Protein AF-A0A537Q7V1-F1 (afdb_monomer)

Nearest PDB structures (foldseek):
  5yo1-assembly1_A  TM=8.707E-01  e=2.108E-27  Escherichia coli K-12
  3puu-assembly1_A  TM=8.811E-01  e=7.873E-27  Escherichia coli K-12
  2dqm-assembly1_A  TM=8.830E-01  e=9.737E-27  Escherichia coli
  4xmz-assembly1_A  TM=8.797E-01  e=1.428E-26  Escherichia coli K-12
  6oiu-assembly4_D  TM=8.490E-01  e=8.215E-27  Toxoplasma gondii ME49

Sequence (512 aa):
AARQLYPDRQFLHADGLQQGRRTGAHDPYPRREGRVSPRHGPLYRSARQPRCDDRGFRRRDAGCQRRRSRPVPALVRAGRHPRGHDRGPLGQEVEKLRAQRCAEGAADARSGGEVADMLIPLAMGLLGRNGTELPTRLEAESESVKGTRVLALAEARETFRFVEVPEPPVPSLLRGFSAPVKLKDVPLDRLKFLAINDPEPFARWEAGQQVATRILLDGVEALRRGSIPQPLDPDLVTAMRRTLADADRDPAFAAEALTLPSETFLADQLAVVDVDAIHASRESTRAELGRALSMELAGAYVGLADSGPYQIDGTSIGRRTLRNACLAYLAAADPERGAALAKAQFDARANMTNVLAALAVLVELDRPERPAALARFFAAWSHDELVIDKWFALQARSSLPATPRRVRDLTRHPAFERKNPNRVRALVGAFTQGNQLRFHDASGAGYAFLADEVITLDPGNPTLAARLVQPLGTWRRHDPARQALMQHQLERILGIPDLSKNTYEMVAKSLA

Radius of gyration: 27.21 Å; Cα contacts (8 Å, |Δi|>4): 718; chains: 1; bounding box: 88×59×66 Å

Solvent-accessible surface area (backbone atoms only — not comparable to full-atom values): 29531 Å² total; per-residue (Å²): 101,69,66,78,77,47,65,84,77,50,86,89,78,56,96,78,74,84,85,77,82,90,83,74,80,91,81,90,83,79,94,76,90,79,84,87,80,95,78,84,88,76,91,80,74,78,87,73,81,78,52,81,69,55,64,60,51,74,54,42,84,79,49,92,66,78,87,84,73,80,92,62,49,34,32,42,33,72,56,74,76,78,93,67,99,64,99,62,74,52,59,42,40,42,38,35,47,74,66,57,78,81,86,76,90,64,101,80,72,92,66,93,67,84,84,72,80,59,75,40,47,39,22,26,36,38,19,40,96,81,30,46,72,36,57,44,21,46,73,94,47,95,63,70,46,72,55,78,45,74,43,77,43,52,61,61,65,51,74,55,43,38,38,89,62,93,61,86,59,50,77,45,63,47,33,76,56,50,46,84,53,47,80,45,88,74,52,66,71,56,28,46,49,30,25,61,33,43,80,51,66,55,39,14,39,52,23,40,51,53,48,51,46,50,56,38,51,53,24,23,56,24,44,75,70,75,38,82,53,78,78,83,58,67,59,58,54,50,22,50,49,51,37,59,73,48,19,90,81,40,26,46,59,31,30,59,60,67,54,72,81,50,66,69,61,54,38,74,75,38,81,63,38,55,49,65,34,45,50,52,28,48,53,51,51,41,17,50,50,17,54,77,38,41,67,63,36,50,51,46,34,60,72,39,53,84,89,68,82,94,65,96,44,74,65,53,48,11,31,51,48,27,24,48,50,28,49,50,27,43,25,53,45,35,57,68,64,21,42,53,53,25,49,52,46,33,71,63,57,83,43,71,69,54,28,50,50,18,46,48,53,30,56,58,43,99,50,85,62,27,66,57,50,54,52,54,50,45,72,74,35,71,87,38,69,72,61,44,29,50,58,38,25,48,54,26,36,25,82,48,89,62,29,64,61,51,46,59,53,47,66,70,33,91,90,45,46,84,88,40,66,65,47,38,40,19,34,58,43,23,20,56,73,58,14,58,54,57,28,65,33,92,86,35,60,35,41,52,52,50,41,54,51,32,65,68,33,27,89,83,37,31,72,61,21,26,61,66,48,53,70,50,45,53,28,88,36,39,51,74,70,58,26,52,48,27,49,52,35,44,53,56,56,68,68,41,84,88,58,39,70,55,32,46,54,46,42,53,62,43,76,105

Foldseek 3Di:
DLCVVAVVPPPQPPPPPDPPDPPDDDDDDDDDDDDDDDDDDDDPDDPDPDDPVNVVVVVCVVDPDDDDDDDFAWEWEWDDFDDDPDPDWGKTKIATAARDPPPDDDPPPPDPDDDAFDWAWKKKFWADPQLDTWWWDFPPGPDTDTDIDIDTDRDRIDMTITPPGPDDTQMQICQPVSDNYHYPDQDLVSLLCLLQRHPRLVSVLVSLQVNLLVLLLQQLVCVVVVHHRDAADVSNLNSLLVLLVCCLVPLQSNLSSLDHRDLVRSLVVAQARDSVSSVVSVLVNLLNSCQSCVPSLVVLLVVLDDPDADDDDNRNVSSLSNNLSSLLSPCSNPVVVSLVVLLVQLVVPRDPSSVLSSLLSLLQGPDPSNVVSLVVQCVVCVVPLVSVLSSQLSLLLHQDQCSLVVLVVVCVPPSQDLLDLSSCCSRLVSNLVRHSPRLLPLVLSNLLVLLVSLLVNQVPPVQSSLVSLVSLLCLSNHDPSSNVSSLVSLVVSCPDPPGDPSNNVSSVVSND

Mean predicted aligned error: 11.26 Å

pLDDT: mean 80.9, std 25.12, range [24.84, 98.69]

Structure (mmCIF, N/CA/C/O backbone):
data_AF-A0A537Q7V1-F1
#
_entry.id   AF-A0A537Q7V1-F1
#
loop_
_atom_site.group_PDB
_atom_site.id
_atom_site.type_symbol
_atom_site.label_atom_id
_atom_site.label_alt_id
_atom_site.label_comp_id
_atom_site.label_asym_id
_atom_site.label_entity_id
_atom_site.label_seq_id
_atom_site.pdbx_PDB_ins_code
_atom_site.Cartn_x
_atom_site.Cartn_y
_atom_site.Cartn_z
_atom_site.occupancy
_atom_site.B_iso_or_equiv
_atom_site.auth_seq_id
_atom_site.auth_comp_id
_atom_site.auth_asym_id
_atom_site.auth_atom_id
_atom_site.pdbx_PDB_model_num
ATOM 1 N N . ALA A 1 1 ? 2.825 -2.533 16.635 1.00 37.47 1 ALA A N 1
ATOM 2 C CA . ALA A 1 1 ? 1.567 -3.223 16.308 1.00 37.47 1 ALA A CA 1
ATOM 3 C C . ALA A 1 1 ? 1.221 -3.110 14.820 1.00 37.47 1 ALA A C 1
ATOM 5 O O . ALA A 1 1 ? 1.268 -4.131 14.154 1.00 37.47 1 ALA A O 1
ATOM 6 N N . ALA A 1 2 ? 1.015 -1.907 14.260 1.00 44.72 2 ALA A N 1
ATOM 7 C CA . ALA A 1 2 ? 0.664 -1.721 12.839 1.00 44.72 2 ALA A CA 1
ATOM 8 C C . ALA A 1 2 ? 1.555 -2.490 11.837 1.00 44.72 2 ALA A C 1
ATOM 10 O O . ALA A 1 2 ? 1.060 -3.233 10.995 1.00 44.72 2 ALA A O 1
ATOM 11 N N . ARG A 1 3 ? 2.883 -2.433 12.024 1.00 50.16 3 ARG A N 1
ATOM 12 C CA . ARG A 1 3 ? 3.867 -3.180 11.211 1.00 50.16 3 ARG A CA 1
ATOM 13 C C . ARG A 1 3 ? 3.722 -4.709 11.243 1.00 50.16 3 ARG A C 1
ATOM 15 O O . ARG A 1 3 ? 4.220 -5.364 10.340 1.00 50.16 3 ARG A O 1
ATOM 22 N N . GLN A 1 4 ? 3.128 -5.279 12.295 1.00 47.53 4 GLN A N 1
ATOM 23 C CA . GLN A 1 4 ? 2.897 -6.728 12.397 1.00 47.53 4 GLN A CA 1
ATOM 24 C C . GLN A 1 4 ? 1.621 -7.157 11.670 1.00 47.53 4 GLN A C 1
ATOM 26 O O . GLN A 1 4 ? 1.553 -8.290 11.210 1.00 47.53 4 GLN A O 1
ATOM 31 N N . LEU A 1 5 ? 0.629 -6.267 11.579 1.00 43.88 5 LEU A N 1
ATOM 32 C CA . LEU A 1 5 ? -0.641 -6.539 10.910 1.00 43.88 5 LEU A CA 1
ATOM 33 C C . LEU A 1 5 ? -0.573 -6.301 9.397 1.00 43.88 5 LEU A C 1
ATOM 35 O O . LEU A 1 5 ? -1.210 -7.031 8.647 1.00 43.88 5 LEU A O 1
ATOM 39 N N . TYR A 1 6 ? 0.232 -5.329 8.954 1.00 50.84 6 TYR A N 1
ATOM 40 C CA . TYR A 1 6 ? 0.352 -4.939 7.544 1.00 50.84 6 TYR A CA 1
ATOM 41 C C . TYR A 1 6 ? 1.839 -4.842 7.146 1.00 50.84 6 TYR A C 1
ATOM 43 O O . TYR A 1 6 ? 2.407 -3.744 7.116 1.00 50.84 6 TYR A O 1
ATOM 51 N N . PRO A 1 7 ? 2.511 -5.981 6.888 1.00 36.69 7 PRO A N 1
ATOM 52 C CA . PRO A 1 7 ? 3.957 -6.032 6.651 1.00 36.69 7 PRO A CA 1
ATOM 53 C C . PRO A 1 7 ? 4.396 -5.322 5.358 1.00 36.69 7 PRO A C 1
ATOM 55 O O . PRO A 1 7 ? 5.509 -4.798 5.305 1.00 36.69 7 PRO A O 1
ATOM 58 N N . ASP A 1 8 ? 3.513 -5.208 4.363 1.00 43.91 8 ASP A N 1
ATOM 59 C CA . ASP A 1 8 ? 3.817 -4.604 3.054 1.00 43.91 8 ASP A CA 1
ATOM 60 C C . ASP A 1 8 ? 3.978 -3.077 3.091 1.00 43.91 8 ASP A C 1
ATOM 62 O O . ASP A 1 8 ? 4.408 -2.460 2.116 1.00 43.91 8 ASP A O 1
ATOM 66 N N . ARG A 1 9 ? 3.681 -2.434 4.228 1.00 48.50 9 ARG A N 1
ATOM 67 C CA . ARG A 1 9 ? 3.790 -0.973 4.401 1.00 48.50 9 ARG A CA 1
ATOM 68 C C . ARG A 1 9 ? 5.236 -0.457 4.499 1.00 48.50 9 ARG A C 1
ATOM 70 O O . ARG A 1 9 ? 5.456 0.725 4.745 1.00 48.50 9 ARG A O 1
ATOM 77 N N . GLN A 1 10 ? 6.247 -1.313 4.328 1.00 38.28 10 GLN A N 1
ATOM 78 C CA . GLN A 1 10 ? 7.639 -1.003 4.690 1.00 38.28 10 GLN A CA 1
ATOM 79 C C . GLN A 1 10 ? 8.479 -0.240 3.653 1.00 38.28 10 GLN A C 1
ATOM 81 O O . GLN A 1 10 ? 9.596 0.173 3.968 1.00 38.28 10 GLN A O 1
ATOM 86 N N . PHE A 1 11 ? 7.997 0.016 2.440 1.00 32.66 11 PHE A N 1
ATOM 87 C CA . PHE A 1 11 ? 8.945 0.274 1.350 1.00 32.66 11 PHE A CA 1
ATOM 88 C C . PHE A 1 11 ? 9.459 1.709 1.152 1.00 32.66 11 PHE A C 1
ATOM 90 O O . PHE A 1 11 ? 10.313 1.903 0.290 1.00 32.66 11 PHE A O 1
ATOM 97 N N . LEU A 1 12 ? 9.034 2.704 1.940 1.00 31.58 12 LEU A N 1
ATOM 98 C CA . LEU A 1 12 ? 9.615 4.059 1.852 1.00 31.58 12 LEU A CA 1
ATOM 99 C C . LEU A 1 12 ? 10.509 4.460 3.035 1.00 31.58 12 LEU A C 1
ATOM 101 O O . LEU A 1 12 ? 11.261 5.425 2.912 1.00 31.58 12 LEU A O 1
ATOM 105 N N . HIS A 1 13 ? 10.502 3.716 4.148 1.00 37.19 13 HIS A N 1
ATOM 106 C CA . HIS A 1 13 ? 11.116 4.194 5.397 1.00 37.19 13 HIS A CA 1
ATOM 107 C C . HIS A 1 13 ? 12.173 3.279 6.038 1.00 37.19 13 HIS A C 1
ATOM 109 O O . HIS A 1 13 ? 12.851 3.735 6.957 1.00 37.19 13 HIS A O 1
ATOM 115 N N . ALA A 1 14 ? 12.360 2.030 5.591 1.00 29.92 14 ALA A N 1
ATOM 116 C CA . ALA A 1 14 ? 13.173 1.065 6.347 1.00 29.92 14 ALA A CA 1
ATOM 117 C C . ALA A 1 14 ? 14.608 0.816 5.829 1.00 29.92 14 ALA A C 1
ATOM 119 O O . ALA A 1 14 ? 15.504 0.624 6.649 1.00 29.92 14 ALA A O 1
ATOM 120 N N . ASP A 1 15 ? 14.888 0.901 4.524 1.00 28.72 15 ASP A N 1
ATOM 121 C CA . ASP A 1 15 ? 16.186 0.424 3.992 1.00 28.72 15 ASP A CA 1
ATOM 122 C C . ASP A 1 15 ? 17.362 1.417 4.110 1.00 28.72 15 ASP A C 1
ATOM 124 O O . ASP A 1 15 ? 18.445 1.183 3.583 1.00 28.72 15 ASP A O 1
ATOM 128 N N . GLY A 1 16 ? 17.194 2.525 4.838 1.00 29.39 16 GLY A N 1
ATOM 129 C CA . GLY A 1 16 ? 18.251 3.526 5.042 1.00 29.39 16 GLY A CA 1
ATOM 130 C C . GLY A 1 16 ? 18.954 3.508 6.403 1.00 29.39 16 GLY A C 1
ATOM 131 O O . GLY A 1 16 ? 19.892 4.276 6.587 1.00 29.39 16 GLY A O 1
ATOM 132 N N . LEU A 1 17 ? 18.507 2.706 7.379 1.00 31.95 17 LEU A N 1
ATOM 133 C CA . LEU A 1 17 ? 18.875 2.937 8.790 1.00 31.95 17 LEU A CA 1
ATOM 134 C C . LEU A 1 17 ? 19.633 1.804 9.497 1.00 31.95 17 LEU A C 1
ATOM 136 O O . LEU A 1 17 ? 20.022 1.998 10.645 1.00 31.95 17 LEU A O 1
ATOM 140 N N . GLN A 1 18 ? 19.909 0.662 8.856 1.00 27.14 18 GLN A N 1
ATOM 141 C CA . GLN A 1 18 ? 20.655 -0.428 9.517 1.00 27.14 18 GLN A CA 1
ATOM 142 C C . GLN A 1 18 ? 22.025 -0.799 8.933 1.00 27.14 18 GLN A C 1
ATOM 144 O O . GLN A 1 18 ? 22.686 -1.664 9.502 1.00 27.14 18 GLN A O 1
ATOM 149 N N . GLN A 1 19 ? 22.527 -0.130 7.888 1.00 32.19 19 GLN A N 1
ATOM 150 C CA . GLN A 1 19 ? 23.885 -0.402 7.373 1.00 32.19 19 GLN A CA 1
ATOM 151 C C . GLN A 1 19 ? 24.728 0.850 7.080 1.00 32.19 19 GLN A C 1
ATOM 153 O O . GLN A 1 19 ? 25.623 0.829 6.244 1.00 32.19 19 GLN A O 1
ATOM 158 N N . GLY A 1 20 ? 24.499 1.939 7.815 1.00 29.17 20 GLY A N 1
ATOM 159 C CA . GLY A 1 20 ? 25.388 3.101 7.816 1.00 29.17 20 GLY A CA 1
ATOM 160 C C . GLY A 1 20 ? 26.182 3.186 9.118 1.00 29.17 20 GLY A C 1
ATOM 161 O O . GLY A 1 20 ? 25.594 3.477 10.152 1.00 29.17 20 GLY A O 1
ATOM 162 N N . ARG A 1 21 ? 27.512 3.018 9.033 1.00 28.41 21 ARG A N 1
ATOM 163 C CA . ARG A 1 21 ? 28.553 3.180 10.081 1.00 28.41 21 ARG A CA 1
ATOM 164 C C . ARG A 1 21 ? 28.975 1.916 10.847 1.00 28.41 21 ARG A C 1
ATOM 166 O O . ARG A 1 21 ? 28.691 1.738 12.026 1.00 28.41 21 ARG A O 1
ATOM 173 N N . ARG A 1 22 ? 29.856 1.135 10.218 1.00 26.75 22 ARG A N 1
ATOM 174 C CA . ARG A 1 22 ? 31.093 0.688 10.884 1.00 26.75 22 ARG A CA 1
ATOM 175 C C . ARG A 1 22 ? 32.283 1.371 10.211 1.00 26.75 22 ARG A C 1
ATOM 177 O O . ARG A 1 22 ? 33.009 0.763 9.441 1.00 26.75 22 ARG A O 1
ATOM 184 N N . THR A 1 23 ? 32.447 2.660 10.481 1.00 31.06 23 THR A N 1
ATOM 185 C CA . THR A 1 23 ? 33.729 3.350 10.313 1.00 31.06 23 THR A CA 1
ATOM 186 C C . THR A 1 23 ? 34.379 3.390 11.689 1.00 31.06 23 THR A C 1
ATOM 188 O O . THR A 1 23 ? 33.997 4.195 12.535 1.00 31.06 23 THR A O 1
ATOM 191 N N . GLY A 1 24 ? 35.297 2.464 11.933 1.00 27.53 24 GLY A N 1
ATOM 192 C CA . GLY A 1 24 ? 36.147 2.424 13.116 1.00 27.53 24 GLY A CA 1
ATOM 193 C C . GLY A 1 24 ? 37.500 1.896 12.673 1.00 27.53 24 GLY A C 1
ATOM 194 O O . GLY A 1 24 ? 37.580 0.775 12.180 1.00 27.53 24 GLY A O 1
ATOM 195 N N . ALA A 1 25 ? 38.498 2.768 12.743 1.00 26.30 25 ALA A N 1
ATOM 196 C CA . ALA A 1 25 ? 39.841 2.597 12.224 1.00 26.30 25 ALA A CA 1
ATOM 197 C C . ALA A 1 25 ? 40.529 1.313 12.715 1.00 26.30 25 ALA A C 1
ATOM 199 O O . ALA A 1 25 ? 40.355 0.882 13.854 1.00 26.30 25 ALA A O 1
ATOM 200 N N . HIS A 1 26 ? 41.342 0.744 11.826 1.00 28.77 26 HIS A N 1
ATOM 201 C CA . HIS A 1 26 ? 42.425 -0.163 12.172 1.00 28.77 26 HIS A CA 1
ATOM 202 C C . HIS A 1 26 ? 43.378 0.517 13.164 1.00 28.77 26 HIS A C 1
ATOM 204 O O . HIS A 1 26 ? 43.891 1.590 12.859 1.00 28.77 26 HIS A O 1
ATOM 210 N N . ASP A 1 27 ? 43.674 -0.146 14.280 1.00 25.72 27 ASP A N 1
ATOM 211 C CA . ASP A 1 27 ? 44.943 0.030 14.990 1.00 25.72 27 ASP A CA 1
ATOM 212 C C . ASP A 1 27 ? 45.418 -1.344 15.521 1.00 25.72 27 ASP A C 1
ATOM 214 O O . ASP A 1 27 ? 44.620 -2.047 16.157 1.00 25.72 27 ASP A O 1
ATOM 218 N N . PRO A 1 28 ? 46.648 -1.803 15.204 1.00 34.91 28 PRO A N 1
ATOM 219 C CA . PRO A 1 28 ? 47.131 -3.142 15.519 1.00 34.91 28 PRO A CA 1
ATOM 220 C C . PRO A 1 28 ? 48.129 -3.119 16.685 1.00 34.91 28 PRO A C 1
ATOM 222 O O . PRO A 1 28 ? 49.169 -2.488 16.580 1.00 34.91 28 PRO A O 1
ATOM 225 N N . TYR A 1 29 ? 47.900 -3.872 17.764 1.00 28.00 29 TYR A N 1
ATOM 226 C CA . TYR A 1 29 ? 48.939 -4.111 18.784 1.00 28.00 29 TYR A CA 1
ATOM 227 C C . TYR A 1 29 ? 48.700 -5.429 19.553 1.00 28.00 29 TYR A C 1
ATOM 229 O O . TYR A 1 29 ? 47.629 -6.024 19.434 1.00 28.00 29 TYR A O 1
ATOM 237 N N . PRO A 1 30 ? 49.722 -6.003 20.219 1.00 31.44 30 PRO A N 1
ATOM 238 C CA . PRO A 1 30 ? 50.359 -7.231 19.767 1.00 31.44 30 PRO A CA 1
ATOM 239 C C . PRO A 1 30 ? 50.144 -8.397 20.744 1.00 31.44 30 PRO A C 1
ATOM 241 O O . PRO A 1 30 ? 49.663 -8.241 21.866 1.00 31.44 30 PRO A O 1
ATOM 244 N N . ARG A 1 31 ? 50.581 -9.590 20.328 1.00 35.22 31 ARG A N 1
ATOM 245 C CA . ARG A 1 31 ? 50.718 -10.762 21.200 1.00 35.22 31 ARG A CA 1
ATOM 246 C C . ARG A 1 31 ? 51.547 -10.418 22.446 1.00 35.22 31 ARG A C 1
ATOM 248 O O . ARG A 1 31 ? 52.698 -10.006 22.326 1.00 35.22 31 ARG A O 1
ATOM 255 N N . ARG A 1 32 ? 50.999 -10.696 23.631 1.00 27.70 32 ARG A N 1
ATOM 256 C CA . ARG A 1 32 ? 51.781 -10.979 24.839 1.00 27.70 32 ARG A CA 1
ATOM 257 C C . ARG A 1 32 ? 51.240 -12.226 25.524 1.00 27.70 32 ARG A C 1
ATOM 259 O O . ARG A 1 32 ? 50.110 -12.264 25.998 1.00 27.70 32 ARG A O 1
ATOM 266 N N . GLU A 1 33 ? 52.093 -13.240 25.528 1.00 33.06 33 GLU A N 1
ATOM 267 C CA . GLU A 1 33 ? 52.011 -14.437 26.351 1.00 33.06 33 GLU A CA 1
ATOM 268 C C . GLU A 1 33 ? 52.104 -14.053 27.835 1.00 33.06 33 GLU A C 1
ATOM 270 O O . GLU A 1 33 ? 52.918 -13.215 28.223 1.00 33.06 33 GLU A O 1
ATOM 275 N N . GLY A 1 34 ? 51.268 -14.670 28.673 1.00 29.02 34 GLY A N 1
ATOM 276 C CA . GLY A 1 34 ? 51.199 -14.372 30.102 1.00 29.02 34 GLY A CA 1
ATOM 277 C C . GLY A 1 34 ? 50.540 -15.493 30.903 1.00 29.02 34 GLY A C 1
ATOM 278 O O . GLY A 1 34 ? 49.345 -15.456 31.155 1.00 29.02 34 GLY A O 1
ATOM 279 N N . ARG A 1 35 ? 51.359 -16.495 31.245 1.00 27.72 35 ARG A N 1
ATOM 280 C CA . ARG A 1 35 ? 51.298 -17.468 32.360 1.00 27.72 35 ARG A CA 1
ATOM 281 C C . ARG A 1 35 ? 49.948 -17.698 33.072 1.00 27.72 35 ARG A C 1
ATOM 283 O O . ARG A 1 35 ? 49.485 -16.878 33.857 1.00 27.72 35 ARG A O 1
ATOM 290 N N . VAL A 1 36 ? 49.436 -18.922 32.928 1.00 29.52 36 VAL A N 1
ATOM 291 C CA . VAL A 1 36 ? 48.405 -19.527 33.789 1.00 29.52 36 VAL A CA 1
ATOM 292 C C . VAL A 1 36 ? 49.052 -20.032 35.088 1.00 29.52 36 VAL A C 1
ATOM 294 O O . VAL A 1 36 ? 50.032 -20.773 35.041 1.00 29.52 36 VAL A O 1
ATOM 297 N N . SER A 1 37 ? 48.498 -19.653 36.243 1.00 27.23 37 SER A N 1
ATOM 298 C CA . SER A 1 37 ? 48.826 -20.243 37.552 1.00 27.23 37 SER A CA 1
ATOM 299 C C . SER A 1 37 ? 47.941 -21.478 37.812 1.00 27.23 37 SER A C 1
ATOM 301 O O . SER A 1 37 ? 46.727 -21.379 37.619 1.00 27.23 37 SER A O 1
ATOM 303 N N . PRO A 1 38 ? 48.481 -22.639 38.240 1.00 35.06 38 PRO A N 1
ATOM 304 C CA . PRO A 1 38 ? 47.730 -23.888 38.301 1.00 35.06 38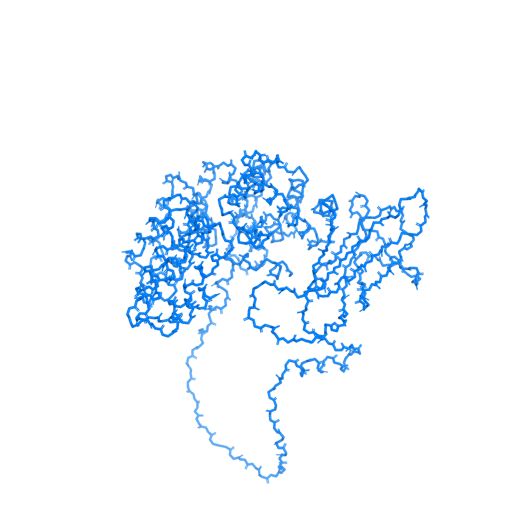 PRO A CA 1
ATOM 305 C C . PRO A 1 38 ? 47.269 -24.204 39.725 1.00 35.06 38 PRO A C 1
ATOM 307 O O . PRO A 1 38 ? 47.867 -25.046 40.389 1.00 35.06 38 PRO A O 1
ATOM 310 N N . ARG A 1 39 ? 46.195 -23.579 40.216 1.00 32.81 39 ARG A N 1
ATOM 311 C CA . ARG A 1 39 ? 45.450 -24.109 41.372 1.00 32.81 39 ARG A CA 1
ATOM 312 C C . ARG A 1 39 ? 43.965 -23.793 41.215 1.00 32.81 39 ARG A C 1
ATOM 314 O O . ARG A 1 39 ? 43.598 -22.631 41.149 1.00 32.81 39 ARG A O 1
ATOM 321 N N . HIS A 1 40 ? 43.163 -24.860 41.274 1.00 30.17 40 HIS A N 1
ATOM 322 C CA . HIS A 1 40 ? 41.691 -24.932 41.230 1.00 30.17 40 HIS A CA 1
ATOM 323 C C . HIS A 1 40 ? 41.132 -25.115 39.809 1.00 30.17 40 HIS A C 1
ATOM 325 O O . HIS A 1 40 ? 40.882 -24.171 39.067 1.00 30.17 40 HIS A O 1
ATOM 331 N N . GLY A 1 41 ? 40.971 -26.387 39.427 1.00 37.62 41 GLY A N 1
ATOM 332 C CA . GLY A 1 41 ? 40.344 -26.791 38.171 1.00 37.62 41 GLY A CA 1
ATOM 333 C C . GLY A 1 41 ? 38.847 -26.455 38.137 1.00 37.62 41 GLY A C 1
ATOM 334 O O . GLY A 1 41 ? 38.192 -26.527 39.178 1.00 37.62 41 GLY A O 1
ATOM 335 N N . PRO A 1 42 ? 38.274 -26.141 36.962 1.00 29.42 42 PRO A N 1
ATOM 336 C CA . PRO A 1 42 ? 36.836 -26.022 36.817 1.00 29.42 42 PRO A CA 1
ATOM 337 C C . PRO A 1 42 ? 36.250 -27.131 35.937 1.00 29.42 42 PRO A C 1
ATOM 339 O O . PRO A 1 42 ? 36.632 -27.337 34.786 1.00 29.42 42 PRO A O 1
ATOM 342 N N . LEU A 1 43 ? 35.238 -27.786 36.503 1.00 33.22 43 LEU A N 1
ATOM 343 C CA . LEU A 1 43 ? 34.130 -28.439 35.815 1.00 33.22 43 LEU A CA 1
ATOM 344 C C . LEU A 1 43 ? 33.634 -27.585 34.631 1.00 33.22 43 LEU A C 1
ATOM 346 O O . LEU A 1 43 ? 32.815 -26.686 34.815 1.00 33.22 43 LEU A O 1
ATOM 350 N N . TYR A 1 44 ? 34.064 -27.889 33.407 1.00 29.61 44 TYR A N 1
ATOM 351 C CA . TYR A 1 44 ? 33.407 -27.375 32.204 1.00 29.61 44 TYR A CA 1
ATOM 352 C C . TYR A 1 44 ? 32.301 -28.346 31.782 1.00 29.61 44 TYR A C 1
ATOM 354 O O . TYR A 1 44 ? 32.485 -29.246 30.965 1.00 29.61 44 TYR A O 1
ATOM 362 N N . ARG A 1 45 ? 31.115 -28.157 32.375 1.00 33.38 45 ARG A N 1
ATOM 363 C CA . ARG A 1 45 ? 29.857 -28.649 31.800 1.00 33.38 45 ARG A CA 1
ATOM 364 C C . ARG A 1 45 ? 29.610 -27.920 30.477 1.00 33.38 45 ARG A C 1
ATOM 366 O O . ARG A 1 45 ? 29.716 -26.701 30.402 1.00 33.38 45 ARG A O 1
ATOM 373 N N . SER A 1 46 ? 29.246 -28.704 29.467 1.00 32.31 46 SER A N 1
ATOM 374 C CA . SER A 1 46 ? 28.775 -28.327 28.132 1.00 32.31 46 SER A CA 1
ATOM 375 C C . SER A 1 46 ? 28.172 -26.918 28.020 1.00 32.31 46 SER A C 1
ATOM 377 O O . SER A 1 46 ? 27.146 -26.625 28.644 1.00 32.31 46 SER A O 1
ATOM 379 N N . ALA A 1 47 ? 28.722 -26.093 27.131 1.00 35.16 47 ALA A N 1
ATOM 380 C CA . ALA A 1 47 ? 28.038 -24.913 26.621 1.00 35.16 47 ALA A CA 1
ATOM 381 C C . ALA A 1 47 ? 26.795 -25.359 25.826 1.00 35.16 47 ALA A C 1
ATOM 383 O O . ALA A 1 47 ? 26.878 -25.712 24.651 1.00 35.16 47 ALA A O 1
ATOM 384 N N . ARG A 1 48 ? 25.624 -25.389 26.472 1.00 42.41 48 ARG A N 1
ATOM 385 C CA . ARG A 1 48 ? 24.345 -25.512 25.764 1.00 42.41 48 ARG A CA 1
ATOM 386 C C . ARG A 1 48 ? 24.082 -24.197 25.035 1.00 42.41 48 ARG A C 1
ATOM 388 O O . ARG A 1 48 ? 23.952 -23.158 25.678 1.00 42.41 48 ARG A O 1
ATOM 395 N N . GLN A 1 49 ? 23.975 -24.243 23.707 1.00 40.12 49 GLN A N 1
ATOM 396 C CA . GLN A 1 49 ? 23.345 -23.165 22.946 1.00 40.12 49 GLN A CA 1
ATOM 397 C C . GLN A 1 49 ? 21.890 -23.039 23.421 1.00 40.12 49 GLN A C 1
ATOM 399 O O . GLN A 1 49 ? 21.142 -24.015 23.301 1.00 40.12 49 GLN A O 1
ATOM 404 N N . PRO A 1 50 ? 21.477 -21.891 23.981 1.00 42.84 50 PRO A N 1
ATOM 405 C CA . PRO A 1 50 ? 20.139 -21.763 24.527 1.00 42.84 50 PRO A CA 1
ATOM 406 C C . PRO A 1 50 ? 19.101 -21.834 23.406 1.00 42.84 50 PRO A C 1
ATOM 408 O O . PRO A 1 50 ? 19.133 -21.042 22.458 1.00 42.84 50 PRO A O 1
ATOM 411 N N . ARG A 1 51 ? 18.158 -22.771 23.527 1.00 41.62 51 ARG A N 1
ATOM 412 C CA . ARG A 1 51 ? 16.988 -22.857 22.641 1.00 41.62 51 ARG A CA 1
ATOM 413 C C . ARG A 1 51 ? 15.939 -21.836 23.093 1.00 41.62 51 ARG A C 1
ATOM 415 O O . ARG A 1 51 ? 16.028 -21.276 24.185 1.00 41.62 51 ARG A O 1
ATOM 422 N N . CYS A 1 52 ? 14.927 -21.566 22.266 1.00 45.34 52 CYS A N 1
ATOM 423 C CA . CYS A 1 52 ? 13.825 -20.661 22.634 1.00 45.34 52 CYS A CA 1
ATOM 424 C C . CYS A 1 52 ? 13.184 -21.014 23.993 1.00 45.34 52 CYS A C 1
ATOM 426 O O . CYS A 1 52 ? 12.769 -20.110 24.719 1.00 45.34 52 CYS A O 1
ATOM 428 N N . ASP A 1 53 ? 13.191 -22.294 24.368 1.00 47.47 53 ASP A N 1
ATOM 429 C CA . ASP A 1 53 ? 12.667 -22.791 25.642 1.00 47.47 53 ASP A CA 1
ATOM 430 C C . ASP A 1 53 ? 13.464 -22.294 26.864 1.00 47.47 53 ASP A C 1
ATOM 432 O O . ASP A 1 53 ? 12.879 -22.007 27.910 1.00 47.47 53 ASP A O 1
ATOM 436 N N . ASP A 1 54 ? 14.776 -22.077 26.718 1.00 42.12 54 ASP A N 1
ATOM 437 C CA . ASP A 1 54 ? 15.660 -21.655 27.814 1.00 42.12 54 ASP A CA 1
ATOM 438 C C . ASP A 1 54 ? 15.452 -20.177 28.193 1.00 42.12 54 ASP A C 1
ATOM 440 O O . ASP A 1 54 ? 15.599 -19.790 29.355 1.00 42.12 54 ASP A O 1
ATOM 444 N N . ARG A 1 55 ? 15.029 -19.329 27.241 1.00 46.41 55 ARG A N 1
ATOM 445 C CA . ARG A 1 55 ? 14.660 -17.925 27.529 1.00 46.41 55 ARG A CA 1
ATOM 446 C C . ARG A 1 55 ? 13.330 -17.817 28.272 1.00 46.41 55 ARG A C 1
ATOM 448 O O . ARG A 1 55 ? 13.142 -16.882 29.047 1.00 46.41 55 ARG A O 1
ATOM 455 N N . GLY A 1 56 ? 12.426 -18.774 28.060 1.00 41.91 56 GLY A N 1
ATOM 456 C CA . GLY A 1 56 ? 11.183 -18.886 28.819 1.00 41.91 56 GLY A CA 1
ATOM 457 C C . GLY A 1 56 ? 11.412 -19.265 30.284 1.00 41.91 56 GLY A C 1
ATOM 458 O O . GLY A 1 56 ? 10.564 -18.954 31.112 1.00 41.91 56 GLY A O 1
ATOM 459 N N . PHE A 1 57 ? 12.546 -19.896 30.611 1.00 33.16 57 PHE A N 1
ATOM 460 C CA . PHE A 1 57 ? 12.888 -20.326 31.969 1.00 33.16 57 PHE A CA 1
ATOM 461 C C . PHE A 1 57 ? 13.324 -19.153 32.862 1.00 33.16 57 PHE A C 1
ATOM 463 O O . PHE A 1 57 ? 12.815 -19.018 33.966 1.00 33.16 57 PHE A O 1
ATOM 470 N N . ARG A 1 58 ? 14.151 -18.218 32.361 1.00 36.44 58 ARG A N 1
ATOM 471 C CA . ARG A 1 58 ? 14.624 -17.061 33.160 1.00 36.44 58 ARG A CA 1
ATOM 472 C C . ARG A 1 58 ? 13.530 -16.072 33.581 1.00 36.44 58 ARG A C 1
ATOM 474 O O . ARG A 1 58 ? 13.747 -15.295 34.499 1.00 36.44 58 ARG A O 1
ATOM 481 N N . ARG A 1 59 ? 12.367 -16.072 32.918 1.00 40.66 59 ARG A N 1
ATOM 482 C CA . ARG A 1 59 ? 11.207 -15.263 33.342 1.00 40.66 59 ARG A CA 1
ATOM 483 C C . ARG A 1 59 ? 10.318 -15.962 34.379 1.00 40.66 59 ARG A C 1
ATOM 485 O O . ARG A 1 59 ? 9.463 -15.292 34.940 1.00 40.66 59 ARG A O 1
ATOM 492 N N . ARG A 1 60 ? 10.496 -17.267 34.636 1.00 40.78 60 ARG A N 1
ATOM 493 C CA . ARG A 1 60 ? 9.677 -18.021 35.607 1.00 40.78 60 ARG A CA 1
ATOM 494 C C . ARG A 1 60 ? 10.022 -17.688 37.055 1.00 40.78 60 ARG A C 1
ATOM 496 O O . ARG A 1 60 ? 9.121 -17.693 37.885 1.00 40.78 60 ARG A O 1
ATOM 503 N N . ASP A 1 61 ? 11.272 -17.319 37.324 1.00 35.94 61 ASP A N 1
ATOM 504 C CA . ASP A 1 61 ? 11.744 -17.018 38.683 1.00 35.94 61 ASP A CA 1
ATOM 505 C C . ASP A 1 61 ? 11.320 -15.623 39.186 1.00 35.94 61 ASP A C 1
ATOM 507 O O . ASP A 1 61 ? 11.478 -15.322 40.362 1.00 35.94 61 ASP A O 1
ATOM 511 N N . ALA A 1 62 ? 10.735 -14.779 38.325 1.00 38.59 62 ALA A N 1
ATOM 512 C CA . ALA A 1 62 ? 10.277 -13.429 38.679 1.00 38.59 62 ALA A CA 1
ATOM 513 C C . ALA A 1 62 ? 8.742 -13.268 38.698 1.00 38.59 62 ALA A C 1
ATOM 515 O O . ALA A 1 62 ? 8.239 -12.161 38.867 1.00 38.59 62 ALA A O 1
ATOM 516 N N . GLY A 1 63 ? 7.978 -14.347 38.510 1.00 33.38 63 GLY A N 1
ATOM 517 C CA . GLY A 1 63 ? 6.517 -14.290 38.516 1.00 33.38 63 GLY A CA 1
ATOM 518 C C . GLY A 1 63 ? 5.908 -15.507 37.837 1.00 33.38 63 GLY A C 1
ATOM 519 O O . GLY A 1 63 ? 6.138 -15.763 36.655 1.00 33.38 63 GLY A O 1
ATOM 520 N N . CYS A 1 64 ? 5.133 -16.274 38.596 1.00 28.98 64 CYS A N 1
ATOM 521 C CA . CYS A 1 64 ? 4.537 -17.534 38.173 1.00 28.98 64 CYS A CA 1
ATOM 522 C C . CYS A 1 64 ? 3.602 -17.331 36.957 1.00 28.98 64 CYS A C 1
ATOM 524 O O . CYS A 1 64 ? 2.478 -16.863 37.099 1.00 28.98 64 CYS A O 1
ATOM 526 N N . GLN A 1 65 ? 4.054 -17.682 35.746 1.00 34.03 65 GLN A N 1
ATOM 527 C CA . GLN A 1 65 ? 3.212 -17.786 34.545 1.00 34.03 65 GLN A CA 1
ATOM 528 C C . GLN A 1 65 ? 3.494 -19.110 33.820 1.00 34.03 65 GLN A C 1
ATOM 530 O O . GLN A 1 65 ? 4.645 -19.453 33.529 1.00 34.03 65 GLN A O 1
ATOM 535 N N . ARG A 1 66 ? 2.426 -19.874 33.537 1.00 39.38 66 ARG A N 1
ATOM 536 C CA . ARG A 1 66 ? 2.477 -21.153 32.806 1.00 39.38 66 ARG A CA 1
ATOM 537 C C . ARG A 1 66 ? 2.908 -20.963 31.341 1.00 39.38 66 ARG A C 1
ATOM 539 O O . ARG A 1 66 ? 2.906 -19.859 30.804 1.00 39.38 66 ARG A O 1
ATOM 546 N N . ARG A 1 67 ? 3.344 -22.079 30.734 1.00 32.47 67 ARG A N 1
ATOM 547 C CA . ARG A 1 67 ? 4.005 -22.214 29.417 1.00 32.47 67 ARG A CA 1
ATOM 548 C C . ARG A 1 67 ? 3.458 -21.246 28.353 1.00 32.47 67 ARG A C 1
ATOM 550 O O . ARG A 1 67 ? 2.284 -21.301 28.015 1.00 32.47 67 ARG A O 1
ATOM 557 N N . ARG A 1 68 ? 4.341 -20.438 27.755 1.00 35.34 68 ARG A N 1
ATOM 558 C CA . ARG A 1 68 ? 4.044 -19.692 26.522 1.00 35.34 68 ARG A CA 1
ATOM 559 C C . ARG A 1 68 ? 4.158 -20.633 25.323 1.00 35.34 68 ARG A C 1
ATOM 561 O O . ARG A 1 68 ? 5.260 -21.067 24.993 1.00 35.34 68 ARG A O 1
ATOM 568 N N . SER A 1 69 ? 3.032 -20.955 24.699 1.00 38.44 69 SER A N 1
ATOM 569 C CA . SER A 1 69 ? 2.970 -21.657 23.412 1.00 38.44 69 SER A CA 1
ATOM 570 C C . SER A 1 69 ? 3.330 -20.709 22.261 1.00 38.44 69 SER A C 1
ATOM 572 O O . SER A 1 69 ? 3.253 -19.486 22.397 1.00 38.44 69 SER A O 1
ATOM 574 N N . ARG A 1 70 ? 3.743 -21.274 21.120 1.00 32.44 70 ARG A N 1
ATOM 575 C CA . ARG A 1 70 ? 3.989 -20.524 19.876 1.00 32.44 70 ARG A CA 1
ATOM 576 C C . ARG A 1 70 ? 2.712 -19.793 19.424 1.00 32.44 70 ARG A C 1
ATOM 578 O O . ARG A 1 70 ? 1.632 -20.340 19.623 1.00 32.44 70 ARG A O 1
ATOM 585 N N . PRO A 1 71 ? 2.822 -18.605 18.800 1.00 32.81 71 PRO A N 1
ATOM 586 C CA . PRO A 1 71 ? 1.664 -17.857 18.328 1.00 32.81 71 PRO A CA 1
ATOM 587 C C . PRO A 1 71 ? 0.908 -18.668 17.271 1.00 32.81 71 PRO A C 1
ATOM 589 O O . PRO A 1 71 ? 1.458 -19.019 16.230 1.00 32.81 71 PRO A O 1
ATOM 592 N N . VAL A 1 72 ? -0.355 -18.960 17.562 1.00 35.47 72 VAL A N 1
ATOM 593 C CA . VAL A 1 72 ? -1.338 -19.480 16.609 1.00 35.47 72 VAL A CA 1
ATOM 594 C C . VAL A 1 72 ? -2.500 -18.484 16.614 1.00 35.47 72 VAL A C 1
ATOM 596 O O . VAL A 1 72 ? -2.891 -18.045 17.698 1.00 35.47 72 VAL A O 1
ATOM 599 N N . PRO A 1 73 ? -3.041 -18.079 15.455 1.00 37.53 73 PRO A N 1
ATOM 600 C CA . PRO A 1 73 ? -4.160 -17.149 15.415 1.00 37.53 73 PRO A CA 1
ATOM 601 C C . PRO A 1 73 ? -5.368 -17.756 16.136 1.00 37.53 73 PRO A C 1
ATOM 603 O O . PRO A 1 73 ? -5.959 -18.736 15.686 1.00 37.53 73 PRO A O 1
ATOM 606 N N . ALA A 1 74 ? -5.721 -17.174 17.279 1.00 41.44 74 ALA A N 1
ATOM 607 C CA . ALA A 1 74 ? -7.013 -17.386 17.909 1.00 41.44 74 ALA A CA 1
ATOM 608 C C . ALA A 1 74 ? -7.998 -16.330 17.402 1.00 41.44 74 ALA A C 1
ATOM 610 O O . ALA A 1 74 ? -7.611 -15.300 16.839 1.00 41.44 74 ALA A O 1
ATOM 611 N N . LEU A 1 75 ? -9.278 -16.616 17.561 1.00 42.81 75 LEU A N 1
ATOM 612 C CA . LEU A 1 75 ? -10.364 -15.806 17.041 1.00 42.81 75 LEU A CA 1
ATOM 613 C C . LEU A 1 75 ? -11.207 -15.336 18.208 1.00 42.81 75 LEU A C 1
ATOM 615 O O . LEU A 1 75 ? -11.578 -16.158 19.034 1.00 42.81 75 LEU A O 1
ATOM 619 N N . VAL A 1 76 ? -11.506 -14.045 18.276 1.00 44.41 76 VAL A N 1
ATOM 620 C CA . VAL A 1 76 ? -12.307 -13.483 19.367 1.00 44.41 76 VAL A CA 1
ATOM 621 C C . VAL A 1 76 ? -13.575 -12.862 18.789 1.00 44.41 76 VAL A C 1
ATOM 623 O O . VAL A 1 76 ? -13.497 -12.031 17.881 1.00 44.41 76 VAL A O 1
ATOM 626 N N . ARG A 1 77 ? -14.738 -13.270 19.299 1.00 45.31 77 ARG A N 1
ATOM 627 C CA . ARG A 1 77 ? -16.056 -12.739 18.923 1.00 45.31 77 ARG A CA 1
ATOM 628 C C . ARG A 1 77 ? -16.665 -12.002 20.104 1.00 45.31 77 ARG A C 1
ATOM 630 O O . ARG A 1 77 ? -16.656 -12.534 21.202 1.00 45.31 77 ARG A O 1
ATOM 637 N N . ALA A 1 78 ? -17.234 -10.823 19.870 1.00 48.00 78 ALA A N 1
ATOM 638 C CA . ALA A 1 78 ? -17.996 -10.090 20.879 1.00 48.00 78 ALA A CA 1
ATOM 639 C C . ALA A 1 78 ? -19.500 -10.215 20.601 1.00 48.00 78 ALA A C 1
ATOM 641 O O . ALA A 1 78 ? -19.965 -9.797 19.537 1.00 48.00 78 ALA A O 1
ATOM 642 N N . GLY A 1 79 ? -20.252 -10.780 21.545 1.00 36.12 79 GLY A N 1
ATOM 643 C CA . GLY A 1 79 ? -21.704 -10.948 21.465 1.00 36.12 79 GLY A CA 1
ATOM 644 C C . GLY A 1 79 ? -22.484 -9.626 21.400 1.00 36.12 79 GLY A C 1
ATOM 645 O O . GLY A 1 79 ? -21.964 -8.542 21.688 1.00 36.12 79 GLY A O 1
ATOM 646 N N . ARG A 1 80 ? -23.757 -9.711 20.985 1.00 37.59 80 ARG A N 1
ATOM 647 C CA . ARG A 1 80 ? -24.718 -8.592 21.010 1.00 37.59 80 ARG A CA 1
ATOM 648 C C . ARG A 1 80 ? -25.477 -8.559 22.338 1.00 37.59 80 ARG A C 1
ATOM 650 O O . ARG A 1 80 ? -25.719 -9.592 22.947 1.00 37.59 80 ARG A O 1
ATOM 657 N N . HIS A 1 81 ? -25.927 -7.361 22.708 1.00 36.72 81 HIS A N 1
ATOM 658 C CA . HIS A 1 81 ? -26.914 -7.133 23.762 1.00 36.72 81 HIS A CA 1
ATOM 659 C C . HIS A 1 81 ? -28.192 -7.958 23.480 1.00 36.72 81 HIS A C 1
ATOM 661 O O . HIS A 1 81 ? -28.727 -7.853 22.368 1.00 36.72 81 HIS A O 1
ATOM 667 N N . PRO A 1 82 ? -28.721 -8.746 24.436 1.00 28.94 82 PRO A N 1
ATOM 668 C CA . PRO A 1 82 ? -30.051 -9.330 24.297 1.00 28.94 82 PRO A CA 1
ATOM 669 C C . PRO A 1 82 ? -31.078 -8.194 24.292 1.00 28.94 82 PRO A C 1
ATOM 671 O O . PRO A 1 82 ? -31.084 -7.373 25.203 1.00 28.94 82 PRO A O 1
ATOM 674 N N . ARG A 1 83 ? -31.893 -8.075 23.237 1.00 28.75 83 ARG A N 1
ATOM 675 C CA . ARG A 1 83 ? -32.904 -7.010 23.118 1.00 28.75 83 ARG A CA 1
ATOM 676 C C . ARG A 1 83 ? -33.817 -7.023 24.352 1.00 28.75 83 ARG A C 1
ATOM 678 O O . ARG A 1 83 ? -34.533 -7.992 24.564 1.00 28.75 83 ARG A O 1
ATOM 685 N N . GLY A 1 84 ? -33.802 -5.942 25.123 1.00 30.09 84 GLY A N 1
ATOM 686 C CA . GLY A 1 84 ? -34.682 -5.730 26.268 1.00 30.09 84 GLY A CA 1
ATOM 687 C C . GLY A 1 84 ? -34.457 -4.334 26.836 1.00 30.09 84 GLY A C 1
ATOM 688 O O . GLY A 1 84 ? -33.316 -3.910 26.984 1.00 30.09 84 GLY A O 1
ATOM 689 N N . HIS A 1 85 ? -35.541 -3.609 27.104 1.00 29.36 85 HIS A N 1
ATOM 690 C CA . HIS A 1 85 ? -35.555 -2.217 27.566 1.00 29.36 85 HIS A CA 1
ATOM 691 C C . HIS A 1 85 ? -35.120 -2.024 29.034 1.00 29.36 85 HIS A C 1
ATOM 693 O O . HIS A 1 85 ? -35.377 -0.968 29.608 1.00 29.36 85 HIS A O 1
ATOM 699 N N . ASP A 1 86 ? -34.451 -3.003 29.643 1.00 29.34 86 ASP A N 1
ATOM 700 C CA . ASP A 1 86 ? -34.168 -2.992 31.075 1.00 29.34 86 ASP A CA 1
ATOM 701 C C . ASP A 1 86 ? -32.756 -2.525 31.421 1.00 29.34 86 ASP A C 1
ATOM 703 O O . ASP A 1 86 ? -31.768 -2.889 30.783 1.00 29.34 86 ASP A O 1
ATOM 707 N N . ARG A 1 87 ? -32.676 -1.767 32.521 1.00 32.94 87 ARG A N 1
ATOM 708 C CA . ARG A 1 87 ? -31.460 -1.333 33.230 1.00 32.94 87 ARG A CA 1
ATOM 709 C C . ARG A 1 87 ? -30.743 -2.511 33.926 1.00 32.94 87 ARG A C 1
ATOM 711 O O . ARG A 1 87 ? -30.335 -2.399 35.079 1.00 32.94 87 ARG A O 1
ATOM 718 N N . GLY A 1 88 ? -30.652 -3.661 33.260 1.00 32.66 88 GLY A N 1
ATOM 719 C CA . GLY A 1 88 ? -29.981 -4.865 33.749 1.00 32.66 88 GLY A CA 1
ATOM 720 C C . GLY A 1 88 ? -28.476 -4.874 33.443 1.00 32.66 88 GLY A C 1
ATOM 721 O O . GLY A 1 88 ? -28.008 -4.106 32.600 1.00 32.66 88 GLY A O 1
ATOM 722 N N . PRO A 1 89 ? -27.693 -5.743 34.109 1.00 33.78 89 PRO A N 1
ATOM 723 C CA . PRO A 1 89 ? -26.252 -5.824 33.903 1.00 33.78 89 PRO A CA 1
ATOM 724 C C . PRO A 1 89 ? -25.910 -6.254 32.470 1.00 33.78 89 PRO A C 1
ATOM 726 O O . PRO A 1 89 ? -26.395 -7.273 31.969 1.00 33.78 89 PRO A O 1
ATOM 729 N N . LEU A 1 90 ? -25.029 -5.486 31.830 1.00 40.38 90 LEU A N 1
ATOM 730 C CA . LEU A 1 90 ? -24.591 -5.693 30.454 1.00 40.38 90 LEU A CA 1
ATOM 731 C C . LEU A 1 90 ? -23.596 -6.861 30.391 1.00 40.38 90 LEU A C 1
ATOM 733 O O . LEU A 1 90 ? -22.448 -6.766 30.827 1.00 40.38 90 LEU A O 1
ATOM 737 N N . GLY A 1 91 ? -24.044 -7.990 29.841 1.00 36.66 91 GLY A N 1
ATOM 738 C CA . GLY A 1 91 ? -23.168 -9.110 29.505 1.00 36.66 91 GLY A CA 1
ATOM 739 C C . GLY A 1 91 ? -22.472 -8.866 28.168 1.00 36.66 91 GLY A C 1
ATOM 740 O O . GLY A 1 91 ? -23.143 -8.626 27.164 1.00 36.66 91 GLY A O 1
ATOM 741 N N . GLN A 1 92 ? -21.140 -8.950 28.138 1.00 43.19 92 GLN A N 1
ATOM 742 C CA . GLN A 1 92 ? -20.415 -9.182 26.891 1.00 43.19 92 GLN A CA 1
ATOM 743 C C . GLN A 1 92 ? -19.913 -10.621 26.872 1.00 43.19 92 GLN A C 1
ATOM 745 O O . GLN A 1 92 ? -19.034 -11.009 27.641 1.00 43.19 92 GLN A O 1
ATOM 750 N N . GLU A 1 93 ? -20.480 -11.420 25.973 1.00 36.38 93 GLU A N 1
ATOM 751 C CA . GLU A 1 93 ? -19.914 -12.723 25.639 1.00 36.38 93 GLU A CA 1
ATOM 752 C C . GLU A 1 93 ? -18.697 -12.510 24.749 1.00 36.38 93 GLU A C 1
ATOM 754 O O . GLU A 1 93 ? -18.786 -11.834 23.718 1.00 36.38 93 GLU A O 1
ATOM 759 N N . VAL A 1 94 ? -17.563 -13.075 25.157 1.00 42.53 94 VAL A N 1
ATOM 760 C CA . VAL A 1 94 ? -16.333 -13.048 24.377 1.00 42.53 94 VAL A CA 1
ATOM 761 C C . VAL A 1 94 ? -15.960 -14.487 24.040 1.00 42.53 94 VAL A C 1
ATOM 763 O O . VAL A 1 94 ? -15.420 -15.227 24.857 1.00 42.53 94 VAL A O 1
ATOM 766 N N . GLU A 1 95 ? -16.279 -14.913 22.822 1.00 38.19 95 GLU A N 1
ATOM 767 C CA . GLU A 1 95 ? -16.028 -16.286 22.385 1.00 38.19 95 GLU A CA 1
ATOM 768 C C . GLU A 1 95 ? -14.624 -16.399 21.781 1.00 38.19 95 GLU A C 1
ATOM 770 O O . GLU A 1 95 ? -14.320 -15.708 20.804 1.00 38.19 95 GLU A O 1
ATOM 775 N N . LYS A 1 96 ? -13.778 -17.287 22.318 1.00 42.41 96 LYS A N 1
ATOM 776 C CA . LYS A 1 96 ? -12.499 -17.664 21.707 1.00 42.41 96 LYS A CA 1
ATOM 777 C C . LYS A 1 96 ? -12.752 -18.818 20.735 1.00 42.41 96 LYS A C 1
ATOM 779 O O . LYS A 1 96 ? -12.729 -19.989 21.108 1.00 42.41 96 LYS A O 1
ATOM 784 N N . LEU A 1 97 ? -12.987 -18.527 19.456 1.00 38.09 97 LEU A N 1
ATOM 785 C CA . LEU A 1 97 ? -13.108 -19.608 18.478 1.00 38.09 97 LEU A CA 1
ATOM 786 C C . LEU A 1 97 ? -11.743 -20.304 18.361 1.00 38.09 97 LEU A C 1
ATOM 788 O O . LEU A 1 97 ? -10.700 -19.659 18.187 1.00 38.09 97 LEU A O 1
ATOM 792 N N . ARG A 1 98 ? -11.779 -21.633 18.521 1.00 34.88 98 ARG A N 1
ATOM 793 C CA . ARG A 1 98 ? -10.639 -22.558 18.466 1.00 34.88 98 ARG A CA 1
ATOM 794 C C . ARG A 1 98 ? -9.687 -22.143 17.344 1.00 34.88 98 ARG A C 1
ATOM 796 O O . ARG A 1 98 ? -10.136 -21.831 16.242 1.00 34.88 98 ARG A O 1
ATOM 803 N N . ALA A 1 99 ? -8.388 -22.138 17.633 1.00 32.94 99 ALA A N 1
ATOM 804 C CA . ALA A 1 99 ? -7.350 -21.779 16.678 1.00 32.94 99 ALA A CA 1
ATOM 805 C C . ALA A 1 99 ? -7.562 -22.506 15.340 1.00 32.94 99 ALA A C 1
ATOM 807 O O . ALA A 1 99 ? -7.401 -23.724 15.242 1.00 32.94 99 ALA A O 1
ATOM 808 N N . GLN A 1 100 ? -7.944 -21.756 14.311 1.00 30.52 100 GLN A N 1
ATOM 809 C CA . GLN A 1 100 ? -7.984 -22.279 12.956 1.00 30.52 100 GLN A CA 1
ATOM 810 C C . GLN A 1 100 ? -6.548 -22.278 12.439 1.00 30.52 100 GLN A C 1
ATOM 812 O O . GLN A 1 100 ? -5.862 -21.255 12.488 1.00 30.52 100 GLN A O 1
ATOM 817 N N . ARG A 1 101 ? -6.079 -23.428 11.938 1.00 28.62 101 ARG A N 1
ATOM 818 C CA . ARG A 1 101 ? -4.900 -23.442 11.068 1.00 28.62 101 ARG A CA 1
ATOM 819 C C . ARG A 1 101 ? -5.211 -22.471 9.929 1.00 28.62 101 ARG A C 1
ATOM 821 O O . ARG A 1 101 ? -6.202 -22.671 9.232 1.00 28.62 101 ARG A O 1
ATOM 828 N N . CYS A 1 102 ? -4.384 -21.447 9.735 1.00 24.84 102 CYS A N 1
ATOM 829 C CA . CYS A 1 102 ? -4.295 -20.809 8.428 1.00 24.84 102 CYS A CA 1
ATOM 830 C C . CYS A 1 102 ? -3.748 -21.876 7.475 1.00 24.84 102 CYS A C 1
ATOM 832 O O . CYS A 1 102 ? -2.539 -22.054 7.356 1.00 24.84 102 CYS A O 1
ATOM 834 N N . ALA A 1 103 ? -4.637 -22.666 6.884 1.00 28.88 103 ALA A N 1
ATOM 835 C CA . ALA A 1 103 ? -4.314 -23.474 5.729 1.00 28.88 103 ALA A CA 1
ATOM 836 C C . ALA A 1 103 ? -4.502 -22.573 4.515 1.00 28.88 103 ALA A C 1
ATOM 838 O O . ALA A 1 103 ? -5.561 -22.586 3.918 1.00 28.88 103 ALA A O 1
ATOM 839 N N . GLU A 1 104 ? -3.501 -21.742 4.239 1.00 33.78 104 GLU A N 1
ATOM 840 C CA . GLU A 1 104 ? -3.232 -21.148 2.928 1.00 33.78 104 GLU A CA 1
ATOM 841 C C . GLU A 1 104 ? -1.884 -20.424 3.044 1.00 33.78 104 GLU A C 1
ATOM 843 O O . GLU A 1 104 ? -1.747 -19.448 3.778 1.00 33.78 104 GLU A O 1
ATOM 848 N N . GLY A 1 105 ? -0.846 -20.986 2.411 1.00 29.19 105 GLY A N 1
ATOM 849 C CA . GLY A 1 105 ? 0.467 -20.340 2.275 1.00 29.19 105 GLY A CA 1
ATOM 850 C C . GLY A 1 105 ? 1.692 -21.052 2.866 1.00 29.19 105 GLY A C 1
ATOM 851 O O . GLY A 1 105 ? 2.790 -20.516 2.765 1.00 29.19 105 GLY A O 1
ATOM 852 N N . ALA A 1 106 ? 1.573 -22.252 3.443 1.00 26.27 106 ALA A N 1
ATOM 853 C CA . ALA A 1 106 ? 2.745 -23.056 3.807 1.00 26.27 106 ALA A CA 1
ATOM 854 C C . ALA A 1 106 ? 2.467 -24.550 3.614 1.00 26.27 106 ALA A C 1
ATOM 856 O O . ALA A 1 106 ? 1.991 -25.245 4.515 1.00 26.27 106 ALA A O 1
ATOM 857 N N . ALA A 1 107 ? 2.789 -25.051 2.424 1.00 27.14 107 ALA A N 1
ATOM 858 C CA . ALA A 1 107 ? 2.964 -26.474 2.184 1.00 27.14 107 ALA A CA 1
ATOM 859 C C . ALA A 1 107 ? 4.209 -26.966 2.952 1.00 27.14 107 ALA A C 1
ATOM 861 O O . ALA A 1 107 ? 5.272 -27.061 2.356 1.00 27.14 107 ALA A O 1
ATOM 862 N N . ASP A 1 108 ? 4.097 -27.131 4.282 1.00 30.36 108 ASP A N 1
ATOM 863 C CA . ASP A 1 108 ? 4.832 -28.126 5.097 1.00 30.36 108 ASP A CA 1
ATOM 864 C C . ASP A 1 108 ? 4.534 -28.064 6.615 1.00 30.36 108 ASP A C 1
ATOM 866 O O . ASP A 1 108 ? 5.418 -28.105 7.469 1.00 30.36 108 ASP A O 1
ATOM 870 N N . ALA A 1 109 ? 3.258 -28.011 7.010 1.00 31.61 109 ALA A N 1
ATOM 871 C CA . ALA A 1 109 ? 2.868 -28.170 8.420 1.00 31.61 109 ALA A CA 1
ATOM 872 C C . ALA A 1 109 ? 1.968 -29.398 8.643 1.00 31.61 109 ALA A C 1
ATOM 874 O O . ALA A 1 109 ? 0.899 -29.315 9.256 1.00 31.61 109 ALA A O 1
ATOM 875 N N . ARG A 1 110 ? 2.410 -30.570 8.164 1.00 33.44 110 ARG A N 1
ATOM 876 C CA . ARG A 1 110 ? 1.856 -31.875 8.566 1.00 33.44 110 ARG A CA 1
ATOM 877 C C . ARG A 1 110 ? 2.425 -32.292 9.927 1.00 33.44 110 ARG A C 1
ATOM 879 O O . ARG A 1 110 ? 3.231 -33.206 10.030 1.00 33.44 110 ARG A O 1
ATOM 886 N N . SER A 1 111 ? 1.990 -31.627 10.994 1.00 35.47 111 SER A N 1
ATOM 887 C CA . SER A 1 111 ? 2.033 -32.202 12.343 1.00 35.47 111 SER A CA 1
ATOM 888 C C . SER A 1 111 ? 0.639 -32.112 12.973 1.00 35.47 111 SER A C 1
ATOM 890 O O . SER A 1 111 ? 0.054 -31.041 13.168 1.00 35.47 111 SER A O 1
ATOM 892 N N . GLY A 1 112 ? 0.038 -33.280 13.188 1.00 31.41 112 GLY A N 1
ATOM 893 C CA . GLY A 1 112 ? -1.309 -33.474 13.726 1.00 31.41 112 GLY A CA 1
ATOM 894 C C . GLY A 1 112 ? -1.376 -33.350 15.249 1.00 31.41 112 GLY A C 1
ATOM 895 O O . GLY A 1 112 ? -1.916 -34.233 15.896 1.00 31.41 112 GLY A O 1
ATOM 896 N N . GLY A 1 113 ? -0.802 -32.294 15.832 1.00 34.53 113 GLY A N 1
ATOM 897 C CA . GLY A 1 113 ? -0.950 -32.018 17.266 1.00 34.53 113 GLY A CA 1
ATOM 898 C C . GLY A 1 113 ? -2.243 -31.258 17.578 1.00 34.53 113 GLY A C 1
ATOM 899 O O . GLY A 1 113 ? -2.604 -30.337 16.837 1.00 34.53 113 GLY A O 1
ATOM 900 N N . GLU A 1 114 ? -2.920 -31.622 18.671 1.00 38.44 114 GLU A N 1
ATOM 901 C CA . GLU A 1 114 ? -3.987 -30.816 19.279 1.00 38.44 114 GLU A CA 1
ATOM 902 C C . GLU A 1 114 ? -3.474 -29.407 19.605 1.00 38.44 114 GLU A C 1
ATOM 904 O O . GLU A 1 114 ? -2.387 -29.233 20.165 1.00 38.44 114 GLU A O 1
ATOM 909 N N . VAL A 1 115 ? -4.251 -28.378 19.251 1.00 47.72 115 VAL A N 1
ATOM 910 C CA . VAL A 1 115 ? -3.922 -27.000 19.626 1.00 47.72 115 VAL A CA 1
ATOM 911 C C . VAL A 1 115 ? -4.321 -26.802 21.083 1.00 47.72 115 VAL A C 1
ATOM 913 O O . VAL A 1 115 ? -5.505 -26.682 21.384 1.00 47.72 115 VAL A O 1
ATOM 916 N N . ALA A 1 116 ? -3.333 -26.798 21.977 1.00 54.53 116 ALA A N 1
ATOM 917 C CA . ALA A 1 116 ? -3.542 -26.521 23.394 1.00 54.53 116 ALA A CA 1
ATOM 918 C C . ALA A 1 116 ? -4.124 -25.114 23.609 1.00 54.53 116 ALA A C 1
ATOM 920 O O . ALA A 1 116 ? -3.719 -24.159 22.934 1.00 54.53 116 ALA A O 1
ATOM 921 N N . ASP A 1 117 ? -5.028 -24.982 24.580 1.00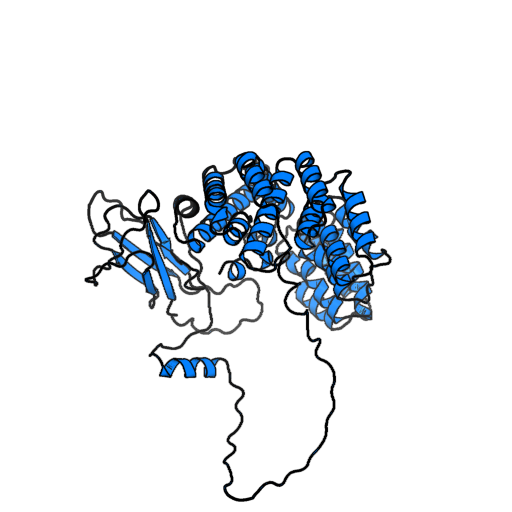 63.84 117 ASP A N 1
ATOM 922 C CA . ASP A 1 117 ? -5.621 -23.702 24.948 1.00 63.84 117 ASP A CA 1
ATOM 923 C C . ASP A 1 117 ? -4.550 -22.706 25.403 1.00 63.84 117 ASP A C 1
ATOM 925 O O . ASP A 1 117 ? -3.799 -22.927 26.354 1.00 63.84 117 ASP A O 1
ATOM 929 N N . MET A 1 118 ? -4.444 -21.600 24.666 1.00 75.00 118 MET A N 1
ATOM 930 C CA . MET A 1 118 ? -3.526 -20.509 24.981 1.00 75.00 118 MET A CA 1
ATOM 931 C C . MET A 1 118 ? -4.233 -19.432 25.794 1.00 75.00 118 MET A C 1
ATOM 933 O O . MET A 1 118 ? -5.343 -19.034 25.442 1.00 75.00 118 MET A O 1
ATOM 937 N N . LEU A 1 119 ? -3.555 -18.914 26.817 1.00 86.75 119 LEU A N 1
ATOM 938 C CA . LEU A 1 119 ? -3.982 -17.712 27.525 1.00 86.75 119 LEU A CA 1
ATOM 939 C C . LEU A 1 119 ? -3.852 -16.494 26.598 1.00 86.75 119 LEU A C 1
ATOM 941 O O . LEU A 1 119 ? -2.751 -16.193 26.129 1.00 86.75 119 LEU A O 1
ATOM 945 N N . ILE A 1 120 ? -4.958 -15.793 26.351 1.00 89.69 120 ILE A N 1
ATOM 946 C CA . ILE A 1 120 ? -5.005 -14.594 25.507 1.00 89.69 120 ILE A CA 1
ATOM 947 C C . ILE A 1 120 ? -5.270 -13.377 26.403 1.00 89.69 120 ILE A C 1
ATOM 949 O O . ILE A 1 120 ? -6.379 -13.239 26.920 1.00 89.69 120 ILE A O 1
ATOM 953 N N . PRO A 1 121 ? -4.291 -12.473 26.588 1.00 93.44 121 PRO A N 1
ATOM 954 C CA . PRO A 1 121 ? -4.551 -11.182 27.211 1.00 93.44 121 PRO A CA 1
ATOM 955 C C . PRO A 1 121 ? -5.300 -10.285 26.217 1.00 93.44 121 PRO A C 1
ATOM 957 O O . PRO A 1 121 ? -4.752 -9.898 25.187 1.00 93.44 121 PRO A O 1
ATOM 960 N N . LEU A 1 122 ? -6.551 -9.953 26.521 1.00 93.38 122 LEU A N 1
ATOM 961 C CA . LEU A 1 122 ? -7.399 -9.082 25.716 1.00 93.38 122 LEU A CA 1
ATOM 962 C C . LEU A 1 122 ? -7.555 -7.729 26.413 1.00 93.38 122 LEU A C 1
ATOM 964 O O . LEU A 1 122 ? -8.388 -7.564 27.302 1.00 93.38 122 LEU A O 1
ATOM 968 N N . ALA A 1 123 ? -6.753 -6.751 26.002 1.00 95.44 123 ALA A N 1
ATOM 969 C CA . ALA A 1 123 ? -6.937 -5.364 26.415 1.00 95.44 123 ALA A CA 1
ATOM 970 C C . ALA A 1 123 ? -8.178 -4.762 25.741 1.00 95.44 123 ALA A C 1
ATOM 972 O O . ALA A 1 123 ? -8.369 -4.913 24.531 1.00 95.44 123 ALA A O 1
ATOM 973 N N . MET A 1 124 ? -9.007 -4.068 26.514 1.00 95.06 124 MET A N 1
ATOM 974 C CA . MET A 1 124 ? -10.270 -3.500 26.069 1.00 95.06 124 MET A CA 1
ATOM 975 C C . MET A 1 124 ? -10.665 -2.231 26.833 1.00 95.06 124 MET A C 1
ATOM 977 O O . MET A 1 124 ? -10.146 -1.953 27.911 1.00 95.06 124 MET A O 1
ATOM 981 N N . GLY A 1 125 ? -11.625 -1.495 26.282 1.00 94.81 125 GLY A N 1
ATOM 982 C CA . GLY A 1 125 ? -12.357 -0.424 26.953 1.00 94.81 125 GLY A CA 1
ATOM 983 C C . GLY A 1 125 ? -13.832 -0.434 26.549 1.00 94.81 125 GLY A C 1
ATOM 984 O O . GLY A 1 125 ? -14.199 -0.999 25.515 1.00 94.81 125 GLY A O 1
ATOM 985 N N . LEU A 1 126 ? -14.684 0.177 27.370 1.00 94.62 126 LEU A N 1
ATOM 986 C CA . LEU A 1 126 ? -16.084 0.438 27.036 1.00 94.62 126 LEU A CA 1
ATOM 987 C C . LEU A 1 126 ? -16.240 1.921 26.726 1.00 94.62 126 LEU A C 1
ATOM 989 O O . LEU A 1 126 ? -15.816 2.761 27.514 1.00 94.62 126 LEU A O 1
ATOM 993 N N . LEU A 1 127 ? -16.832 2.239 25.579 1.00 95.31 127 LEU A N 1
ATOM 994 C CA . LEU A 1 127 ? -17.032 3.613 25.138 1.00 95.31 127 LEU A CA 1
ATOM 995 C C . LEU A 1 127 ? -18.505 3.983 25.197 1.00 95.31 127 LEU A C 1
ATOM 997 O O . LEU A 1 127 ? -19.364 3.209 24.779 1.00 95.31 127 LEU A O 1
ATOM 1001 N N . GLY A 1 128 ? -18.782 5.180 25.691 1.00 92.94 128 GLY A N 1
ATOM 1002 C CA . GLY A 1 128 ? -20.093 5.800 25.617 1.00 92.94 128 GLY A CA 1
ATOM 1003 C C . GLY A 1 128 ? -20.440 6.258 24.204 1.00 92.94 128 GLY A C 1
ATOM 1004 O O . GLY A 1 128 ? -19.618 6.172 23.289 1.00 92.94 128 GLY A O 1
ATOM 1005 N N . ARG A 1 129 ? -21.640 6.815 24.016 1.00 90.81 129 ARG A N 1
ATOM 1006 C CA . ARG A 1 129 ? -22.151 7.230 22.688 1.00 90.81 129 ARG A CA 1
ATOM 1007 C C . ARG A 1 129 ? -21.298 8.284 21.981 1.00 90.81 129 ARG A C 1
ATOM 1009 O O . ARG A 1 129 ? -21.385 8.410 20.766 1.00 90.81 129 ARG A O 1
ATOM 1016 N N . ASN A 1 130 ? -20.470 9.013 22.726 1.00 88.62 130 ASN A N 1
ATOM 1017 C CA . ASN A 1 130 ? -19.606 10.073 22.203 1.00 88.62 130 ASN A CA 1
ATOM 1018 C C . ASN A 1 130 ? -18.114 9.689 22.211 1.00 88.62 130 ASN A C 1
ATOM 1020 O O . ASN A 1 130 ? -17.263 10.553 22.022 1.00 88.62 130 ASN A O 1
ATOM 1024 N N . GLY A 1 131 ? -17.779 8.419 22.471 1.00 92.19 131 GLY A N 1
ATOM 1025 C CA . GLY A 1 131 ? -16.388 7.959 22.600 1.00 92.19 131 GLY A CA 1
ATOM 1026 C C . GLY A 1 131 ? -15.770 8.182 23.980 1.00 92.19 131 GLY A C 1
ATOM 1027 O O . GLY A 1 131 ? -14.599 7.880 24.185 1.00 92.19 131 GLY A O 1
ATOM 1028 N N . THR A 1 132 ? -16.539 8.691 24.945 1.00 94.19 132 THR A N 1
ATOM 1029 C CA . THR A 1 132 ? -16.094 8.843 26.334 1.00 94.19 132 THR A CA 1
ATOM 1030 C C . THR A 1 132 ? -15.826 7.481 26.958 1.00 94.19 132 THR A C 1
ATOM 1032 O O . THR A 1 132 ? -16.685 6.602 26.904 1.00 94.19 132 THR A O 1
ATOM 1035 N N . GLU A 1 133 ? -14.658 7.299 27.572 1.00 94.62 133 GLU A N 1
ATOM 1036 C CA . GLU A 1 133 ? -14.345 6.046 28.259 1.00 94.62 133 GLU A CA 1
ATOM 1037 C C . GLU A 1 133 ? -15.243 5.865 29.483 1.00 94.62 133 GLU A C 1
ATOM 1039 O O . GLU A 1 133 ? -15.294 6.713 30.376 1.00 94.62 133 GLU A O 1
ATOM 1044 N N . LEU A 1 134 ? -15.947 4.738 29.521 1.00 92.56 134 LEU A N 1
ATOM 1045 C CA . LEU A 1 134 ? -16.773 4.336 30.646 1.00 92.56 134 LEU A CA 1
ATOM 1046 C C . LEU A 1 134 ? -15.934 3.487 31.612 1.00 92.56 134 LEU A C 1
ATOM 1048 O O . LEU A 1 134 ? -15.163 2.632 31.160 1.00 92.56 134 LEU A O 1
ATOM 1052 N N . PRO A 1 135 ? -16.078 3.679 32.936 1.00 93.50 135 PRO A N 1
ATOM 1053 C CA . PRO A 1 135 ? -15.472 2.790 33.915 1.00 93.50 135 PRO A CA 1
ATOM 1054 C C . PRO A 1 135 ? -15.920 1.346 33.687 1.00 93.50 135 PRO A C 1
ATOM 1056 O O . PRO A 1 135 ? -17.074 1.073 33.357 1.00 93.50 135 PRO A O 1
ATOM 1059 N N . THR A 1 136 ? -15.000 0.411 33.881 1.00 90.94 136 THR A N 1
ATOM 1060 C CA . THR A 1 136 ? -15.273 -1.021 33.768 1.00 90.94 136 THR A CA 1
ATOM 1061 C C . THR A 1 136 ? -15.216 -1.650 35.152 1.00 90.94 136 THR A C 1
ATOM 1063 O O . THR A 1 136 ? -14.225 -1.481 35.852 1.00 90.94 136 THR A O 1
ATOM 1066 N N . ARG A 1 137 ? -16.260 -2.371 35.569 1.00 91.81 137 ARG A N 1
ATOM 1067 C CA . ARG A 1 137 ? -16.275 -3.172 36.805 1.00 91.81 137 ARG A CA 1
ATOM 1068 C C . ARG A 1 137 ? -16.858 -4.542 36.488 1.00 91.81 137 ARG A C 1
ATOM 1070 O O . ARG A 1 137 ? -17.955 -4.601 35.934 1.00 91.81 137 ARG A O 1
ATOM 1077 N N . LEU A 1 138 ? -16.119 -5.627 36.751 1.00 89.00 138 LEU A N 1
ATOM 1078 C CA . LEU A 1 138 ? -16.700 -6.967 36.625 1.00 89.00 138 LEU A CA 1
ATOM 1079 C C . LEU A 1 138 ? -17.597 -7.223 37.833 1.00 89.00 138 LEU A C 1
ATOM 1081 O O . LEU A 1 138 ? -17.350 -6.704 38.916 1.00 89.00 138 LEU A O 1
ATOM 1085 N N . GLU A 1 139 ? -18.617 -8.056 37.660 1.00 84.94 139 GLU A N 1
ATOM 1086 C CA . GLU A 1 139 ? -19.524 -8.445 38.748 1.00 84.94 139 GLU A CA 1
ATOM 1087 C C . GLU A 1 139 ? -18.786 -9.015 39.976 1.00 84.94 139 GLU A C 1
ATOM 1089 O O . GLU A 1 139 ? -19.169 -8.737 41.108 1.00 84.94 139 GLU A O 1
ATOM 1094 N N . ALA A 1 140 ? -17.689 -9.748 39.756 1.00 87.19 140 ALA A N 1
ATOM 1095 C CA . ALA A 1 140 ? -16.861 -10.335 40.811 1.00 87.19 140 ALA A CA 1
ATOM 1096 C C . ALA A 1 140 ? -15.862 -9.352 41.464 1.00 87.19 140 ALA A C 1
ATOM 1098 O O . ALA A 1 140 ? -15.094 -9.756 42.335 1.00 87.19 140 ALA A O 1
ATOM 1099 N N . GLU A 1 141 ? -15.830 -8.084 41.042 1.00 89.06 141 GLU A N 1
ATOM 1100 C CA . GLU A 1 141 ? -14.867 -7.078 41.500 1.00 89.06 141 GLU A CA 1
ATOM 1101 C C . GLU A 1 141 ? -15.548 -5.957 42.298 1.00 89.06 141 GLU A C 1
ATOM 1103 O O . GLU A 1 141 ? -16.626 -5.463 41.946 1.00 89.06 141 GLU A O 1
ATOM 1108 N N . SER A 1 142 ? -14.877 -5.498 43.356 1.00 85.38 142 SER A N 1
ATOM 1109 C CA . SER A 1 142 ? -15.320 -4.363 44.173 1.00 85.38 142 SER A CA 1
ATOM 1110 C C . SER A 1 142 ? -14.962 -3.005 43.567 1.00 85.38 142 SER A C 1
ATOM 1112 O O . SER A 1 142 ? -15.668 -2.029 43.801 1.00 85.38 142 SER A O 1
ATOM 1114 N N . GLU A 1 143 ? -13.885 -2.925 42.784 1.00 89.69 143 GLU A N 1
ATOM 1115 C CA . GLU A 1 143 ? -13.367 -1.667 42.241 1.00 89.69 143 GLU A CA 1
ATOM 1116 C C . GLU A 1 143 ? -13.598 -1.541 40.734 1.00 89.69 143 GLU A C 1
ATOM 1118 O O . GLU A 1 143 ? -13.548 -2.515 39.981 1.00 89.69 143 GLU A O 1
ATOM 1123 N N . SER A 1 144 ? -13.826 -0.304 40.289 1.00 90.44 144 SER A N 1
ATOM 1124 C CA . SER A 1 144 ? -13.894 0.022 38.866 1.00 90.44 144 SER A CA 1
ATOM 1125 C C . SER A 1 144 ? -12.517 0.404 38.323 1.00 90.44 144 SER A C 1
ATOM 1127 O O . SER A 1 144 ? -11.735 1.103 38.965 1.00 90.44 144 SER A O 1
ATOM 1129 N N . VAL A 1 145 ? -12.230 -0.027 37.098 1.00 91.88 145 VAL A N 1
ATOM 1130 C CA . VAL A 1 145 ? -11.033 0.332 36.339 1.00 91.88 145 VAL A CA 1
ATOM 1131 C C . VAL A 1 145 ? -11.405 1.398 35.314 1.00 91.88 145 VAL A C 1
ATOM 1133 O O . VAL A 1 145 ? -12.315 1.205 34.503 1.00 91.88 145 VAL A O 1
ATOM 1136 N N . LYS A 1 146 ? -10.685 2.523 35.337 1.00 91.44 146 LYS A N 1
ATOM 1137 C CA . LYS A 1 146 ? -10.802 3.589 34.333 1.00 91.44 146 LYS A CA 1
ATOM 1138 C C . LYS A 1 146 ? -9.877 3.304 33.146 1.00 91.44 146 LYS A C 1
ATOM 1140 O O . LYS A 1 146 ? -8.740 2.880 33.338 1.00 91.44 146 LYS A O 1
ATOM 1145 N N . GLY A 1 147 ? -10.355 3.575 31.934 1.00 90.88 147 GLY A N 1
ATOM 1146 C CA . GLY A 1 147 ? -9.588 3.400 30.702 1.00 90.88 147 GLY A CA 1
ATOM 1147 C C . GLY A 1 147 ? -9.443 1.938 30.279 1.00 90.88 147 GLY A C 1
ATOM 1148 O O . GLY A 1 147 ? -10.424 1.199 30.201 1.00 90.88 147 GLY A O 1
ATOM 1149 N N . THR A 1 148 ? -8.217 1.519 29.958 1.00 94.94 148 THR A N 1
ATOM 1150 C CA . THR A 1 148 ? -7.956 0.185 29.398 1.00 94.94 148 THR A CA 1
ATOM 1151 C C . THR A 1 148 ? -7.869 -0.892 30.483 1.00 94.94 148 THR A C 1
ATOM 1153 O O . THR A 1 148 ? -7.037 -0.816 31.384 1.00 94.94 148 THR A O 1
ATOM 1156 N N . ARG A 1 149 ? -8.672 -1.949 30.335 1.00 93.62 149 ARG A N 1
ATOM 1157 C CA . ARG A 1 149 ? -8.678 -3.170 31.156 1.00 93.62 149 ARG A CA 1
ATOM 1158 C C . ARG A 1 149 ? -8.165 -4.361 30.353 1.00 93.62 149 ARG A C 1
ATOM 1160 O O . ARG A 1 149 ? -8.514 -4.497 29.188 1.00 93.62 149 ARG A O 1
ATOM 1167 N N . VAL A 1 150 ? -7.399 -5.260 30.971 1.00 94.88 150 VAL A N 1
ATOM 1168 C CA . VAL A 1 150 ? -6.956 -6.517 30.340 1.00 94.88 150 VAL A CA 1
ATOM 1169 C C . VAL A 1 150 ? -7.760 -7.692 30.887 1.00 94.88 150 VAL A C 1
ATOM 1171 O O . VAL A 1 150 ? -7.697 -7.977 32.078 1.00 94.88 150 VAL A O 1
ATOM 1174 N N . LEU A 1 151 ? -8.489 -8.383 30.012 1.00 91.75 151 LEU A N 1
ATOM 1175 C CA . LEU A 1 151 ? -9.163 -9.645 30.310 1.00 91.75 151 LEU A CA 1
ATOM 1176 C C . LEU A 1 151 ? -8.233 -10.818 29.990 1.00 91.75 151 LEU A C 1
ATOM 1178 O O . LEU A 1 151 ? -7.505 -10.788 28.998 1.00 91.75 151 LEU A O 1
ATOM 1182 N N . ALA A 1 152 ? -8.248 -11.855 30.818 1.00 92.00 152 ALA A N 1
ATOM 1183 C CA . ALA A 1 152 ? -7.395 -13.027 30.665 1.00 92.00 152 ALA A CA 1
ATOM 1184 C C . ALA A 1 152 ? -8.226 -14.211 30.156 1.00 92.00 152 ALA A C 1
ATOM 1186 O O . ALA A 1 152 ? -8.777 -14.948 30.960 1.00 92.00 152 ALA A O 1
ATOM 1187 N N . LEU A 1 153 ? -8.309 -14.387 28.834 1.00 88.12 153 LEU A N 1
ATOM 1188 C CA . LEU A 1 153 ? -9.093 -15.469 28.232 1.00 88.12 153 LEU A CA 1
ATOM 1189 C C . LEU A 1 153 ? -8.280 -16.765 28.287 1.00 88.12 153 LEU A C 1
ATOM 1191 O O . LEU A 1 153 ? -7.322 -16.931 27.520 1.00 88.12 153 LEU A O 1
ATOM 1195 N N . ALA A 1 154 ? -8.636 -17.667 29.193 1.00 86.19 154 ALA A N 1
ATOM 1196 C CA . ALA A 1 154 ? -7.987 -18.961 29.367 1.00 86.19 154 ALA A CA 1
ATOM 1197 C C . ALA A 1 154 ? -8.724 -20.063 28.589 1.00 86.19 154 ALA A C 1
ATOM 1199 O O . ALA A 1 154 ? -8.098 -20.812 27.832 1.00 86.19 154 ALA A O 1
ATOM 1200 N N . GLU A 1 155 ? -10.046 -20.097 28.706 1.00 81.56 155 GLU A N 1
ATOM 1201 C CA . GLU A 1 155 ? -10.932 -21.116 28.153 1.00 81.56 155 GLU A CA 1
ATOM 1202 C C . GLU A 1 155 ? -11.327 -20.827 26.697 1.00 81.56 155 GLU A C 1
ATOM 1204 O O . GLU A 1 155 ? -11.128 -19.733 26.163 1.00 81.56 155 GLU A O 1
ATOM 1209 N N . ALA A 1 156 ? -11.909 -21.827 26.028 1.00 79.00 156 ALA A N 1
ATOM 1210 C CA . ALA A 1 156 ? -12.449 -21.682 24.673 1.00 79.00 156 ALA A CA 1
ATOM 1211 C C . ALA A 1 156 ? -13.670 -20.742 24.611 1.00 79.00 156 ALA A C 1
ATOM 1213 O O . ALA A 1 156 ? -13.924 -20.097 23.596 1.00 79.00 156 ALA A O 1
ATOM 1214 N N . ARG A 1 157 ? -14.452 -20.641 25.686 1.00 79.50 157 ARG A N 1
ATOM 1215 C CA . ARG A 1 157 ? -15.581 -19.711 25.777 1.00 79.50 157 ARG A CA 1
ATOM 1216 C C . ARG A 1 157 ? -15.625 -19.130 27.174 1.00 79.50 157 ARG A C 1
ATOM 1218 O O . ARG A 1 157 ? -15.691 -19.884 28.137 1.00 79.50 157 ARG A O 1
ATOM 1225 N N . GLU A 1 158 ? -15.628 -17.808 27.267 1.00 82.25 158 GLU A N 1
ATOM 1226 C CA . GLU A 1 158 ? -15.746 -17.100 28.537 1.00 82.25 158 GLU A CA 1
ATOM 1227 C C . GLU A 1 158 ? -16.752 -15.958 28.411 1.00 82.25 158 GLU A C 1
ATOM 1229 O O . GLU A 1 158 ? -16.961 -15.382 27.342 1.00 82.25 158 GLU A O 1
ATOM 1234 N N . THR A 1 159 ? -17.407 -15.636 29.521 1.00 84.06 159 THR A N 1
ATOM 1235 C CA . THR A 1 159 ? -18.354 -14.523 29.591 1.00 84.06 159 THR A CA 1
ATOM 1236 C C . THR A 1 159 ? -17.922 -13.578 30.691 1.00 84.06 159 THR A C 1
ATOM 1238 O O . THR A 1 159 ? -17.748 -13.989 31.836 1.00 84.06 159 THR A O 1
ATOM 1241 N N . PHE A 1 160 ? -17.789 -12.302 30.341 1.00 86.06 160 PHE A N 1
ATOM 1242 C CA . PHE A 1 160 ? -17.446 -11.243 31.277 1.00 86.06 160 PHE A CA 1
ATOM 1243 C C . PHE A 1 160 ? -18.661 -10.328 31.437 1.00 86.06 160 PHE A C 1
ATOM 1245 O O . PHE A 1 160 ? -19.129 -9.709 30.476 1.00 86.06 160 PHE A O 1
ATOM 1252 N N . ARG A 1 161 ? -19.204 -10.256 32.656 1.00 87.00 161 ARG A N 1
ATOM 1253 C CA . ARG A 1 161 ? -20.341 -9.386 32.975 1.00 87.00 161 ARG A CA 1
ATOM 1254 C C . ARG A 1 161 ? -19.841 -8.097 33.604 1.00 87.00 161 ARG A C 1
ATOM 1256 O O . ARG A 1 161 ? -19.199 -8.132 34.654 1.00 87.00 161 ARG A O 1
ATOM 1263 N N . PHE A 1 162 ? -20.162 -6.976 32.964 1.00 87.81 162 PHE A N 1
ATOM 1264 C CA . PHE A 1 162 ? -19.850 -5.650 33.477 1.00 87.81 162 PHE A CA 1
ATOM 1265 C C . PHE A 1 162 ? -21.071 -5.064 34.183 1.00 87.81 162 PHE A C 1
ATOM 1267 O O . PHE A 1 162 ? -22.194 -5.124 33.674 1.00 87.81 162 PHE A O 1
ATOM 1274 N N . VAL A 1 163 ? -20.842 -4.500 35.363 1.00 87.69 163 VAL A N 1
ATOM 1275 C CA . VAL A 1 163 ? -21.865 -3.866 36.202 1.00 87.69 163 VAL A CA 1
ATOM 1276 C C . VAL A 1 163 ? -21.618 -2.360 36.284 1.00 87.69 163 VAL A C 1
ATOM 1278 O O . VAL A 1 163 ? -20.525 -1.896 35.966 1.00 87.69 163 VAL A O 1
ATOM 1281 N N . GLU A 1 164 ? -22.644 -1.597 36.675 1.00 88.69 164 GLU A N 1
ATOM 1282 C CA . GLU A 1 164 ? -22.580 -0.126 36.811 1.00 88.69 164 GLU A CA 1
ATOM 1283 C C . GLU A 1 164 ? -22.173 0.619 35.530 1.00 88.69 164 GLU A C 1
ATOM 1285 O 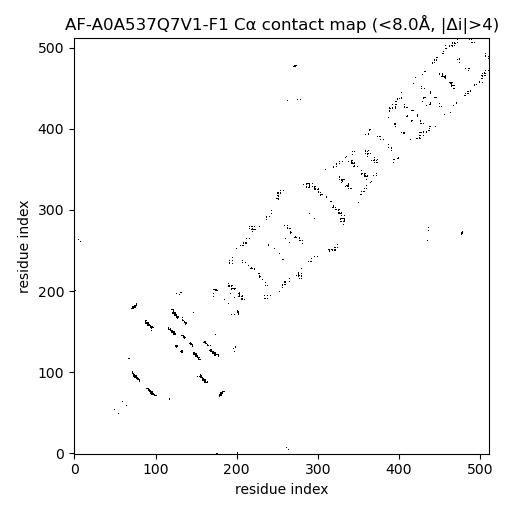O . GLU A 1 164 ? -21.569 1.689 35.568 1.00 88.69 164 GLU A O 1
ATOM 1290 N N . VAL A 1 165 ? -22.532 0.069 34.372 1.00 87.75 165 VAL A N 1
ATOM 1291 C CA . VAL A 1 165 ? -22.307 0.725 33.085 1.00 87.75 165 VAL A CA 1
ATOM 1292 C C . VAL A 1 165 ? -23.485 1.679 32.817 1.00 87.75 165 VAL A C 1
ATOM 1294 O O . VAL A 1 165 ? -24.613 1.210 32.656 1.00 87.75 165 VAL A O 1
ATOM 1297 N N . PRO A 1 166 ? -23.265 3.008 32.790 1.00 84.75 166 PRO A N 1
ATOM 1298 C CA . PRO A 1 166 ? -24.343 4.001 32.864 1.00 84.75 166 PRO A CA 1
ATOM 1299 C C . PRO A 1 166 ? -25.187 4.112 31.585 1.00 84.75 166 PRO A C 1
ATOM 1301 O O . PRO A 1 166 ? -26.308 4.615 31.626 1.00 84.75 166 PRO A O 1
ATOM 1304 N N . GLU A 1 167 ? -24.667 3.649 30.448 1.00 85.25 167 GLU A N 1
ATOM 1305 C CA . GLU A 1 167 ? -25.355 3.643 29.157 1.00 85.25 167 GLU A CA 1
ATOM 1306 C C . GLU A 1 167 ? -24.889 2.466 28.283 1.00 85.25 167 GLU A C 1
ATOM 1308 O O . GLU A 1 167 ? -23.817 1.920 28.543 1.00 85.25 167 GLU A O 1
ATOM 1313 N N . PRO A 1 168 ? -25.638 2.062 27.235 1.00 87.25 168 PRO A N 1
ATOM 1314 C CA . PRO A 1 168 ? -25.209 0.995 26.331 1.00 87.25 168 PRO A CA 1
ATOM 1315 C C . PRO A 1 168 ? -23.839 1.295 25.687 1.00 87.25 168 PRO A C 1
ATOM 1317 O O . PRO A 1 168 ? -23.742 2.250 24.911 1.00 87.25 168 PRO A O 1
ATOM 1320 N N . PRO A 1 169 ? -22.790 0.496 25.967 1.00 92.56 169 PRO A N 1
ATOM 1321 C CA . PRO A 1 169 ? -21.434 0.815 25.550 1.00 92.56 169 PRO A CA 1
ATOM 1322 C C . PRO A 1 169 ? -21.097 0.243 24.171 1.00 92.56 169 PRO A C 1
ATOM 1324 O O . PRO A 1 169 ? -21.585 -0.819 23.768 1.00 92.56 169 PRO A O 1
ATOM 1327 N N . VAL A 1 170 ? -20.146 0.877 23.492 1.00 93.62 170 VAL A N 1
ATOM 1328 C CA . VAL A 1 170 ? -19.434 0.307 22.350 1.00 93.62 170 VAL A CA 1
ATOM 1329 C C . VAL A 1 170 ? -18.101 -0.277 22.836 1.00 93.62 170 VAL A C 1
ATOM 1331 O O . VAL A 1 170 ? -17.267 0.468 23.349 1.00 93.62 170 VAL A O 1
ATOM 1334 N N . PRO A 1 171 ? -17.859 -1.594 22.706 1.00 93.50 171 PRO A N 1
ATOM 1335 C CA . PRO A 1 171 ? -16.580 -2.170 23.103 1.00 93.50 171 PRO A CA 1
ATOM 1336 C C . PRO A 1 171 ? -15.467 -1.832 22.113 1.00 93.50 171 PRO A C 1
ATOM 1338 O O . PRO A 1 171 ? -15.586 -2.104 20.916 1.00 93.50 171 PRO A O 1
ATOM 1341 N N . SER A 1 172 ? -14.360 -1.333 22.653 1.00 95.06 172 SER A N 1
ATOM 1342 C CA . SER A 1 172 ? -13.061 -1.238 21.992 1.00 95.06 172 SER A CA 1
ATOM 1343 C C . SER A 1 172 ? -12.224 -2.429 22.441 1.00 95.06 172 SER A C 1
ATOM 1345 O O . SER A 1 172 ? -11.873 -2.531 23.615 1.00 95.06 172 SER A O 1
ATOM 1347 N N . LEU A 1 173 ? -11.975 -3.378 21.541 1.00 93.88 173 LEU A N 1
ATOM 1348 C CA . LEU A 1 173 ? -11.296 -4.636 21.853 1.00 93.88 173 LEU A CA 1
ATOM 1349 C C . LEU A 1 173 ? -9.916 -4.698 21.212 1.00 93.88 173 LEU A C 1
ATOM 1351 O O . LEU A 1 173 ? -9.660 -4.066 20.193 1.00 93.88 173 LEU A O 1
ATOM 1355 N N . LEU A 1 174 ? -9.056 -5.538 21.790 1.00 92.81 174 LEU A N 1
ATOM 1356 C CA . LEU A 1 174 ? -7.691 -5.781 21.327 1.00 92.81 174 LEU A CA 1
ATOM 1357 C C . LEU A 1 174 ? -6.836 -4.502 21.281 1.00 92.81 174 LEU A C 1
ATOM 1359 O O . LEU A 1 174 ? -5.941 -4.360 20.444 1.00 92.81 174 LEU A O 1
ATOM 1363 N N . ARG A 1 175 ? -7.084 -3.589 22.229 1.00 94.44 175 ARG A N 1
ATOM 1364 C CA . ARG A 1 175 ? -6.335 -2.336 22.389 1.00 94.44 175 ARG A CA 1
ATOM 1365 C C . ARG A 1 175 ? -4.837 -2.599 22.466 1.00 94.44 175 ARG A C 1
ATOM 1367 O O . ARG A 1 175 ? -4.400 -3.614 23.023 1.00 94.44 175 ARG A O 1
ATOM 1374 N N . GLY A 1 176 ? -4.057 -1.710 21.854 1.00 90.00 176 GLY A N 1
ATOM 1375 C CA . GLY A 1 176 ? -2.599 -1.835 21.770 1.00 90.00 176 GLY A CA 1
ATOM 1376 C C . GLY A 1 176 ? -2.086 -3.146 21.150 1.00 90.00 176 GLY A C 1
ATOM 1377 O O . GLY A 1 176 ? -0.927 -3.495 21.372 1.00 90.00 176 GLY A O 1
ATOM 1378 N N . PHE A 1 177 ? -2.922 -3.888 20.409 1.00 89.44 177 PHE A N 1
ATOM 1379 C CA . PHE A 1 177 ? -2.610 -5.225 19.889 1.00 89.44 177 PHE A CA 1
ATOM 1380 C C . PHE A 1 177 ? -2.152 -6.196 20.984 1.00 89.44 177 PHE A C 1
ATOM 1382 O O . PHE A 1 177 ? -1.134 -6.880 20.868 1.00 89.44 177 PHE A O 1
ATOM 1389 N N . SER A 1 178 ? -2.904 -6.219 22.083 1.00 90.75 178 SER A N 1
ATOM 1390 C CA . SER A 1 178 ? -2.602 -7.005 23.289 1.00 90.75 178 SER A CA 1
ATOM 1391 C C . SER A 1 178 ? -2.342 -8.496 23.040 1.00 90.75 178 SER A C 1
ATOM 1393 O O . SER A 1 178 ? -1.573 -9.105 23.786 1.00 90.75 178 SER A O 1
ATOM 1395 N N . ALA A 1 179 ? -2.891 -9.068 21.965 1.00 88.19 179 ALA A N 1
ATOM 1396 C CA . ALA A 1 179 ? -2.575 -10.416 21.513 1.00 88.19 179 ALA A CA 1
ATOM 1397 C C . ALA A 1 179 ? -2.570 -10.535 19.973 1.00 88.19 179 ALA A C 1
ATOM 1399 O O . ALA A 1 179 ? -3.317 -9.827 19.297 1.00 88.19 179 ALA A O 1
ATOM 1400 N N . PRO A 1 180 ? -1.782 -11.463 19.392 1.00 84.88 180 PRO A N 1
ATOM 1401 C CA . PRO A 1 180 ? -1.737 -11.703 17.949 1.00 84.88 180 PRO A CA 1
ATOM 1402 C C . PRO A 1 180 ? -2.917 -12.575 17.485 1.00 84.88 180 PRO A C 1
ATOM 1404 O O . PRO A 1 180 ? -2.745 -13.718 17.058 1.00 84.88 180 PRO A O 1
ATOM 1407 N N . VAL A 1 181 ? -4.130 -12.045 17.619 1.00 84.00 181 VAL A N 1
ATOM 1408 C CA . VAL A 1 181 ? -5.401 -12.729 17.329 1.00 84.00 181 VAL A CA 1
ATOM 1409 C C . VAL A 1 181 ? -6.226 -11.917 16.333 1.00 84.00 181 VAL A C 1
ATOM 1411 O O . VAL A 1 181 ? -6.029 -10.711 16.205 1.00 84.00 181 VAL A O 1
ATOM 1414 N N . LYS A 1 182 ? -7.155 -12.565 15.620 1.00 81.94 182 LYS A N 1
ATOM 1415 C CA . LYS A 1 182 ? -8.086 -11.867 14.719 1.00 81.94 182 LYS A CA 1
ATOM 1416 C C . LYS A 1 182 ? -9.437 -11.695 15.410 1.00 81.94 182 LYS A C 1
ATOM 1418 O O . LYS A 1 182 ? -10.009 -12.666 15.908 1.00 81.94 182 LYS A O 1
ATOM 1423 N N . LEU A 1 183 ? -9.966 -10.475 15.415 1.00 85.31 183 LEU A N 1
ATOM 1424 C CA . LEU A 1 183 ? -11.358 -10.239 15.798 1.00 85.31 183 LEU A CA 1
ATOM 1425 C C . LEU A 1 183 ? -12.272 -10.692 14.652 1.00 85.31 183 LEU A C 1
ATOM 1427 O O . LEU A 1 183 ? -12.001 -10.387 13.490 1.00 85.31 183 LEU A O 1
ATOM 1431 N N . LYS A 1 184 ? -13.344 -11.422 14.967 1.00 83.00 184 LYS A N 1
ATOM 1432 C CA . LYS A 1 184 ? -14.360 -11.850 13.991 1.00 83.00 184 LYS A CA 1
ATOM 1433 C C . LYS A 1 184 ? -15.695 -11.161 14.242 1.00 83.00 184 LYS A C 1
ATOM 1435 O O . LYS A 1 184 ? -15.993 -10.740 15.358 1.00 83.00 184 LYS A O 1
ATOM 1440 N N . ASP A 1 185 ? -16.486 -11.059 13.176 1.00 82.88 185 ASP A N 1
ATOM 1441 C CA . ASP A 1 185 ? -17.880 -10.600 13.190 1.00 82.88 185 ASP A CA 1
ATOM 1442 C C . ASP A 1 185 ? -18.098 -9.202 13.789 1.00 82.88 185 ASP A C 1
ATOM 1444 O O . ASP A 1 185 ? -19.162 -8.905 14.334 1.00 82.88 185 ASP A O 1
ATOM 1448 N N . VAL A 1 186 ? -17.100 -8.317 13.685 1.00 88.38 186 VAL A N 1
ATOM 1449 C CA . VAL A 1 186 ? -17.236 -6.932 14.149 1.00 88.38 186 VAL A CA 1
ATOM 1450 C C . VAL A 1 186 ? -18.170 -6.171 13.194 1.00 88.38 186 VAL A C 1
ATOM 1452 O O . VAL A 1 186 ? -17.841 -6.045 12.005 1.00 88.38 186 VAL A O 1
ATOM 1455 N N . PRO A 1 187 ? -19.326 -5.658 13.662 1.00 90.94 187 PRO A N 1
ATOM 1456 C CA . PRO A 1 187 ? -20.266 -4.939 12.803 1.00 90.94 187 PRO A CA 1
ATOM 1457 C C . PRO A 1 187 ? -19.632 -3.687 12.192 1.00 90.94 187 PRO A C 1
ATOM 1459 O O . PRO A 1 187 ? -18.844 -3.014 12.856 1.00 90.94 187 PRO A O 1
ATOM 1462 N N . LEU A 1 188 ? -19.993 -3.356 10.947 1.00 91.19 188 LEU A N 1
ATOM 1463 C CA . LEU A 1 188 ? -19.433 -2.194 10.247 1.00 91.19 188 LEU A CA 1
ATOM 1464 C C . LEU A 1 188 ? -19.688 -0.887 11.012 1.00 91.19 188 LEU A C 1
ATOM 1466 O O . LEU A 1 188 ? -18.746 -0.135 11.233 1.00 91.19 188 LEU A O 1
ATOM 1470 N N . ASP A 1 189 ? -20.904 -0.676 11.518 1.00 92.81 189 ASP A N 1
ATOM 1471 C CA . ASP A 1 189 ? -21.250 0.521 12.303 1.00 92.81 189 ASP A CA 1
ATOM 1472 C C . ASP A 1 189 ? -20.395 0.664 13.568 1.00 92.81 189 ASP A C 1
ATOM 1474 O O . ASP A 1 189 ? -20.018 1.769 13.953 1.00 92.81 189 ASP A O 1
ATOM 1478 N N . ARG A 1 190 ? -20.018 -0.462 14.197 1.00 93.56 190 ARG A N 1
ATOM 1479 C CA . ARG A 1 190 ? -19.092 -0.449 15.336 1.00 93.56 190 ARG A CA 1
ATOM 1480 C C . ARG A 1 190 ? -17.702 -0.001 14.894 1.00 93.56 190 ARG A C 1
ATOM 1482 O O . ARG A 1 190 ? -17.099 0.820 15.571 1.00 93.56 190 ARG A O 1
ATOM 1489 N N . LEU A 1 191 ? -17.188 -0.529 13.785 1.00 95.44 191 LEU A N 1
ATOM 1490 C CA . LEU A 1 191 ? -15.869 -0.137 13.282 1.00 95.44 191 LEU A CA 1
ATOM 1491 C C . LEU A 1 191 ? -15.830 1.342 12.896 1.00 95.44 191 LEU A C 1
ATOM 1493 O O . LEU A 1 191 ? -14.897 2.039 13.275 1.00 95.44 191 LEU A O 1
ATOM 1497 N N . LYS A 1 192 ? -16.864 1.840 12.216 1.00 95.69 192 LYS A N 1
ATOM 1498 C CA . LYS A 1 192 ? -17.009 3.262 11.881 1.00 95.69 192 LYS A CA 1
ATOM 1499 C C . LYS A 1 192 ? -17.012 4.134 13.129 1.00 95.69 192 LYS A C 1
ATOM 1501 O O . LYS A 1 192 ? -16.249 5.093 13.220 1.00 95.69 192 LYS A O 1
ATOM 1506 N N . PHE A 1 193 ? -17.804 3.748 14.130 1.00 96.12 193 PHE A N 1
ATOM 1507 C CA . PHE A 1 193 ? -17.829 4.434 15.414 1.00 96.12 193 PHE A CA 1
ATOM 1508 C C . PHE A 1 193 ? -16.438 4.497 16.059 1.00 96.12 193 PHE A C 1
ATOM 1510 O O . PHE A 1 193 ? -16.015 5.575 16.476 1.00 96.12 193 PHE A O 1
ATOM 1517 N N . LEU A 1 194 ? -15.722 3.369 16.124 1.00 95.94 194 LEU A N 1
ATOM 1518 C CA . LEU A 1 194 ? -14.388 3.287 16.725 1.00 95.94 194 LEU A CA 1
ATOM 1519 C C . LEU A 1 194 ? -13.351 4.098 15.932 1.00 95.94 194 LEU A C 1
ATOM 1521 O O . LEU A 1 194 ? -12.564 4.826 16.529 1.00 95.94 194 LEU A O 1
ATOM 1525 N N . ALA A 1 195 ? -13.393 4.052 14.599 1.00 95.06 195 ALA A N 1
ATOM 1526 C CA . ALA A 1 195 ? -12.503 4.826 13.732 1.00 95.06 195 ALA A CA 1
ATOM 1527 C C . ALA A 1 195 ? -12.633 6.345 13.950 1.00 95.06 195 ALA A C 1
ATOM 1529 O O . ALA A 1 195 ? -11.665 7.087 13.790 1.00 95.06 195 ALA A O 1
ATOM 1530 N N . ILE A 1 196 ? -13.823 6.811 14.338 1.00 95.25 196 ILE A N 1
ATOM 1531 C CA . ILE A 1 196 ? -14.115 8.227 14.585 1.00 95.25 196 ILE A CA 1
ATOM 1532 C C . ILE A 1 196 ? -13.859 8.618 16.049 1.00 95.25 196 ILE A C 1
ATOM 1534 O O . ILE A 1 196 ? -13.374 9.723 16.313 1.00 95.25 196 ILE A O 1
ATOM 1538 N N . ASN A 1 197 ? -14.227 7.757 17.002 1.00 95.38 197 ASN A N 1
ATOM 1539 C CA . ASN A 1 197 ? -14.417 8.144 18.404 1.00 95.38 197 ASN A CA 1
ATOM 1540 C C . ASN A 1 197 ? -13.523 7.413 19.411 1.00 95.38 197 ASN A C 1
ATOM 1542 O O . ASN A 1 197 ? -13.519 7.821 20.569 1.00 95.38 197 ASN A O 1
ATOM 1546 N N . ASP A 1 198 ? -12.801 6.351 19.039 1.00 94.81 198 ASP A N 1
ATOM 1547 C CA . ASP A 1 198 ? -11.991 5.620 20.018 1.00 94.81 198 ASP A CA 1
ATOM 1548 C C . ASP A 1 198 ? -10.798 6.474 20.485 1.00 94.81 198 ASP A C 1
ATOM 1550 O O . ASP A 1 198 ? -10.006 6.926 19.652 1.00 94.81 198 ASP A O 1
ATOM 1554 N N . PRO A 1 199 ? -10.650 6.722 21.798 1.00 91.81 199 PRO A N 1
ATOM 1555 C CA . PRO A 1 199 ? -9.516 7.472 22.322 1.00 91.81 199 PRO A CA 1
ATOM 1556 C C . PRO A 1 199 ? -8.208 6.673 22.288 1.00 91.81 199 PRO A C 1
ATOM 1558 O O . PRO A 1 199 ? -7.140 7.276 22.385 1.00 91.81 199 PRO A O 1
ATOM 1561 N N . GLU A 1 200 ? -8.253 5.340 22.158 1.00 92.31 200 GLU A N 1
ATOM 1562 C CA . GLU A 1 200 ? -7.042 4.525 22.046 1.00 92.31 200 GLU A CA 1
ATOM 1563 C C . GLU A 1 200 ? -6.518 4.557 20.597 1.00 92.31 200 GLU A C 1
ATOM 1565 O O . GLU A 1 200 ? -7.208 4.073 19.692 1.00 92.31 200 GLU A O 1
ATOM 1570 N N . PRO A 1 201 ? -5.310 5.101 20.338 1.00 88.25 201 PRO A N 1
ATOM 1571 C CA . PRO A 1 201 ? -4.834 5.332 18.977 1.00 88.25 201 PRO A CA 1
ATOM 1572 C C . PRO A 1 201 ? -4.788 4.066 18.123 1.00 88.25 201 PRO A C 1
ATOM 1574 O O . PRO A 1 201 ? -5.215 4.096 16.969 1.00 88.25 201 PRO A O 1
ATOM 1577 N N . PHE A 1 202 ? -4.302 2.946 18.668 1.00 89.19 202 PHE A N 1
ATOM 1578 C CA . PHE A 1 202 ? -4.185 1.716 17.895 1.00 89.19 202 PHE A CA 1
ATOM 1579 C C . PHE A 1 202 ? -5.557 1.148 17.515 1.00 89.19 202 PHE A C 1
ATOM 1581 O O . PHE A 1 202 ? -5.754 0.799 16.353 1.00 89.19 202 PHE A O 1
ATOM 1588 N N . ALA A 1 203 ? -6.511 1.089 18.446 1.00 92.31 203 ALA A N 1
ATOM 1589 C CA . ALA A 1 203 ? -7.869 0.635 18.161 1.00 92.31 203 ALA A CA 1
ATOM 1590 C C . ALA A 1 203 ? -8.591 1.550 17.158 1.00 92.31 203 ALA A C 1
ATOM 1592 O O . ALA A 1 203 ? -9.223 1.046 16.227 1.00 92.31 203 ALA A O 1
ATOM 1593 N N . ARG A 1 204 ? -8.427 2.878 17.278 1.00 92.62 204 ARG A N 1
ATOM 1594 C CA . ARG A 1 204 ? -8.945 3.856 16.306 1.00 92.62 204 ARG A CA 1
ATOM 1595 C C . ARG A 1 204 ? -8.390 3.599 14.905 1.00 92.62 204 ARG A C 1
ATOM 1597 O O . ARG A 1 204 ? -9.145 3.516 13.937 1.00 92.62 204 ARG A O 1
ATOM 1604 N N . TRP A 1 205 ? -7.073 3.435 14.808 1.00 92.19 205 TRP A N 1
ATOM 1605 C CA . TRP A 1 205 ? -6.384 3.134 13.555 1.00 92.19 205 TRP A CA 1
ATOM 1606 C C . TRP A 1 205 ? -6.832 1.799 12.951 1.00 92.19 205 TRP A C 1
ATOM 1608 O O . TRP A 1 205 ? -7.211 1.759 11.786 1.00 92.19 205 TRP A O 1
ATOM 1618 N N . GLU A 1 206 ? -6.853 0.721 13.734 1.00 92.56 206 GLU A N 1
ATOM 1619 C CA . GLU A 1 206 ? -7.220 -0.617 13.257 1.00 92.56 206 GLU A CA 1
ATOM 1620 C C . GLU A 1 206 ? -8.679 -0.659 12.784 1.00 92.56 206 GLU A C 1
ATOM 1622 O O . GLU A 1 206 ? -8.980 -1.228 11.735 1.00 92.56 206 GLU A O 1
ATOM 1627 N N . ALA A 1 207 ? -9.586 0.007 13.503 1.00 94.00 207 ALA A N 1
ATOM 1628 C CA . ALA A 1 207 ? -10.967 0.152 13.067 1.00 94.00 207 ALA A CA 1
ATOM 1629 C C . ALA A 1 207 ? -11.061 0.905 11.730 1.00 94.00 207 ALA A C 1
ATOM 1631 O O . ALA A 1 207 ? -11.754 0.446 10.821 1.00 94.00 207 ALA A O 1
ATOM 1632 N N . GLY A 1 208 ? -10.309 2.002 11.573 1.00 94.44 208 GLY A N 1
ATOM 1633 C CA . GLY A 1 208 ? -10.197 2.732 10.307 1.00 94.44 208 GLY A CA 1
ATOM 1634 C C . GLY A 1 208 ? -9.665 1.858 9.168 1.00 94.44 208 GLY A C 1
ATOM 1635 O O . GLY A 1 208 ? -10.227 1.864 8.072 1.00 94.44 208 GLY A O 1
ATOM 1636 N N . GLN A 1 209 ? -8.650 1.029 9.434 1.00 92.94 209 GLN A N 1
ATOM 1637 C CA . GLN A 1 209 ? -8.120 0.090 8.448 1.00 92.94 209 GLN A CA 1
ATOM 1638 C C . GLN A 1 209 ? -9.141 -0.963 8.022 1.00 92.94 209 GLN A C 1
ATOM 1640 O O . GLN A 1 209 ? -9.235 -1.269 6.830 1.00 92.94 209 GLN A O 1
ATOM 1645 N N . GLN A 1 210 ? -9.926 -1.499 8.956 1.00 93.88 210 GLN A N 1
ATOM 1646 C CA . GLN A 1 210 ? -10.976 -2.465 8.636 1.00 93.88 210 GLN A CA 1
ATOM 1647 C C . GLN A 1 210 ? -12.130 -1.826 7.854 1.00 93.88 210 GLN A C 1
ATOM 1649 O O . GLN A 1 210 ? -12.632 -2.450 6.919 1.00 93.88 210 GLN A O 1
ATOM 1654 N N . VAL A 1 211 ? -12.525 -0.589 8.183 1.00 95.50 211 VAL A N 1
ATOM 1655 C CA . VAL A 1 211 ? -13.520 0.173 7.404 1.00 95.50 211 VAL A CA 1
ATOM 1656 C C . VAL A 1 211 ? -13.022 0.392 5.977 1.00 95.50 211 VAL A C 1
ATOM 1658 O O . VAL A 1 211 ? -13.706 0.002 5.033 1.00 95.50 211 VAL A O 1
ATOM 1661 N N . ALA A 1 212 ? -11.808 0.929 5.812 1.00 96.19 212 ALA A N 1
ATOM 1662 C CA . ALA A 1 212 ? -11.214 1.162 4.498 1.00 96.19 212 ALA A CA 1
ATOM 1663 C C . ALA A 1 212 ? -11.090 -0.137 3.686 1.00 96.19 212 ALA A C 1
ATOM 1665 O O . ALA A 1 212 ? -11.421 -0.157 2.507 1.00 96.19 212 ALA A O 1
ATOM 1666 N N . THR A 1 213 ? -10.673 -1.240 4.318 1.00 96.12 213 THR A N 1
ATOM 1667 C CA . THR A 1 213 ? -10.574 -2.553 3.659 1.00 96.12 213 THR A CA 1
ATOM 1668 C C . THR A 1 213 ? -11.927 -3.015 3.124 1.00 96.12 213 THR A C 1
ATOM 1670 O O . THR A 1 213 ? -12.005 -3.431 1.974 1.00 96.12 213 THR A O 1
ATOM 1673 N N . ARG A 1 214 ? -12.997 -2.925 3.925 1.00 94.88 214 ARG A N 1
ATOM 1674 C CA . ARG A 1 214 ? -14.343 -3.341 3.496 1.00 94.88 214 ARG A CA 1
ATOM 1675 C C . ARG A 1 214 ? -14.846 -2.502 2.326 1.00 94.88 214 ARG A C 1
ATOM 1677 O O . ARG A 1 214 ? -15.240 -3.075 1.322 1.00 94.88 214 ARG A O 1
ATOM 1684 N N . ILE A 1 215 ? -14.728 -1.177 2.416 1.00 94.50 215 ILE A N 1
ATOM 1685 C CA . ILE A 1 215 ? -15.133 -0.256 1.340 1.00 94.50 215 ILE A CA 1
ATOM 1686 C C . ILE A 1 215 ? -14.386 -0.568 0.038 1.00 94.50 215 ILE A C 1
ATOM 1688 O O . ILE A 1 215 ? -14.996 -0.660 -1.024 1.00 94.50 215 ILE A O 1
ATOM 1692 N N . LEU A 1 216 ? -13.069 -0.777 0.116 1.00 97.19 216 LEU A N 1
ATOM 1693 C CA . LEU A 1 216 ? -12.249 -1.081 -1.055 1.00 97.19 216 LEU A CA 1
ATOM 1694 C C . LEU A 1 216 ? -12.639 -2.419 -1.694 1.00 97.19 216 LEU A C 1
ATOM 1696 O O . LEU A 1 216 ? -12.735 -2.496 -2.919 1.00 97.19 216 LEU A O 1
ATOM 1700 N N . LEU A 1 217 ? -12.892 -3.455 -0.888 1.00 96.94 217 LEU A N 1
ATOM 1701 C CA . LEU A 1 217 ? -13.332 -4.765 -1.379 1.00 96.94 217 LEU A CA 1
ATOM 1702 C C . LEU A 1 217 ? -14.755 -4.726 -1.954 1.00 96.94 217 LEU A C 1
ATOM 1704 O O . LEU A 1 217 ? -14.998 -5.342 -2.989 1.00 96.94 217 LEU A O 1
ATOM 1708 N N . ASP A 1 218 ? -15.666 -3.959 -1.355 1.00 95.75 218 ASP A N 1
ATOM 1709 C CA . ASP A 1 218 ? -17.006 -3.731 -1.908 1.00 95.75 218 ASP A CA 1
ATOM 1710 C C . ASP A 1 218 ? -16.922 -3.019 -3.270 1.00 95.75 218 ASP A C 1
ATOM 1712 O O . ASP A 1 218 ? -17.641 -3.374 -4.207 1.00 95.75 218 ASP A O 1
ATOM 1716 N N . GLY A 1 219 ? -15.995 -2.063 -3.416 1.00 97.06 219 GLY A N 1
ATOM 1717 C CA . GLY A 1 219 ? -15.689 -1.406 -4.688 1.00 97.06 219 GLY A CA 1
ATOM 1718 C C . GLY A 1 219 ? -15.124 -2.365 -5.741 1.00 97.06 219 GLY A C 1
ATOM 1719 O O . GLY A 1 219 ? -15.577 -2.347 -6.884 1.00 97.06 219 GLY A O 1
ATOM 1720 N N . VAL A 1 220 ? -14.198 -3.254 -5.357 1.00 97.94 220 VAL A N 1
ATOM 1721 C CA . VAL A 1 220 ? -13.678 -4.322 -6.237 1.00 97.94 220 VAL A CA 1
ATOM 1722 C C . VAL A 1 220 ? -14.819 -5.196 -6.751 1.00 97.94 220 VAL A C 1
ATOM 1724 O O . VAL A 1 220 ? -14.915 -5.482 -7.942 1.00 97.94 220 VAL A O 1
ATOM 1727 N N . GLU A 1 221 ? -15.706 -5.602 -5.853 1.00 96.94 221 GLU A N 1
ATOM 1728 C CA . GLU A 1 221 ? -16.808 -6.507 -6.151 1.00 96.94 221 GLU A CA 1
ATOM 1729 C C . GLU A 1 221 ? -17.903 -5.824 -6.996 1.00 96.94 221 GLU A C 1
ATOM 1731 O O . GLU A 1 221 ? -18.500 -6.448 -7.873 1.00 96.94 221 GLU A O 1
ATOM 1736 N N . ALA A 1 222 ? -18.118 -4.514 -6.831 1.00 96.44 222 ALA A N 1
ATOM 1737 C CA . ALA A 1 222 ? -18.952 -3.726 -7.740 1.00 96.44 222 ALA A CA 1
ATOM 1738 C C . ALA A 1 222 ? -18.362 -3.658 -9.160 1.00 96.44 222 ALA A C 1
ATOM 1740 O O . ALA A 1 222 ? -19.078 -3.934 -10.126 1.00 96.44 222 ALA A O 1
ATOM 1741 N N . LEU A 1 223 ? -17.063 -3.362 -9.285 1.00 96.56 223 LEU A N 1
ATOM 1742 C CA . LEU A 1 223 ? -16.367 -3.271 -10.574 1.00 96.56 223 LEU A CA 1
ATOM 1743 C C . LEU A 1 223 ? -16.380 -4.604 -11.331 1.00 96.56 223 LEU A C 1
ATOM 1745 O O . LEU A 1 223 ? -16.654 -4.623 -12.529 1.00 96.56 223 LEU A O 1
ATOM 1749 N N . ARG A 1 224 ? -16.180 -5.726 -10.630 1.00 94.88 224 ARG A N 1
ATOM 1750 C CA . ARG A 1 224 ? -16.274 -7.081 -11.205 1.00 94.88 224 ARG A CA 1
ATOM 1751 C C . ARG A 1 224 ? -17.626 -7.380 -11.834 1.00 94.88 224 ARG A C 1
ATOM 1753 O O . ARG A 1 224 ? -17.699 -8.057 -12.855 1.00 94.88 224 ARG A O 1
ATOM 1760 N N . ARG A 1 225 ? -18.703 -6.865 -11.239 1.00 95.31 225 ARG A N 1
ATOM 1761 C CA . ARG A 1 225 ? -20.066 -6.992 -11.773 1.00 95.31 225 ARG A CA 1
ATOM 1762 C C . ARG A 1 225 ? -20.394 -5.954 -12.849 1.00 95.31 225 ARG A C 1
ATOM 1764 O O . ARG A 1 225 ? -21.553 -5.853 -13.243 1.00 95.31 225 ARG A O 1
ATOM 1771 N N . GLY A 1 226 ? -19.429 -5.136 -13.277 1.00 94.31 226 GLY A N 1
ATOM 1772 C CA . GLY A 1 226 ? -19.665 -4.021 -14.199 1.00 94.31 226 GLY A CA 1
ATOM 1773 C C . GLY A 1 226 ? -20.586 -2.941 -13.622 1.00 94.31 226 GLY A C 1
ATOM 1774 O O . GLY A 1 226 ? -21.223 -2.207 -14.371 1.00 94.31 226 GLY A O 1
ATOM 1775 N N . SER A 1 227 ? -20.706 -2.871 -12.294 1.00 93.94 227 SER A N 1
ATOM 1776 C CA . SER A 1 227 ? -21.530 -1.890 -11.588 1.00 93.94 227 SER A CA 1
ATOM 1777 C C . SER A 1 227 ? -20.688 -0.701 -11.130 1.00 93.94 227 SER A C 1
ATOM 1779 O O . SER A 1 227 ? -19.488 -0.823 -10.888 1.00 93.94 227 SER A O 1
ATOM 1781 N N . ILE A 1 228 ? -21.329 0.453 -10.961 1.00 89.81 228 ILE A N 1
ATOM 1782 C CA . ILE A 1 228 ? -20.680 1.639 -10.396 1.00 89.81 228 ILE A CA 1
ATOM 1783 C C . ILE A 1 228 ? -20.467 1.399 -8.887 1.00 89.81 228 ILE A C 1
ATOM 1785 O O . ILE A 1 228 ? -21.432 1.032 -8.204 1.00 89.81 228 ILE A O 1
ATOM 1789 N N . PRO A 1 229 ? -19.242 1.575 -8.352 1.00 90.56 229 PRO A N 1
ATOM 1790 C CA . PRO A 1 229 ? -18.997 1.527 -6.913 1.00 90.56 229 PRO A CA 1
ATOM 1791 C C . PRO A 1 229 ? -19.892 2.496 -6.136 1.00 90.56 229 PRO A C 1
ATOM 1793 O O . PRO A 1 229 ? -20.294 3.541 -6.647 1.00 90.56 229 PRO A O 1
ATOM 1796 N N . GLN A 1 230 ? -20.203 2.154 -4.886 1.00 88.94 230 GLN A N 1
ATOM 1797 C CA . GLN A 1 230 ? -20.939 3.064 -4.010 1.00 88.94 230 GLN A CA 1
ATOM 1798 C C . GLN A 1 230 ? -20.125 4.344 -3.757 1.00 88.94 230 GLN A C 1
ATOM 1800 O O . GLN A 1 230 ? -18.893 4.276 -3.738 1.00 88.94 230 GLN A O 1
ATOM 1805 N N . PRO A 1 231 ? -20.787 5.494 -3.527 1.00 89.44 231 PRO A N 1
ATOM 1806 C CA . PRO A 1 231 ? -20.098 6.715 -3.126 1.00 89.44 231 PRO A CA 1
ATOM 1807 C C . PRO A 1 231 ? -19.246 6.504 -1.871 1.00 89.44 231 PRO A C 1
ATOM 1809 O O . PRO A 1 231 ? -19.612 5.708 -1.000 1.00 89.44 231 PRO A O 1
ATOM 1812 N N . LEU A 1 232 ? -18.150 7.260 -1.755 1.00 91.75 232 LEU A N 1
ATOM 1813 C CA . LEU A 1 232 ? -17.298 7.242 -0.571 1.00 91.75 232 LEU A CA 1
ATOM 1814 C C . LEU A 1 232 ? -18.097 7.402 0.726 1.00 91.75 232 LEU A C 1
ATOM 1816 O O . LEU A 1 232 ? -18.899 8.324 0.892 1.00 91.75 232 LEU A O 1
ATOM 1820 N N . ASP A 1 233 ? -17.803 6.523 1.677 1.00 92.06 233 ASP A N 1
ATOM 1821 C CA . ASP A 1 233 ? -18.452 6.511 2.977 1.00 92.06 233 ASP A CA 1
ATOM 1822 C C . ASP A 1 233 ? -18.140 7.794 3.782 1.00 92.06 233 ASP A C 1
ATOM 1824 O O . ASP A 1 233 ? -16.965 8.080 4.060 1.00 92.06 233 ASP A O 1
ATOM 1828 N N . PRO A 1 234 ? -19.156 8.573 4.203 1.00 95.19 234 PRO A N 1
ATOM 1829 C CA . PRO A 1 234 ? -18.942 9.823 4.931 1.00 95.19 234 PRO A CA 1
ATOM 1830 C C . PRO A 1 234 ? -18.293 9.614 6.308 1.00 95.19 234 PRO A C 1
ATOM 1832 O O . PRO A 1 234 ? -17.621 10.522 6.815 1.00 95.19 234 PRO A O 1
ATOM 1835 N N . ASP A 1 235 ? -18.434 8.430 6.910 1.00 94.44 235 ASP A N 1
ATOM 1836 C CA . ASP A 1 235 ? -17.805 8.111 8.192 1.00 94.44 235 ASP A CA 1
ATOM 1837 C C . ASP A 1 235 ? -16.291 7.941 8.037 1.00 94.44 235 ASP A C 1
ATOM 1839 O O . ASP A 1 235 ? -15.528 8.375 8.902 1.00 94.44 235 ASP A O 1
ATOM 1843 N N . LEU A 1 236 ? -15.832 7.388 6.907 1.00 94.31 236 LEU A N 1
ATOM 1844 C CA . LEU A 1 236 ? -14.403 7.288 6.605 1.00 94.31 236 LEU A CA 1
ATOM 1845 C C . LEU A 1 236 ? -13.784 8.680 6.414 1.00 94.31 236 LEU A C 1
ATOM 1847 O O . LEU A 1 236 ? -12.727 8.971 6.978 1.00 94.31 236 LEU A O 1
ATOM 1851 N N . VAL A 1 237 ? -14.475 9.569 5.690 1.00 97.19 237 VAL A N 1
ATOM 1852 C CA . VAL A 1 237 ? -14.067 10.979 5.547 1.00 97.19 237 VAL A CA 1
ATOM 1853 C C . VAL A 1 237 ? -13.985 11.649 6.920 1.00 97.19 237 VAL A C 1
ATOM 1855 O O . VAL A 1 237 ? -13.011 12.336 7.224 1.00 97.19 237 VAL A O 1
ATOM 1858 N N . THR A 1 238 ? -14.983 11.427 7.776 1.00 96.56 238 THR A N 1
ATOM 1859 C CA . THR A 1 238 ? -15.025 11.989 9.133 1.00 96.56 238 THR A CA 1
ATOM 1860 C C . THR A 1 238 ? -13.881 11.471 10.007 1.00 96.56 238 THR A C 1
ATOM 1862 O O . THR A 1 238 ? -13.242 12.264 10.702 1.00 96.56 238 THR A O 1
ATOM 1865 N N . ALA A 1 239 ? -13.565 10.175 9.940 1.00 95.25 239 ALA A N 1
ATOM 1866 C CA . ALA A 1 239 ? -12.447 9.572 10.665 1.00 95.25 239 ALA A CA 1
ATOM 1867 C C . ALA A 1 239 ? -11.092 10.167 10.235 1.00 95.25 239 ALA A C 1
ATOM 1869 O O . ALA A 1 239 ? -10.279 10.565 11.077 1.00 95.25 239 ALA A O 1
ATOM 1870 N N . MET A 1 240 ? -10.860 10.296 8.925 1.00 96.25 240 MET A N 1
ATOM 1871 C CA . MET A 1 240 ? -9.628 10.889 8.391 1.00 96.25 240 MET A CA 1
ATOM 1872 C C . MET A 1 240 ? -9.533 12.391 8.688 1.00 96.25 240 MET A C 1
ATOM 1874 O O . MET A 1 240 ? -8.459 12.865 9.056 1.00 96.25 240 MET A O 1
ATOM 1878 N N . ARG A 1 241 ? -10.650 13.132 8.644 1.00 97.19 241 ARG A N 1
ATOM 1879 C CA . ARG A 1 241 ? -10.699 14.543 9.065 1.00 97.19 241 ARG A CA 1
ATOM 1880 C C . ARG A 1 241 ? -10.301 14.716 10.527 1.00 97.19 241 ARG A C 1
ATOM 1882 O O . ARG A 1 241 ? -9.497 15.588 10.837 1.00 97.19 241 ARG A O 1
ATOM 1889 N N . ARG A 1 242 ? -10.826 13.878 11.428 1.00 93.81 242 ARG A N 1
ATOM 1890 C CA . ARG A 1 242 ? -10.438 13.908 12.849 1.00 93.81 242 ARG A CA 1
ATOM 1891 C C . ARG A 1 242 ? -8.963 13.583 13.046 1.00 93.81 242 ARG A C 1
ATOM 1893 O O . ARG A 1 242 ? -8.295 14.244 13.830 1.00 93.81 242 ARG A O 1
ATOM 1900 N N . THR A 1 243 ? -8.445 12.618 12.293 1.00 94.06 243 THR A N 1
ATOM 1901 C CA . THR A 1 243 ? -7.020 12.266 12.318 1.00 94.06 243 THR A CA 1
ATOM 1902 C C . THR A 1 243 ? -6.142 13.436 11.864 1.00 94.06 243 THR A C 1
ATOM 1904 O O . THR A 1 243 ? -5.123 13.704 12.492 1.00 94.06 243 THR A O 1
ATOM 1907 N N . LEU A 1 244 ? -6.548 14.169 10.820 1.00 95.50 244 LEU A N 1
ATOM 1908 C CA . LEU A 1 244 ? -5.865 15.391 10.379 1.00 95.50 244 LEU A CA 1
ATOM 1909 C C . LEU A 1 244 ? -5.949 16.513 11.421 1.00 95.50 244 LEU A C 1
ATOM 1911 O O . LEU A 1 244 ? -4.957 17.197 11.648 1.00 95.50 244 LEU A O 1
ATOM 1915 N N . ALA A 1 245 ? -7.094 16.683 12.085 1.00 94.31 245 ALA A N 1
ATOM 1916 C CA . ALA A 1 245 ? -7.254 17.678 13.146 1.00 94.31 245 ALA A CA 1
ATOM 1917 C C . ALA A 1 245 ? -6.379 17.379 14.382 1.00 94.31 245 ALA A C 1
ATOM 1919 O O . ALA A 1 245 ? -5.905 18.301 15.039 1.00 94.31 245 ALA A O 1
ATOM 1920 N N . ASP A 1 246 ? -6.132 16.100 14.677 1.00 91.75 246 ASP A N 1
ATOM 1921 C CA . ASP A 1 246 ? -5.255 15.646 15.765 1.00 91.75 246 ASP A CA 1
ATOM 1922 C C . ASP A 1 246 ? -3.769 15.552 15.355 1.00 91.75 246 ASP A C 1
ATOM 1924 O O . ASP A 1 246 ? -2.924 15.198 16.184 1.00 91.75 246 ASP A O 1
ATOM 1928 N N . ALA A 1 247 ? -3.426 15.846 14.095 1.00 91.81 247 ALA A N 1
ATOM 1929 C CA . ALA A 1 247 ? -2.117 15.541 13.519 1.00 91.81 247 ALA A CA 1
ATOM 1930 C C . ALA A 1 247 ? -0.933 16.186 14.249 1.00 91.81 247 ALA A C 1
ATOM 1932 O O . ALA A 1 247 ? 0.136 15.585 14.301 1.00 91.81 247 ALA A O 1
ATOM 1933 N N . ASP A 1 248 ? -1.106 17.371 14.837 1.00 89.75 248 ASP A N 1
ATOM 1934 C CA . ASP A 1 248 ? -0.033 18.051 15.572 1.00 89.75 248 ASP A CA 1
ATOM 1935 C C . ASP A 1 248 ? 0.400 17.292 16.835 1.00 89.75 248 ASP A C 1
ATOM 1937 O O . ASP A 1 248 ? 1.539 17.435 17.281 1.00 89.75 248 ASP A O 1
ATOM 1941 N N . ARG A 1 249 ? -0.483 16.457 17.404 1.00 89.94 249 ARG A N 1
ATOM 1942 C CA . ARG A 1 249 ? -0.180 15.644 18.592 1.00 89.94 249 ARG A CA 1
ATOM 1943 C C . ARG A 1 249 ? 0.711 14.456 18.254 1.00 89.94 249 ARG A C 1
ATOM 1945 O O . ARG A 1 249 ? 1.627 14.146 19.010 1.00 89.94 249 ARG A O 1
ATOM 1952 N N . ASP A 1 250 ? 0.426 13.790 17.138 1.00 90.50 250 ASP A N 1
ATOM 1953 C CA . ASP A 1 250 ? 1.204 12.653 16.649 1.00 90.50 250 ASP A CA 1
ATOM 1954 C C . ASP A 1 250 ? 1.153 12.578 15.109 1.00 90.50 250 ASP A C 1
ATOM 1956 O O . ASP A 1 250 ? 0.316 11.877 14.525 1.00 90.50 250 ASP A O 1
ATOM 1960 N N . PRO A 1 251 ? 2.069 13.287 14.421 1.00 92.06 251 PRO A N 1
ATOM 1961 C CA . PRO A 1 251 ? 2.116 13.292 12.962 1.00 92.06 251 PRO A CA 1
ATOM 1962 C C . PRO A 1 251 ? 2.427 11.913 12.369 1.00 92.06 251 PRO A C 1
ATOM 1964 O O . PRO A 1 251 ? 1.999 11.603 11.257 1.00 92.06 251 PRO A O 1
ATOM 1967 N N . ALA A 1 252 ? 3.181 11.078 13.092 1.00 90.56 252 ALA A N 1
ATOM 1968 C CA . ALA A 1 252 ? 3.540 9.742 12.628 1.00 90.56 252 ALA A CA 1
ATOM 1969 C C . ALA A 1 252 ? 2.316 8.819 12.635 1.00 90.56 252 ALA A C 1
ATOM 1971 O O . ALA A 1 252 ? 2.072 8.119 11.650 1.00 90.56 252 ALA A O 1
ATOM 1972 N N . PHE A 1 253 ? 1.521 8.865 13.707 1.00 90.19 253 PHE A N 1
ATOM 1973 C CA . PHE A 1 253 ? 0.232 8.185 13.771 1.00 90.19 253 PHE A CA 1
ATOM 1974 C C . PHE A 1 253 ? -0.706 8.662 12.664 1.00 90.19 253 PHE A C 1
ATOM 1976 O O . PHE A 1 253 ? -1.274 7.838 11.949 1.00 90.19 253 PHE A O 1
ATOM 1983 N N . ALA A 1 254 ? -0.840 9.980 12.488 1.00 93.56 254 ALA A N 1
ATOM 1984 C CA . ALA A 1 254 ? -1.719 10.535 11.468 1.00 93.56 254 ALA A CA 1
ATOM 1985 C C . ALA A 1 254 ? -1.326 10.066 10.059 1.00 93.56 254 ALA A C 1
ATOM 1987 O O . ALA A 1 254 ? -2.189 9.654 9.289 1.00 93.56 254 ALA A O 1
ATOM 1988 N N . ALA A 1 255 ? -0.032 10.036 9.729 1.00 93.06 255 ALA A N 1
ATOM 1989 C CA . ALA A 1 255 ? 0.425 9.539 8.433 1.00 93.06 255 ALA A CA 1
ATOM 1990 C C . ALA A 1 255 ? 0.069 8.057 8.202 1.00 93.06 255 ALA A C 1
ATOM 1992 O O . ALA A 1 255 ? -0.378 7.674 7.118 1.00 93.06 255 ALA A O 1
ATOM 1993 N N . GLU A 1 256 ? 0.234 7.224 9.231 1.00 90.62 256 GLU A N 1
ATOM 1994 C CA . GLU A 1 256 ? -0.089 5.797 9.174 1.00 90.62 256 GLU A CA 1
ATOM 1995 C C . GLU A 1 256 ? -1.607 5.554 9.074 1.00 90.62 256 GLU A C 1
ATOM 1997 O O . GLU A 1 256 ? -2.043 4.678 8.326 1.00 90.62 256 GLU A O 1
ATOM 2002 N N . ALA A 1 257 ? -2.415 6.349 9.781 1.00 91.50 257 ALA A N 1
ATOM 2003 C CA . ALA A 1 257 ? -3.878 6.285 9.759 1.00 91.50 257 ALA A CA 1
ATOM 2004 C C . ALA A 1 257 ? -4.501 6.818 8.468 1.00 91.50 257 ALA A C 1
ATOM 2006 O O . ALA A 1 257 ? -5.568 6.360 8.067 1.00 91.50 257 ALA A O 1
ATOM 2007 N N . LEU A 1 258 ? -3.823 7.732 7.775 1.00 94.00 258 LEU A N 1
ATOM 2008 C CA . LEU A 1 258 ? -4.233 8.164 6.442 1.00 94.00 258 LEU A CA 1
ATOM 2009 C C . LEU A 1 258 ? -3.843 7.164 5.346 1.00 94.00 258 LEU A C 1
ATOM 2011 O O . LEU A 1 258 ? -4.246 7.342 4.202 1.00 94.00 258 LEU A O 1
ATOM 2015 N N . THR A 1 259 ? -3.052 6.130 5.633 1.00 92.62 259 THR A N 1
ATOM 2016 C CA . THR A 1 259 ? -2.586 5.196 4.602 1.00 92.62 259 THR A CA 1
ATOM 2017 C C . THR A 1 259 ? -3.635 4.116 4.326 1.00 92.62 259 THR A C 1
ATOM 2019 O O . THR A 1 259 ? -3.882 3.234 5.152 1.00 92.62 259 THR A O 1
ATOM 2022 N N . LEU A 1 260 ? -4.223 4.135 3.124 1.00 95.50 260 LEU A N 1
ATOM 2023 C CA . LEU A 1 260 ? -5.126 3.070 2.675 1.00 95.50 260 LEU A CA 1
ATOM 2024 C C . LEU A 1 260 ? -4.409 1.708 2.632 1.00 95.50 260 LEU A C 1
ATOM 2026 O O . LEU A 1 260 ? -3.197 1.656 2.385 1.00 95.50 260 LEU A O 1
ATOM 2030 N N . PRO A 1 261 ? -5.138 0.592 2.831 1.00 96.00 261 PRO A N 1
ATOM 2031 C CA . PRO A 1 261 ? -4.621 -0.748 2.562 1.00 96.00 261 PRO A CA 1
ATOM 2032 C C . PRO A 1 261 ? -3.897 -0.842 1.204 1.00 96.00 261 PRO A C 1
ATOM 2034 O O . PRO A 1 261 ? -4.286 -0.194 0.227 1.00 96.00 261 PRO A O 1
ATOM 2037 N N . SER A 1 262 ? -2.799 -1.600 1.154 1.00 94.69 262 SER A N 1
ATOM 2038 C CA . SER A 1 262 ? -2.038 -1.814 -0.083 1.00 94.69 262 SER A CA 1
ATOM 2039 C C . SER A 1 262 ? -2.791 -2.748 -1.029 1.00 94.69 262 SER A C 1
ATOM 2041 O O . SER A 1 262 ? -3.609 -3.555 -0.592 1.00 94.69 262 SER A O 1
ATOM 2043 N N . GLU A 1 263 ? -2.481 -2.682 -2.324 1.00 95.50 263 GLU A N 1
ATOM 2044 C CA . GLU A 1 263 ? -3.053 -3.600 -3.317 1.00 95.50 263 GLU A CA 1
ATOM 2045 C C . GLU A 1 263 ? -2.732 -5.064 -2.993 1.00 95.50 263 GLU A C 1
ATOM 2047 O O . GLU A 1 263 ? -3.625 -5.900 -3.050 1.00 95.50 263 GLU A O 1
ATOM 2052 N N . THR A 1 264 ? -1.501 -5.365 -2.561 1.00 92.25 264 THR A N 1
ATOM 2053 C CA . THR A 1 264 ? -1.102 -6.710 -2.111 1.00 92.25 264 THR A CA 1
ATOM 2054 C C . THR A 1 264 ? -1.943 -7.187 -0.930 1.00 92.25 264 THR A C 1
ATOM 2056 O O . THR A 1 264 ? -2.456 -8.303 -0.947 1.00 92.25 264 THR A O 1
ATOM 2059 N N . PHE A 1 265 ? -2.171 -6.323 0.065 1.00 94.00 265 PHE A N 1
ATOM 2060 C CA . PHE A 1 265 ? -3.005 -6.674 1.210 1.00 94.00 265 PHE A CA 1
ATOM 2061 C C . PHE A 1 265 ? -4.457 -6.949 0.798 1.00 94.00 265 PHE A C 1
ATOM 2063 O O . PHE A 1 265 ? -5.068 -7.889 1.304 1.00 94.00 265 PHE A O 1
ATOM 2070 N N . LEU A 1 266 ? -5.016 -6.141 -0.111 1.00 96.50 266 LEU A N 1
ATOM 2071 C CA . LEU A 1 266 ? -6.365 -6.349 -0.647 1.00 96.50 266 LEU A CA 1
ATOM 2072 C C . LEU A 1 266 ? -6.444 -7.638 -1.468 1.00 96.50 266 LEU A C 1
ATOM 2074 O O . LEU A 1 266 ? -7.401 -8.393 -1.314 1.00 96.50 266 LEU A O 1
ATOM 2078 N N . ALA A 1 267 ? -5.426 -7.923 -2.283 1.00 95.00 267 ALA A N 1
ATOM 2079 C CA . ALA A 1 267 ? -5.316 -9.169 -3.026 1.00 95.00 267 ALA A CA 1
ATOM 2080 C C . ALA A 1 267 ? -5.345 -10.365 -2.071 1.00 95.00 267 ALA A C 1
ATOM 2082 O O . ALA A 1 267 ? -6.092 -11.304 -2.311 1.00 95.00 267 ALA A O 1
ATOM 2083 N N . ASP A 1 268 ? -4.627 -10.318 -0.946 1.00 92.88 268 ASP A N 1
ATOM 2084 C CA . ASP A 1 268 ? -4.640 -11.344 0.111 1.00 92.88 268 ASP A CA 1
ATOM 2085 C C . ASP A 1 268 ? -6.006 -11.570 0.774 1.00 92.88 268 ASP A C 1
ATOM 2087 O O . ASP A 1 268 ? -6.229 -12.638 1.342 1.00 92.88 268 ASP A O 1
ATOM 2091 N N . GLN A 1 269 ? -6.939 -10.618 0.679 1.00 93.69 269 GLN A N 1
ATOM 2092 C CA . GLN A 1 269 ? -8.312 -10.809 1.165 1.00 93.69 269 GLN A CA 1
ATOM 2093 C C . GLN A 1 269 ? -9.224 -11.511 0.147 1.00 93.69 269 GLN A C 1
ATOM 2095 O O . GLN A 1 269 ? -10.359 -11.853 0.478 1.00 93.69 269 GLN A O 1
ATOM 2100 N N . LEU A 1 270 ? -8.761 -11.708 -1.090 1.00 94.25 270 LEU A N 1
ATOM 2101 C CA . LEU A 1 270 ? -9.552 -12.252 -2.187 1.00 94.25 270 LEU A CA 1
ATOM 2102 C C . LEU A 1 270 ? -9.117 -13.681 -2.529 1.00 94.25 270 LEU A C 1
ATOM 2104 O O . LEU A 1 270 ? -7.926 -13.984 -2.643 1.00 94.25 270 LEU A O 1
ATOM 2108 N N . ALA A 1 271 ? -10.109 -14.546 -2.759 1.00 93.38 271 ALA A N 1
ATOM 2109 C CA . ALA A 1 271 ? -9.882 -15.915 -3.224 1.00 93.38 271 ALA A CA 1
ATOM 2110 C C . ALA A 1 271 ? -9.299 -15.938 -4.648 1.00 93.38 271 ALA A C 1
ATOM 2112 O O . ALA A 1 271 ? -8.315 -16.622 -4.914 1.00 93.38 271 ALA A O 1
ATOM 2113 N N . VAL A 1 272 ? -9.887 -15.138 -5.540 1.00 95.75 272 VAL A N 1
ATOM 2114 C CA . VAL A 1 272 ? -9.364 -14.856 -6.881 1.00 95.75 272 VAL A CA 1
ATOM 2115 C C . VAL A 1 272 ? -9.031 -13.373 -6.935 1.00 95.75 272 VAL A C 1
ATOM 2117 O O . VAL A 1 272 ? -9.877 -12.543 -6.607 1.00 95.75 272 VAL A O 1
ATOM 2120 N N . VAL A 1 273 ? -7.804 -13.038 -7.308 1.00 96.81 273 VAL A N 1
ATOM 2121 C CA . VAL A 1 273 ? -7.244 -11.691 -7.391 1.00 96.81 273 VAL A CA 1
ATOM 2122 C C . VAL A 1 273 ? -7.608 -11.077 -8.735 1.00 96.81 273 VAL A C 1
ATOM 2124 O O . VAL A 1 273 ? -7.335 -11.649 -9.788 1.00 96.81 273 VAL A O 1
ATOM 2127 N N . ASP A 1 274 ? -8.183 -9.879 -8.681 1.00 97.00 274 ASP A N 1
ATOM 2128 C CA . ASP A 1 274 ? -8.449 -9.035 -9.844 1.00 97.00 274 ASP A CA 1
ATOM 2129 C C . ASP A 1 274 ? -7.653 -7.742 -9.672 1.00 97.00 274 ASP A C 1
ATOM 2131 O O . ASP A 1 274 ? -8.041 -6.858 -8.908 1.00 97.00 274 ASP A O 1
ATOM 2135 N N . VAL A 1 275 ? -6.481 -7.685 -10.305 1.00 97.06 275 VAL A N 1
ATOM 2136 C CA . VAL A 1 275 ? -5.532 -6.576 -10.127 1.00 97.06 275 VAL A CA 1
ATOM 2137 C C . VAL A 1 275 ? -6.079 -5.256 -10.665 1.00 97.06 275 VAL A C 1
ATOM 2139 O O . VAL A 1 275 ? -5.793 -4.205 -10.094 1.00 97.06 275 VAL A O 1
ATOM 2142 N N . ASP A 1 276 ? -6.903 -5.312 -11.712 1.00 97.12 276 ASP A N 1
ATOM 2143 C CA . ASP A 1 276 ? -7.478 -4.137 -12.359 1.00 97.12 276 ASP A CA 1
ATOM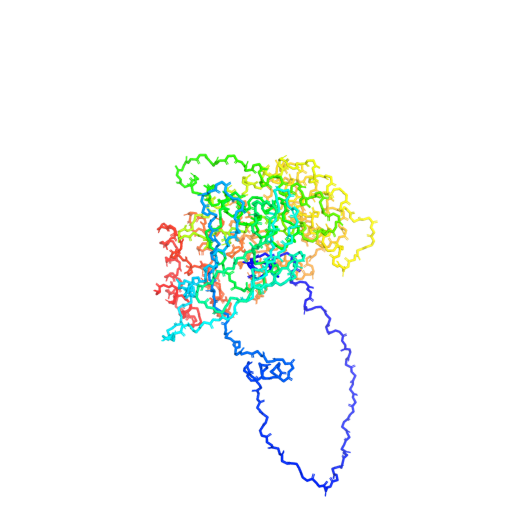 2144 C C . ASP A 1 276 ? -8.552 -3.518 -11.459 1.00 97.12 276 ASP A C 1
ATOM 2146 O O . ASP A 1 276 ? -8.512 -2.320 -11.169 1.00 97.12 276 ASP A O 1
ATOM 2150 N N . ALA A 1 277 ? -9.463 -4.345 -10.931 1.00 97.88 277 ALA A N 1
ATOM 2151 C CA . ALA A 1 277 ? -10.503 -3.889 -10.012 1.00 97.88 277 ALA A CA 1
ATOM 2152 C C . ALA A 1 277 ? -9.927 -3.386 -8.676 1.00 97.88 277 ALA A C 1
ATOM 2154 O O . ALA A 1 277 ? -10.410 -2.386 -8.141 1.00 97.88 277 ALA A O 1
ATOM 2155 N N . ILE A 1 278 ? -8.886 -4.040 -8.140 1.00 98.12 278 ILE A N 1
ATOM 2156 C CA . ILE A 1 278 ? -8.194 -3.599 -6.914 1.00 98.12 278 ILE A CA 1
ATOM 2157 C C . ILE A 1 278 ? -7.579 -2.217 -7.113 1.00 98.12 278 ILE A C 1
ATOM 2159 O O . ILE A 1 278 ? -7.821 -1.322 -6.299 1.00 98.12 278 ILE A O 1
ATOM 2163 N N . HIS A 1 279 ? -6.812 -2.038 -8.190 1.00 97.88 279 HIS A N 1
ATOM 2164 C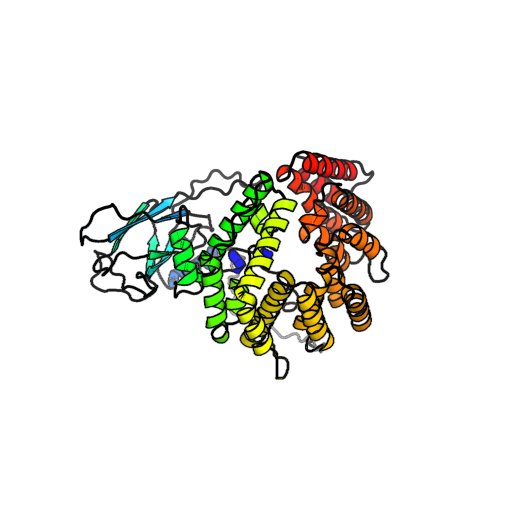 CA . HIS A 1 279 ? -6.174 -0.764 -8.491 1.00 97.88 279 HIS A CA 1
ATOM 2165 C C . HIS A 1 279 ? -7.214 0.346 -8.687 1.00 97.88 279 HIS A C 1
ATOM 2167 O O . HIS A 1 279 ? -7.137 1.392 -8.043 1.00 97.88 279 HIS A O 1
ATOM 2173 N N . ALA A 1 280 ? -8.236 0.097 -9.513 1.00 97.44 280 ALA A N 1
ATOM 2174 C CA . ALA A 1 280 ? -9.285 1.069 -9.800 1.00 97.44 280 ALA A CA 1
ATOM 2175 C C . ALA A 1 280 ? -10.065 1.485 -8.541 1.00 97.44 280 ALA A C 1
ATOM 2177 O O . ALA A 1 280 ? -10.227 2.680 -8.305 1.00 97.44 280 ALA A O 1
ATOM 2178 N N . SER A 1 281 ? -10.486 0.525 -7.706 1.00 98.00 281 SER A N 1
ATOM 2179 C CA . SER A 1 281 ? -11.185 0.793 -6.437 1.00 98.00 281 SER A CA 1
ATOM 2180 C C . SER A 1 281 ? -10.327 1.623 -5.475 1.00 98.00 281 SER A C 1
ATOM 2182 O O . SER A 1 281 ? -10.800 2.565 -4.829 1.00 98.00 281 SER A O 1
ATOM 2184 N N . ARG A 1 282 ? -9.031 1.305 -5.393 1.00 97.50 282 ARG A N 1
ATOM 2185 C CA . ARG A 1 282 ? -8.097 1.997 -4.505 1.00 97.50 282 ARG A CA 1
ATOM 2186 C C . ARG A 1 282 ? -7.815 3.424 -4.950 1.00 97.50 282 ARG A C 1
ATOM 2188 O O . ARG A 1 282 ? -7.878 4.335 -4.121 1.00 97.50 282 ARG A O 1
ATOM 2195 N N . GLU A 1 283 ? -7.517 3.632 -6.227 1.00 96.56 283 GLU A N 1
ATOM 2196 C CA . GLU A 1 283 ? -7.187 4.961 -6.740 1.00 96.56 283 GLU A CA 1
ATOM 2197 C C . GLU A 1 283 ? -8.417 5.874 -6.825 1.00 96.56 283 GLU A C 1
ATOM 2199 O O . GLU A 1 283 ? -8.297 7.060 -6.510 1.00 96.56 283 GLU A O 1
ATOM 2204 N N . SER A 1 284 ? -9.614 5.343 -7.118 1.00 96.75 284 SER A N 1
ATOM 2205 C CA . SER A 1 284 ? -10.855 6.130 -7.039 1.00 96.75 284 SER A CA 1
ATOM 2206 C C . SER A 1 284 ? -11.138 6.589 -5.607 1.00 96.75 284 SER A C 1
ATOM 2208 O O . SER A 1 284 ? -11.337 7.782 -5.373 1.00 96.75 284 SER A O 1
ATOM 2210 N N . THR A 1 285 ? -11.045 5.678 -4.631 1.00 97.69 285 THR A N 1
ATOM 2211 C CA . THR A 1 285 ? -11.223 5.986 -3.203 1.00 97.69 285 THR A CA 1
ATOM 2212 C C . THR A 1 285 ? -10.212 7.032 -2.737 1.00 97.69 285 THR A C 1
ATOM 2214 O O . THR A 1 285 ? -10.562 7.989 -2.044 1.00 97.69 285 THR A O 1
ATOM 2217 N N . ARG A 1 286 ? -8.946 6.896 -3.149 1.00 97.56 286 ARG A N 1
ATOM 2218 C CA . ARG A 1 286 ? -7.881 7.856 -2.834 1.00 97.56 286 ARG A CA 1
ATOM 2219 C C . ARG A 1 286 ? -8.170 9.242 -3.419 1.00 97.56 286 ARG A C 1
ATOM 2221 O O . ARG A 1 286 ? -8.000 10.238 -2.716 1.00 97.56 286 ARG A O 1
ATOM 2228 N N . ALA A 1 287 ? -8.625 9.321 -4.668 1.00 97.62 287 ALA A N 1
ATOM 2229 C CA . ALA A 1 287 ? -8.992 10.582 -5.309 1.00 97.62 287 ALA A CA 1
ATOM 2230 C C . ALA A 1 287 ? -10.231 11.228 -4.661 1.00 97.62 287 ALA A C 1
ATOM 2232 O O . ALA A 1 287 ? -10.258 12.442 -4.458 1.00 97.62 287 ALA A O 1
ATOM 2233 N N . GLU A 1 288 ? -11.248 10.440 -4.304 1.00 97.88 288 GLU A N 1
ATOM 2234 C CA . GLU A 1 288 ? -12.450 10.914 -3.602 1.00 97.88 288 GLU A CA 1
ATOM 2235 C C . GLU A 1 288 ? -12.125 11.465 -2.213 1.00 97.88 288 GLU A C 1
ATOM 2237 O O . GLU A 1 288 ? -12.557 12.570 -1.880 1.00 97.88 288 GLU A O 1
ATOM 2242 N N . LEU A 1 289 ? -11.291 10.762 -1.441 1.00 98.25 289 LEU A N 1
ATOM 2243 C CA . LEU A 1 289 ? -10.794 11.241 -0.150 1.00 98.25 289 LEU A CA 1
ATOM 2244 C C . LEU A 1 289 ? -10.004 12.541 -0.294 1.00 98.25 289 LEU A C 1
ATOM 2246 O O . LEU A 1 289 ? -10.226 13.487 0.462 1.00 98.25 289 LEU A O 1
ATOM 2250 N N . GLY A 1 290 ? -9.112 12.611 -1.286 1.00 98.31 290 GLY A N 1
ATOM 2251 C CA . GLY A 1 290 ? -8.334 13.816 -1.553 1.00 98.31 290 GLY A CA 1
ATOM 2252 C C . GLY A 1 290 ? -9.208 15.017 -1.934 1.00 98.31 290 GLY A C 1
ATOM 2253 O O . GLY A 1 290 ? -8.915 16.135 -1.517 1.00 98.31 290 GLY A O 1
ATOM 2254 N N . ARG A 1 291 ? -10.313 14.800 -2.666 1.00 98.44 291 ARG A N 1
ATOM 2255 C CA . ARG A 1 291 ? -11.298 15.850 -2.982 1.00 98.44 291 ARG A CA 1
ATOM 2256 C C . ARG A 1 291 ? -12.078 16.281 -1.739 1.00 98.44 291 ARG A C 1
ATOM 2258 O O . ARG A 1 291 ? -12.157 17.477 -1.455 1.00 98.44 291 ARG A O 1
ATOM 2265 N N . ALA A 1 292 ? -12.607 15.319 -0.983 1.00 98.38 292 ALA A N 1
ATOM 2266 C CA . ALA A 1 292 ? -13.438 15.560 0.199 1.00 98.38 292 ALA A CA 1
ATOM 2267 C C . ALA A 1 292 ? -12.688 16.233 1.364 1.00 98.38 292 ALA A C 1
ATOM 2269 O O . ALA A 1 292 ? -13.315 16.897 2.188 1.00 98.38 292 ALA A O 1
ATOM 2270 N N . LEU A 1 293 ? -11.364 16.059 1.434 1.00 98.38 293 LEU A N 1
ATOM 2271 C CA . LEU A 1 293 ? -10.482 16.612 2.472 1.00 98.38 293 LEU A CA 1
ATOM 2272 C C . LEU A 1 293 ? -9.483 17.635 1.910 1.00 98.38 293 LEU A C 1
ATOM 2274 O O . LEU A 1 293 ? -8.435 17.881 2.506 1.00 98.38 293 LEU A O 1
ATOM 2278 N N . SER A 1 294 ? -9.753 18.189 0.726 1.00 98.06 294 SER A N 1
ATOM 2279 C CA . SER A 1 294 ? -8.782 18.999 -0.022 1.00 98.06 294 SER A CA 1
ATOM 2280 C C . SER A 1 294 ? -8.257 20.205 0.763 1.00 98.06 294 SER A C 1
ATOM 2282 O O . SER A 1 294 ? -7.061 20.499 0.699 1.00 98.06 294 SER A O 1
ATOM 2284 N N . MET A 1 295 ? -9.118 20.880 1.531 1.00 97.69 295 MET A N 1
ATOM 2285 C CA . MET A 1 295 ? -8.730 22.029 2.353 1.00 97.69 295 MET A CA 1
ATOM 2286 C C . MET A 1 295 ? -7.844 21.606 3.527 1.00 97.69 295 MET A C 1
ATOM 2288 O O . MET A 1 295 ? -6.779 22.188 3.732 1.00 97.69 295 MET A O 1
ATOM 2292 N N . GLU A 1 296 ? -8.243 20.570 4.263 1.00 98.31 296 GLU A N 1
ATOM 2293 C CA . GLU A 1 296 ? -7.513 20.050 5.420 1.00 98.31 296 GLU A CA 1
ATOM 2294 C C . GLU A 1 296 ? -6.145 19.487 5.012 1.00 98.31 296 GLU A C 1
ATOM 2296 O O . GLU A 1 296 ? -5.131 19.788 5.642 1.00 98.31 296 GLU A O 1
ATOM 2301 N N . LEU A 1 297 ? -6.092 18.731 3.911 1.00 98.50 297 LEU A N 1
ATOM 2302 C CA . LEU A 1 297 ? -4.855 18.181 3.356 1.00 98.50 297 LEU A CA 1
ATOM 2303 C C . LEU A 1 297 ? -3.912 19.280 2.861 1.00 98.50 297 LEU A C 1
ATOM 2305 O O . LEU A 1 297 ? -2.705 19.199 3.093 1.00 98.50 297 LEU A O 1
ATOM 2309 N N . ALA A 1 298 ? -4.435 20.314 2.193 1.00 98.12 298 ALA A N 1
ATOM 2310 C CA . ALA A 1 298 ? -3.627 21.445 1.744 1.00 98.12 298 ALA A CA 1
ATOM 2311 C C . ALA A 1 298 ? -3.069 22.245 2.931 1.00 98.12 298 ALA A C 1
ATOM 2313 O O . ALA A 1 298 ? -1.882 22.577 2.936 1.00 98.12 298 ALA A O 1
ATOM 2314 N N . GLY A 1 299 ? -3.896 22.503 3.949 1.00 97.38 299 GLY A N 1
ATOM 2315 C CA . GLY A 1 299 ? -3.478 23.165 5.184 1.00 97.38 299 GLY A CA 1
ATOM 2316 C C . GLY A 1 299 ? -2.372 22.391 5.900 1.00 97.38 299 GLY A C 1
ATOM 2317 O O . GLY A 1 299 ? -1.319 22.959 6.195 1.00 97.38 299 GLY A O 1
ATOM 2318 N N . ALA A 1 300 ? -2.557 21.081 6.087 1.00 97.06 300 ALA A N 1
ATOM 2319 C CA . ALA A 1 300 ? -1.546 20.209 6.679 1.00 97.06 300 ALA A CA 1
ATOM 2320 C C . ALA A 1 300 ? -0.257 20.177 5.840 1.00 97.06 300 ALA A C 1
ATOM 2322 O O . ALA A 1 300 ? 0.832 20.350 6.378 1.00 97.06 300 ALA A O 1
ATOM 2323 N N . TYR A 1 301 ? -0.349 20.028 4.514 1.00 97.62 301 TYR A N 1
ATOM 2324 C CA . TYR A 1 301 ? 0.819 20.011 3.627 1.00 97.62 301 TYR A CA 1
ATOM 2325 C C . TYR A 1 301 ? 1.683 21.277 3.747 1.00 97.62 301 TYR A C 1
ATOM 2327 O O . TYR A 1 301 ? 2.915 21.183 3.776 1.00 97.62 301 TYR A O 1
ATOM 2335 N N . VAL A 1 302 ? 1.046 22.450 3.827 1.00 95.62 302 VAL A N 1
ATOM 2336 C CA . VAL A 1 302 ? 1.735 23.736 3.996 1.00 95.62 302 VAL A CA 1
ATOM 2337 C C . VAL A 1 302 ? 2.291 23.875 5.416 1.00 95.62 302 VAL A C 1
ATOM 2339 O O . VAL A 1 302 ? 3.475 24.168 5.573 1.00 95.62 302 VAL A O 1
ATOM 2342 N N . GLY A 1 303 ? 1.483 23.614 6.449 1.00 94.56 303 GLY A N 1
ATOM 2343 C CA . GLY A 1 303 ? 1.885 23.760 7.856 1.00 94.56 303 GLY A CA 1
ATOM 2344 C C . GLY A 1 303 ? 2.957 22.763 8.317 1.00 94.56 303 GLY A C 1
ATOM 2345 O O . GLY A 1 303 ? 3.704 23.025 9.263 1.00 94.56 303 GLY A O 1
ATOM 2346 N N . LEU A 1 304 ? 3.077 21.624 7.631 1.00 94.12 304 LEU A N 1
ATOM 2347 C CA . LEU A 1 304 ? 4.099 20.608 7.888 1.00 94.12 304 LEU A CA 1
ATOM 2348 C C . LEU A 1 304 ? 5.410 20.859 7.139 1.00 94.12 304 LEU A C 1
ATOM 2350 O O . LEU A 1 304 ? 6.334 20.052 7.261 1.00 94.12 304 LEU A O 1
ATOM 2354 N N . ALA A 1 305 ? 5.517 21.939 6.360 1.00 90.06 305 ALA A N 1
ATOM 2355 C CA . ALA A 1 305 ? 6.767 22.277 5.704 1.00 90.06 305 ALA A CA 1
ATOM 2356 C C . ALA A 1 305 ? 7.895 22.478 6.729 1.00 90.06 305 ALA A C 1
ATOM 2358 O O . ALA A 1 305 ? 7.725 23.153 7.743 1.00 90.06 305 ALA A O 1
ATOM 2359 N N . ASP A 1 306 ? 9.050 21.865 6.465 1.00 82.69 306 ASP A N 1
ATOM 2360 C CA . ASP A 1 306 ? 10.235 22.038 7.302 1.00 82.69 306 ASP A CA 1
AT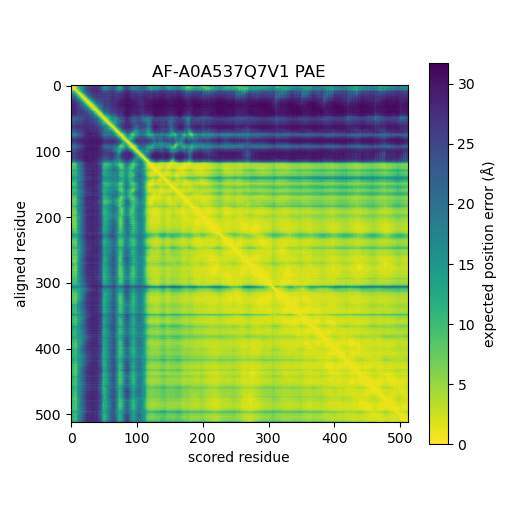OM 2361 C C . ASP A 1 306 ? 10.729 23.490 7.161 1.00 82.69 306 ASP A C 1
ATOM 2363 O O . ASP A 1 306 ? 11.048 23.927 6.055 1.00 82.69 306 ASP A O 1
ATOM 2367 N N . SER A 1 307 ? 10.797 24.231 8.269 1.00 75.06 307 SER A N 1
ATOM 2368 C CA . SER A 1 307 ? 11.323 25.607 8.325 1.00 75.06 307 SER A CA 1
ATOM 2369 C C . SER A 1 307 ? 12.712 25.705 8.971 1.00 75.06 307 SER A C 1
ATOM 2371 O O . SER A 1 307 ? 13.300 26.783 9.012 1.00 75.06 307 SER A O 1
ATOM 2373 N N . GLY A 1 308 ? 13.245 24.587 9.475 1.00 77.69 308 GLY A N 1
ATOM 2374 C CA . GLY A 1 308 ? 14.511 24.510 10.204 1.00 77.69 308 GLY A CA 1
ATOM 2375 C C . GLY A 1 308 ? 15.503 23.497 9.616 1.00 77.69 308 GLY A C 1
ATOM 2376 O O . GLY A 1 308 ? 15.234 22.887 8.578 1.00 77.69 308 GLY A O 1
ATOM 2377 N N . PRO A 1 309 ? 16.665 23.297 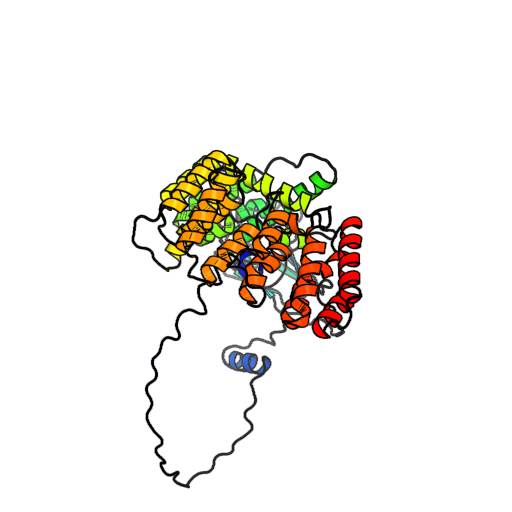10.268 1.00 84.19 309 PRO A N 1
ATOM 2378 C CA . PRO A 1 309 ? 17.673 22.341 9.815 1.00 84.19 309 PRO A CA 1
ATOM 2379 C C . PRO A 1 309 ? 17.121 20.911 9.805 1.00 84.19 309 PRO A C 1
ATOM 2381 O O . PRO A 1 309 ? 16.332 20.536 10.668 1.00 84.19 309 PRO A O 1
ATOM 2384 N N . TYR A 1 310 ? 17.579 20.084 8.863 1.00 88.81 310 TYR A N 1
ATOM 2385 C CA . TYR A 1 310 ? 17.141 18.692 8.749 1.00 88.81 310 TYR A CA 1
ATOM 2386 C C . TYR A 1 310 ? 17.472 17.876 10.010 1.00 88.81 310 TYR A C 1
ATOM 2388 O O . TYR A 1 310 ? 18.635 17.772 10.394 1.00 88.81 310 TYR A O 1
ATOM 2396 N N . GLN A 1 311 ? 16.450 17.254 10.607 1.00 89.81 311 GLN A N 1
ATOM 2397 C CA . GLN A 1 311 ? 16.579 16.405 11.796 1.00 89.81 311 GLN A CA 1
ATOM 2398 C C . GLN A 1 311 ? 16.113 14.962 11.547 1.00 89.81 311 GLN A C 1
ATOM 2400 O O . GLN A 1 311 ? 15.179 14.694 10.771 1.00 89.81 311 GLN A O 1
ATOM 2405 N N . ILE A 1 312 ? 16.765 14.027 12.245 1.00 91.25 312 ILE A N 1
ATOM 2406 C CA . ILE A 1 312 ? 16.485 12.582 12.228 1.00 91.25 312 ILE A CA 1
ATOM 2407 C C . ILE A 1 312 ? 15.963 12.153 13.611 1.00 91.25 312 ILE A C 1
ATOM 2409 O O . ILE A 1 312 ? 16.545 11.310 14.286 1.00 91.25 312 ILE A O 1
ATOM 2413 N N . ASP A 1 313 ? 14.862 12.765 14.039 1.00 91.25 313 ASP A N 1
ATOM 2414 C CA . ASP A 1 313 ? 14.095 12.387 15.229 1.00 91.25 313 ASP A CA 1
ATOM 2415 C C . ASP A 1 313 ? 12.675 11.935 14.842 1.00 91.25 313 ASP A C 1
ATOM 2417 O O . ASP A 1 313 ? 12.211 12.170 13.721 1.00 91.25 313 ASP A O 1
ATOM 2421 N N . GLY A 1 314 ? 11.985 11.258 15.765 1.00 87.62 314 GLY A N 1
ATOM 2422 C CA . GLY A 1 314 ? 10.660 10.685 15.513 1.00 87.62 314 GLY A CA 1
ATOM 2423 C C . GLY A 1 314 ? 9.616 11.717 15.079 1.00 87.62 314 GLY A C 1
ATOM 2424 O O . GLY A 1 314 ? 8.851 11.449 14.152 1.00 87.62 314 GLY A O 1
ATOM 2425 N N . THR A 1 315 ? 9.631 12.910 15.677 1.00 89.31 315 THR A N 1
ATOM 2426 C CA . THR A 1 315 ? 8.687 13.990 15.366 1.00 89.31 315 THR A CA 1
ATOM 2427 C C . THR A 1 315 ? 8.938 14.536 13.967 1.00 89.31 315 THR A C 1
ATOM 2429 O O . THR A 1 315 ? 8.015 14.598 13.154 1.00 89.31 315 THR A O 1
ATOM 2432 N N . SER A 1 316 ? 10.188 14.864 13.636 1.00 91.56 316 SER A N 1
ATOM 2433 C CA . SER A 1 316 ? 10.553 15.375 12.309 1.00 91.56 316 SER A CA 1
ATOM 2434 C C . SER A 1 316 ? 10.292 14.350 11.200 1.00 91.56 316 SER A C 1
ATOM 2436 O O . SER A 1 316 ? 9.827 14.703 10.115 1.00 91.56 316 SER A O 1
ATOM 2438 N N . ILE A 1 317 ? 10.541 13.061 11.462 1.00 92.69 317 ILE A N 1
ATOM 2439 C CA . ILE A 1 317 ? 10.197 11.975 10.532 1.00 92.69 317 ILE A CA 1
ATOM 2440 C C . ILE A 1 317 ? 8.677 11.881 10.357 1.00 92.69 317 ILE A C 1
ATOM 2442 O O . ILE A 1 317 ? 8.210 11.810 9.219 1.00 92.69 317 ILE A O 1
ATOM 2446 N N . GLY A 1 318 ? 7.907 11.918 11.449 1.00 93.12 318 GLY A N 1
ATOM 2447 C CA . GLY A 1 318 ? 6.444 11.897 11.413 1.00 93.12 318 GLY A CA 1
ATOM 2448 C C . GLY A 1 318 ? 5.870 13.050 10.591 1.00 93.12 318 GLY A C 1
ATOM 2449 O O . GLY A 1 318 ? 5.072 12.815 9.686 1.00 93.12 318 GLY A O 1
ATOM 2450 N N . ARG A 1 319 ? 6.349 14.280 10.822 1.00 94.94 319 ARG A N 1
ATOM 2451 C CA . ARG A 1 319 ? 5.927 15.479 10.078 1.00 94.94 319 ARG A CA 1
ATOM 2452 C C . ARG A 1 319 ? 6.172 15.343 8.577 1.00 94.94 319 ARG A C 1
ATOM 2454 O O . ARG A 1 319 ? 5.253 15.557 7.790 1.00 94.94 319 ARG A O 1
ATOM 2461 N N . ARG A 1 320 ? 7.378 14.924 8.169 1.00 95.50 320 ARG A N 1
ATOM 2462 C CA . ARG A 1 320 ? 7.693 14.686 6.748 1.00 95.50 320 ARG A CA 1
ATOM 2463 C C . ARG A 1 320 ? 6.828 13.582 6.146 1.00 95.50 320 ARG A C 1
ATOM 2465 O O . ARG A 1 320 ? 6.363 13.719 5.020 1.00 95.50 320 ARG A O 1
ATOM 2472 N N . THR A 1 321 ? 6.598 12.503 6.891 1.00 95.19 321 THR A N 1
ATOM 2473 C CA . THR A 1 321 ? 5.772 11.375 6.433 1.00 95.19 321 THR A CA 1
ATOM 2474 C C . THR A 1 321 ? 4.332 11.826 6.193 1.00 95.19 321 THR A C 1
ATOM 2476 O O . THR A 1 321 ? 3.792 11.584 5.115 1.00 95.19 321 THR A O 1
ATOM 2479 N N . LEU A 1 322 ? 3.744 12.569 7.136 1.00 97.12 322 LEU A N 1
ATOM 2480 C CA . LEU A 1 322 ? 2.396 13.113 6.996 1.00 97.12 322 LEU A CA 1
ATOM 2481 C C . LEU A 1 322 ? 2.296 14.126 5.852 1.00 97.12 322 LEU A C 1
ATOM 2483 O O . LEU A 1 322 ? 1.364 14.057 5.053 1.00 97.12 322 LEU A O 1
ATOM 2487 N N . ARG A 1 323 ? 3.277 15.026 5.718 1.00 97.31 323 ARG A N 1
ATOM 2488 C CA . ARG A 1 323 ? 3.335 15.984 4.605 1.00 97.31 323 ARG A CA 1
ATOM 2489 C C . ARG A 1 323 ? 3.325 15.272 3.253 1.00 97.31 323 ARG A C 1
ATOM 2491 O O . ARG A 1 323 ? 2.574 15.653 2.358 1.00 97.31 323 ARG A O 1
ATOM 2498 N N . ASN A 1 324 ? 4.127 14.219 3.117 1.00 97.19 324 ASN A N 1
ATOM 2499 C CA . ASN A 1 324 ? 4.213 13.429 1.891 1.00 97.19 324 ASN A CA 1
ATOM 2500 C C . ASN A 1 324 ? 2.922 12.639 1.619 1.00 97.19 324 ASN A C 1
ATOM 2502 O O . ASN A 1 324 ? 2.504 12.547 0.465 1.00 97.19 324 ASN A O 1
ATOM 2506 N N . ALA A 1 325 ? 2.251 12.132 2.659 1.00 97.31 325 ALA A N 1
ATOM 2507 C CA . ALA A 1 325 ? 0.928 11.523 2.525 1.00 97.31 325 ALA A CA 1
ATOM 2508 C C . ALA A 1 325 ? -0.115 12.543 2.030 1.00 97.31 325 ALA A C 1
ATOM 2510 O O . ALA A 1 325 ? -0.876 12.246 1.110 1.00 97.31 325 ALA A O 1
ATOM 2511 N N . CYS A 1 326 ? -0.101 13.769 2.567 1.00 98.38 326 CYS A N 1
ATOM 2512 C CA . CYS A 1 326 ? -0.980 14.847 2.109 1.00 98.38 326 CYS A CA 1
ATOM 2513 C C . CYS A 1 326 ? -0.740 15.179 0.631 1.00 98.38 326 CYS A C 1
ATOM 2515 O O . CYS A 1 326 ? -1.694 15.240 -0.143 1.00 98.38 326 CYS A O 1
ATOM 2517 N N . LEU A 1 327 ? 0.526 15.318 0.215 1.00 98.44 327 LEU A N 1
ATOM 2518 C CA . LEU A 1 327 ? 0.887 15.545 -1.189 1.00 98.44 327 LEU A CA 1
ATOM 2519 C C . LEU A 1 327 ? 0.347 14.436 -2.104 1.00 98.44 327 LEU A C 1
ATOM 2521 O O . LEU A 1 327 ? -0.191 14.726 -3.171 1.00 98.44 327 LEU A O 1
ATOM 2525 N N . ALA A 1 328 ? 0.449 13.176 -1.678 1.00 97.94 328 ALA A N 1
ATOM 2526 C CA . ALA A 1 328 ? -0.067 12.049 -2.441 1.00 97.94 328 ALA A CA 1
ATOM 2527 C C . ALA A 1 328 ? -1.595 12.119 -2.618 1.00 97.94 328 ALA A C 1
ATOM 2529 O O . ALA A 1 328 ? -2.078 11.856 -3.718 1.00 97.94 328 ALA A O 1
ATOM 2530 N N . TYR A 1 329 ? -2.367 12.478 -1.590 1.00 98.56 329 TYR A N 1
ATOM 2531 C CA . TYR A 1 329 ? -3.820 12.649 -1.730 1.00 98.56 329 TYR A CA 1
ATOM 2532 C C . TYR A 1 329 ? -4.197 13.844 -2.606 1.00 98.56 329 TYR A C 1
ATOM 2534 O O . TYR A 1 329 ? -5.072 13.717 -3.460 1.00 98.56 329 TYR A O 1
ATOM 2542 N N . LEU A 1 330 ? -3.511 14.979 -2.438 1.00 98.62 330 LEU A N 1
ATOM 2543 C CA . LEU A 1 330 ? -3.729 16.168 -3.264 1.00 98.62 330 LEU A CA 1
ATOM 2544 C C . LEU A 1 330 ? -3.492 15.862 -4.748 1.00 98.62 330 LEU A C 1
ATOM 2546 O O . LEU A 1 330 ? -4.291 16.265 -5.584 1.00 98.62 330 LEU A O 1
ATOM 2550 N N . ALA A 1 331 ? -2.449 15.091 -5.065 1.00 98.19 331 ALA A N 1
ATOM 2551 C CA . ALA A 1 331 ? -2.158 14.684 -6.435 1.00 98.19 331 ALA A CA 1
ATOM 2552 C C . ALA A 1 331 ? -3.128 13.647 -7.012 1.00 98.19 331 ALA A C 1
ATOM 2554 O O . ALA A 1 331 ? -3.345 13.635 -8.218 1.00 98.19 331 ALA A O 1
ATOM 2555 N N . ALA A 1 332 ? -3.723 12.791 -6.179 1.00 97.50 332 ALA A N 1
ATOM 2556 C CA . ALA A 1 332 ? -4.775 11.883 -6.634 1.00 97.50 332 ALA A CA 1
ATOM 2557 C C . ALA A 1 332 ? -6.086 12.628 -6.932 1.00 97.50 332 ALA A C 1
ATOM 2559 O O . ALA A 1 332 ? -6.800 12.274 -7.863 1.00 97.50 332 ALA A O 1
ATOM 2560 N N . ALA A 1 333 ? -6.404 13.653 -6.138 1.00 98.06 333 ALA A N 1
ATOM 2561 C CA . ALA A 1 333 ? -7.607 14.462 -6.307 1.00 98.06 333 ALA A CA 1
ATOM 2562 C C . ALA A 1 333 ? -7.527 15.422 -7.500 1.00 98.06 333 ALA A C 1
ATOM 2564 O O . ALA A 1 333 ? -8.517 15.606 -8.204 1.00 98.06 333 ALA A O 1
ATOM 2565 N N . ASP A 1 334 ? -6.360 16.034 -7.694 1.00 98.00 334 ASP A N 1
ATOM 2566 C CA . ASP A 1 334 ? -6.073 16.992 -8.757 1.00 98.00 334 ASP A CA 1
ATOM 2567 C C . ASP A 1 334 ? -4.653 16.724 -9.294 1.00 98.00 334 ASP A C 1
ATOM 2569 O O . ASP A 1 334 ? -3.666 17.217 -8.734 1.00 98.00 334 ASP A O 1
ATOM 2573 N N . PRO A 1 335 ? -4.526 15.911 -10.361 1.00 96.94 335 PRO A N 1
ATOM 2574 C CA . PRO A 1 335 ? -3.240 15.557 -10.961 1.00 96.94 335 PRO A CA 1
ATOM 2575 C C . PRO A 1 335 ? -2.399 16.754 -11.410 1.00 96.94 335 PRO A C 1
ATOM 2577 O O . PRO A 1 335 ? -1.172 16.715 -11.317 1.00 96.94 335 PRO A O 1
ATOM 2580 N N . GLU A 1 336 ? -3.032 17.824 -11.891 1.00 96.69 336 GLU A N 1
ATOM 2581 C CA . GLU A 1 336 ? -2.331 19.007 -12.386 1.00 96.69 336 GLU A CA 1
ATOM 2582 C C . GLU A 1 336 ? -1.748 19.821 -11.230 1.00 96.69 336 GLU A C 1
ATOM 2584 O O . GLU A 1 336 ? -0.538 20.069 -11.184 1.00 96.69 336 GLU A O 1
ATOM 2589 N N . ARG A 1 337 ? -2.576 20.157 -10.236 1.00 96.81 337 ARG A N 1
ATOM 2590 C CA . ARG A 1 337 ? -2.105 20.838 -9.025 1.00 96.81 337 ARG A CA 1
ATOM 2591 C C . ARG A 1 337 ? -1.103 19.982 -8.256 1.00 96.81 337 ARG A C 1
ATOM 2593 O O . ARG A 1 337 ? -0.107 20.498 -7.748 1.00 96.81 337 ARG A O 1
ATOM 2600 N N . GLY A 1 338 ? -1.344 18.677 -8.177 1.00 97.56 338 GLY A N 1
ATOM 2601 C CA . GLY A 1 338 ? -0.449 17.705 -7.564 1.00 97.56 338 GLY A CA 1
ATOM 2602 C C . GLY A 1 338 ? 0.936 17.687 -8.193 1.00 97.56 338 GLY A C 1
ATOM 2603 O O . GLY A 1 338 ? 1.931 17.743 -7.468 1.00 97.56 338 GLY A O 1
ATOM 2604 N N . ALA A 1 339 ? 1.008 17.663 -9.528 1.00 97.88 339 ALA A N 1
ATOM 2605 C CA . ALA A 1 339 ? 2.269 17.728 -10.261 1.00 97.88 339 ALA A CA 1
ATOM 2606 C C . ALA A 1 339 ? 3.033 19.022 -9.950 1.00 97.88 339 ALA A C 1
ATOM 2608 O O . ALA A 1 339 ? 4.223 18.963 -9.638 1.00 97.88 339 ALA A O 1
ATOM 2609 N N . ALA A 1 340 ? 2.352 20.173 -9.935 1.00 97.62 340 ALA A N 1
ATOM 2610 C CA . ALA A 1 340 ? 2.971 21.453 -9.595 1.00 97.62 340 ALA A CA 1
ATOM 2611 C C . ALA A 1 340 ? 3.531 21.471 -8.157 1.00 97.62 340 ALA A C 1
ATOM 2613 O O . ALA A 1 340 ? 4.681 21.864 -7.936 1.00 97.62 340 ALA A O 1
ATOM 2614 N N . LEU A 1 341 ? 2.759 20.989 -7.175 1.00 97.88 341 LEU A N 1
ATOM 2615 C CA . LEU A 1 341 ? 3.193 20.903 -5.774 1.00 97.88 341 LEU A CA 1
ATOM 2616 C C . LEU A 1 341 ? 4.375 19.943 -5.596 1.00 97.88 341 LEU A C 1
ATOM 2618 O O . LEU A 1 341 ? 5.351 20.279 -4.920 1.00 97.88 341 LEU A O 1
ATOM 2622 N N . ALA A 1 342 ? 4.311 18.767 -6.222 1.00 98.12 342 ALA A N 1
ATOM 2623 C CA . ALA A 1 342 ? 5.385 17.786 -6.176 1.00 98.12 342 ALA A CA 1
ATOM 2624 C C . ALA A 1 342 ? 6.650 18.332 -6.848 1.00 98.12 342 ALA A C 1
ATOM 2626 O O . ALA A 1 342 ? 7.741 18.218 -6.294 1.00 98.12 342 ALA A O 1
ATOM 2627 N N . LYS A 1 343 ? 6.521 19.010 -7.992 1.00 97.88 343 LYS A N 1
ATOM 2628 C CA . LYS A 1 343 ? 7.647 19.654 -8.671 1.00 97.88 343 LYS A CA 1
ATOM 2629 C C . LYS A 1 343 ? 8.308 20.716 -7.795 1.00 97.88 343 LYS A C 1
ATOM 2631 O O . LYS A 1 343 ? 9.532 20.703 -7.668 1.00 97.88 343 LYS A O 1
ATOM 2636 N N . ALA A 1 344 ? 7.524 21.567 -7.134 1.00 96.56 344 ALA A N 1
ATOM 2637 C CA . ALA A 1 344 ? 8.047 22.562 -6.201 1.00 96.56 344 ALA A CA 1
ATOM 2638 C C . ALA A 1 344 ? 8.797 21.908 -5.023 1.00 96.56 344 ALA A C 1
ATOM 2640 O O . ALA A 1 344 ? 9.916 22.311 -4.698 1.00 96.56 344 ALA A O 1
ATOM 2641 N N . GLN A 1 345 ? 8.235 20.853 -4.420 1.00 96.75 345 GLN A N 1
ATOM 2642 C CA . GLN A 1 345 ? 8.900 20.116 -3.340 1.00 96.75 345 GLN A CA 1
ATOM 2643 C C . GLN A 1 345 ? 10.190 19.419 -3.812 1.00 96.75 345 GLN A C 1
ATOM 2645 O O . GLN A 1 345 ? 11.188 19.408 -3.087 1.00 96.75 345 GLN A O 1
ATOM 2650 N N . PHE A 1 346 ? 10.191 18.859 -5.022 1.00 96.81 346 PHE A N 1
ATOM 2651 C CA . PHE A 1 346 ? 11.365 18.246 -5.642 1.00 96.81 346 PHE A CA 1
ATOM 2652 C C . PHE A 1 346 ? 12.477 19.273 -5.895 1.00 96.81 346 PHE A C 1
ATOM 2654 O O . PHE A 1 346 ? 13.643 19.020 -5.581 1.00 96.81 346 PHE A O 1
ATOM 2661 N N . ASP A 1 347 ? 12.128 20.443 -6.435 1.00 95.62 347 ASP A N 1
ATOM 2662 C CA . ASP A 1 347 ? 13.086 21.496 -6.777 1.00 95.62 347 ASP A CA 1
ATOM 2663 C C . ASP A 1 347 ? 13.710 22.157 -5.549 1.00 95.62 347 ASP A C 1
ATOM 2665 O O . ASP A 1 347 ? 14.887 22.518 -5.605 1.00 95.62 347 ASP A O 1
ATOM 2669 N N . ALA A 1 348 ? 12.964 22.242 -4.441 1.00 93.00 348 ALA A N 1
ATOM 2670 C CA . ALA A 1 348 ? 13.458 22.758 -3.168 1.00 93.00 348 ALA A CA 1
ATOM 2671 C C . ALA A 1 348 ? 14.626 21.933 -2.597 1.00 93.00 348 ALA A C 1
ATOM 2673 O O . ALA A 1 348 ? 15.407 22.454 -1.807 1.00 93.00 348 ALA A O 1
ATOM 2674 N N . ARG A 1 349 ? 14.757 20.650 -2.983 1.00 86.88 349 ARG A N 1
ATOM 2675 C CA . ARG A 1 349 ? 15.892 19.765 -2.643 1.00 86.88 349 ARG A CA 1
ATOM 2676 C C . ARG A 1 349 ? 16.269 19.729 -1.152 1.00 86.88 349 ARG A C 1
ATOM 2678 O O . ARG A 1 349 ? 17.414 19.452 -0.813 1.00 86.88 349 ARG A O 1
ATOM 2685 N N . ALA A 1 350 ? 15.303 19.946 -0.258 1.00 84.44 350 ALA A N 1
ATOM 2686 C CA . ALA A 1 350 ? 15.566 20.094 1.175 1.00 84.44 350 ALA A CA 1
ATOM 2687 C C . ALA A 1 350 ? 16.245 18.861 1.803 1.00 84.44 350 ALA A C 1
ATOM 2689 O O . ALA A 1 350 ? 17.158 18.990 2.611 1.00 84.44 350 ALA A O 1
ATOM 2690 N N . ASN A 1 351 ? 15.788 17.654 1.452 1.00 90.00 351 ASN A N 1
ATOM 2691 C CA . ASN A 1 351 ? 16.386 16.385 1.870 1.00 90.00 351 ASN A CA 1
ATOM 2692 C C . ASN A 1 351 ? 15.912 15.237 0.962 1.00 90.00 351 ASN A C 1
ATOM 2694 O O . ASN A 1 351 ? 14.886 15.348 0.287 1.00 90.00 351 ASN A O 1
ATOM 2698 N N . MET A 1 352 ? 16.624 14.105 0.988 1.00 92.06 352 MET A N 1
ATOM 2699 C CA . MET A 1 352 ? 16.326 12.950 0.130 1.00 92.06 352 MET A CA 1
ATOM 2700 C C . MET A 1 352 ? 14.930 12.343 0.375 1.00 92.06 352 MET A C 1
ATOM 2702 O O . MET A 1 352 ? 14.322 11.843 -0.564 1.00 92.06 352 MET A O 1
ATOM 2706 N N . THR A 1 353 ? 14.377 12.424 1.594 1.00 92.81 353 THR A N 1
ATOM 2707 C CA . THR A 1 353 ? 13.018 11.916 1.887 1.00 92.81 353 THR A CA 1
ATOM 2708 C C . THR A 1 353 ? 11.966 12.702 1.105 1.00 92.81 353 THR A C 1
ATOM 2710 O O . THR A 1 353 ? 11.141 12.113 0.411 1.00 92.81 353 THR A O 1
ATOM 2713 N N . ASN A 1 354 ? 12.031 14.034 1.165 1.00 92.19 354 ASN A N 1
ATOM 2714 C CA . ASN A 1 354 ? 11.083 14.908 0.474 1.00 92.19 354 ASN A CA 1
ATOM 2715 C C . ASN A 1 354 ? 11.274 14.864 -1.050 1.00 92.19 354 ASN A C 1
ATOM 2717 O O . ASN A 1 354 ? 10.282 14.885 -1.778 1.00 92.19 354 ASN A O 1
ATOM 2721 N N . VAL A 1 355 ? 12.523 14.756 -1.527 1.00 95.38 355 VAL A N 1
ATOM 2722 C CA . VAL A 1 355 ? 12.840 14.609 -2.959 1.00 95.38 355 VAL A CA 1
ATOM 2723 C C . VAL A 1 355 ? 12.279 13.301 -3.516 1.00 95.38 355 VAL A C 1
ATOM 2725 O O . VAL A 1 355 ? 11.634 13.322 -4.560 1.00 95.38 355 VAL A O 1
ATOM 2728 N N . LEU A 1 356 ? 12.487 12.171 -2.830 1.00 96.31 356 LEU A N 1
ATOM 2729 C CA . LEU A 1 356 ? 11.970 10.874 -3.277 1.00 96.31 356 LEU A CA 1
ATOM 2730 C C . LEU A 1 356 ? 10.447 10.819 -3.240 1.00 96.31 356 LEU A C 1
ATOM 2732 O O . LEU A 1 356 ? 9.855 10.302 -4.178 1.00 96.31 356 LEU A O 1
ATOM 2736 N N . ALA A 1 357 ? 9.813 11.360 -2.198 1.00 95.81 357 ALA A N 1
ATOM 2737 C CA . ALA A 1 357 ? 8.355 11.401 -2.114 1.00 95.81 357 ALA A CA 1
ATOM 2738 C C . ALA A 1 357 ? 7.741 12.248 -3.238 1.00 95.81 357 ALA A C 1
ATOM 2740 O O . ALA A 1 357 ? 6.785 11.828 -3.885 1.00 95.81 357 ALA A O 1
ATOM 2741 N N . ALA A 1 358 ? 8.333 13.410 -3.520 1.00 97.44 358 ALA A N 1
ATOM 2742 C CA . ALA A 1 358 ? 7.917 14.255 -4.629 1.00 97.44 358 ALA A CA 1
ATOM 2743 C C . ALA A 1 358 ? 8.134 13.573 -5.989 1.00 97.44 358 ALA A C 1
ATOM 2745 O O . ALA A 1 358 ? 7.244 13.584 -6.836 1.00 97.44 358 ALA A O 1
ATOM 2746 N N . LEU A 1 359 ? 9.291 12.931 -6.191 1.00 98.12 359 LEU A N 1
ATOM 2747 C CA . LEU A 1 359 ? 9.563 12.182 -7.415 1.00 98.12 359 LEU A CA 1
ATOM 2748 C C . LEU A 1 359 ? 8.605 10.997 -7.580 1.00 98.12 359 LEU A C 1
ATOM 2750 O O . LEU A 1 359 ? 8.155 10.753 -8.692 1.00 98.12 359 LEU A O 1
ATOM 2754 N N . ALA A 1 360 ? 8.264 10.291 -6.498 1.00 97.38 360 ALA A N 1
ATOM 2755 C CA . ALA A 1 360 ? 7.293 9.202 -6.527 1.00 97.38 360 ALA A CA 1
ATOM 2756 C C . ALA A 1 360 ? 5.933 9.685 -7.041 1.00 97.38 360 ALA A C 1
ATOM 2758 O O . ALA A 1 360 ? 5.380 9.070 -7.944 1.00 97.38 360 ALA A O 1
ATOM 2759 N N . VAL A 1 361 ? 5.444 10.829 -6.549 1.00 97.81 361 VAL A N 1
ATOM 2760 C CA . VAL A 1 361 ? 4.207 11.442 -7.056 1.00 97.81 361 VAL A CA 1
ATOM 2761 C C . VAL A 1 361 ? 4.332 11.783 -8.540 1.00 97.81 361 VAL A C 1
ATOM 2763 O O . VAL A 1 361 ? 3.484 11.376 -9.322 1.00 97.81 361 VAL A O 1
ATOM 2766 N N . LEU A 1 362 ? 5.405 12.461 -8.956 1.00 98.12 362 LEU A N 1
ATOM 2767 C CA . LEU A 1 362 ? 5.607 12.821 -10.366 1.00 98.12 362 LEU A CA 1
ATOM 2768 C C . LEU A 1 362 ? 5.682 11.595 -11.289 1.00 98.12 362 LEU A C 1
ATOM 2770 O O . LEU A 1 362 ? 5.247 11.662 -12.432 1.00 98.12 362 LEU A O 1
ATOM 2774 N N . VAL A 1 363 ? 6.236 10.476 -10.821 1.00 97.00 363 VAL A N 1
ATOM 2775 C CA . VAL A 1 363 ? 6.382 9.249 -11.616 1.00 97.00 363 VAL A CA 1
ATOM 2776 C C . VAL A 1 363 ? 5.049 8.533 -11.861 1.00 97.00 363 VAL A C 1
ATOM 2778 O O . VAL A 1 363 ? 4.940 7.837 -12.873 1.00 97.00 363 VAL A O 1
ATOM 2781 N N . GLU A 1 364 ? 4.050 8.733 -11.000 1.00 95.06 364 GLU A N 1
ATOM 2782 C CA . GLU A 1 364 ? 2.684 8.216 -11.180 1.00 95.06 364 GLU A CA 1
ATOM 2783 C C . GLU A 1 364 ? 1.813 9.089 -12.096 1.00 95.06 364 GLU A C 1
ATOM 2785 O O . GLU A 1 364 ? 0.739 8.661 -12.508 1.00 95.06 364 GLU A O 1
ATOM 2790 N N . LEU A 1 365 ? 2.257 10.301 -12.440 1.00 95.31 365 LEU A N 1
ATOM 2791 C CA . LEU A 1 365 ? 1.475 11.251 -13.229 1.00 95.31 365 LEU A CA 1
ATOM 2792 C C . LEU A 1 365 ? 1.985 11.318 -14.671 1.00 95.31 365 LEU A C 1
ATOM 2794 O O . LEU A 1 365 ? 3.171 11.551 -14.917 1.00 95.31 365 LEU A O 1
ATOM 2798 N N . ASP A 1 366 ? 1.088 11.162 -15.646 1.00 93.88 366 ASP A N 1
ATOM 2799 C CA . ASP A 1 366 ? 1.417 11.351 -17.065 1.00 93.88 366 ASP A CA 1
ATOM 2800 C C . ASP A 1 366 ? 1.415 12.842 -17.429 1.00 93.88 366 ASP A C 1
ATOM 2802 O O . ASP A 1 366 ? 0.480 13.379 -18.023 1.00 93.88 366 ASP A O 1
ATOM 2806 N N . ARG A 1 367 ? 2.438 13.550 -16.943 1.00 94.25 367 ARG A N 1
ATOM 2807 C CA . ARG A 1 367 ? 2.554 15.011 -17.003 1.00 94.25 367 ARG A CA 1
ATOM 2808 C C . ARG A 1 367 ? 3.960 15.444 -17.445 1.00 94.25 367 ARG A C 1
ATOM 2810 O O . ARG A 1 367 ? 4.928 14.705 -17.224 1.00 94.25 367 ARG A O 1
ATOM 2817 N N . PRO A 1 368 ? 4.111 16.630 -18.067 1.00 93.62 368 PRO A N 1
ATOM 2818 C CA . PRO A 1 368 ? 5.383 17.084 -18.644 1.00 93.62 368 PRO A CA 1
ATOM 2819 C C . PRO A 1 368 ? 6.526 17.231 -17.624 1.00 93.62 368 PRO A C 1
ATOM 2821 O O . PRO A 1 368 ? 7.699 17.167 -17.993 1.00 93.62 368 PRO A O 1
ATOM 2824 N N . GLU A 1 369 ? 6.224 17.381 -16.335 1.00 94.31 369 GLU A N 1
ATOM 2825 C CA . GLU A 1 369 ? 7.210 17.478 -15.258 1.00 94.31 369 GLU A CA 1
ATOM 2826 C C . GLU A 1 369 ? 7.978 16.164 -15.038 1.00 94.31 369 GLU A C 1
ATOM 2828 O O . GLU A 1 369 ? 9.132 16.189 -14.594 1.00 94.31 369 GLU A O 1
ATOM 2833 N N . ARG A 1 370 ? 7.365 15.013 -15.354 1.00 95.62 370 ARG A N 1
ATOM 2834 C CA . ARG A 1 370 ? 7.889 13.678 -15.031 1.00 95.62 370 ARG A CA 1
ATOM 2835 C C . ARG A 1 370 ? 9.229 13.367 -15.712 1.00 95.62 370 ARG A C 1
ATOM 2837 O O . ARG A 1 370 ? 10.174 13.034 -14.987 1.00 95.62 370 ARG A O 1
ATOM 2844 N N . PRO A 1 371 ? 9.385 13.468 -17.051 1.00 95.19 371 PRO A N 1
ATOM 2845 C CA . PRO A 1 371 ? 10.658 13.148 -17.702 1.00 95.19 371 PRO A CA 1
ATOM 2846 C C . PRO A 1 371 ? 11.801 14.048 -17.222 1.00 95.19 371 PRO A C 1
ATOM 2848 O O . PRO A 1 371 ? 12.899 13.561 -16.943 1.00 95.19 371 PRO A O 1
ATOM 2851 N N . ALA A 1 372 ? 11.531 15.348 -17.058 1.00 95.56 372 ALA A N 1
ATOM 2852 C CA . ALA A 1 372 ? 12.517 16.317 -16.592 1.00 95.56 372 ALA A CA 1
ATOM 2853 C C . ALA A 1 372 ? 12.967 16.032 -15.148 1.00 95.56 372 ALA A C 1
ATOM 2855 O O . ALA A 1 372 ? 14.163 16.088 -14.854 1.00 95.56 372 ALA A O 1
ATOM 2856 N N . ALA A 1 373 ? 12.039 15.680 -14.251 1.00 97.12 373 ALA A N 1
ATOM 2857 C CA . ALA A 1 373 ? 12.364 15.318 -12.872 1.00 97.12 373 ALA A CA 1
ATOM 2858 C C . ALA A 1 373 ? 13.191 14.025 -12.790 1.00 97.12 373 ALA A C 1
ATOM 2860 O O . ALA A 1 373 ? 14.195 13.990 -12.076 1.00 97.12 373 ALA A O 1
ATOM 2861 N N . LEU A 1 374 ? 12.835 12.991 -13.564 1.00 97.44 374 LEU A N 1
ATOM 2862 C CA . LEU A 1 374 ? 13.595 11.738 -13.636 1.00 97.44 374 LEU A CA 1
ATOM 2863 C C . LEU A 1 374 ? 15.023 11.953 -14.148 1.00 97.44 374 LEU A C 1
ATOM 2865 O O . LEU A 1 374 ? 15.961 11.422 -13.551 1.00 97.44 374 LEU A O 1
ATOM 2869 N N . ALA A 1 375 ? 15.194 12.738 -15.216 1.00 96.88 375 ALA A N 1
ATOM 2870 C CA . ALA A 1 375 ? 16.508 13.057 -15.770 1.00 96.88 375 ALA A CA 1
ATOM 2871 C C . ALA A 1 375 ? 17.353 13.879 -14.783 1.00 96.88 375 ALA A C 1
ATOM 2873 O O . ALA A 1 375 ? 18.516 13.561 -14.539 1.00 96.88 375 ALA A O 1
ATOM 2874 N N . ARG A 1 376 ? 16.752 14.895 -14.151 1.00 96.75 376 ARG A N 1
ATOM 2875 C CA . ARG A 1 376 ? 17.422 15.743 -13.155 1.00 96.75 376 ARG A CA 1
ATOM 2876 C C . ARG A 1 376 ? 17.800 14.974 -11.889 1.00 96.75 376 ARG A C 1
ATOM 2878 O O . ARG A 1 376 ? 18.841 15.270 -11.308 1.00 96.75 376 ARG A O 1
ATOM 2885 N N . PHE A 1 377 ? 16.981 14.016 -11.452 1.00 97.56 377 PHE A N 1
ATOM 2886 C CA . PHE A 1 377 ? 17.335 13.130 -10.343 1.00 97.56 377 PHE A CA 1
ATOM 2887 C C . PHE A 1 377 ? 18.533 12.262 -10.721 1.00 97.56 377 PHE A C 1
ATOM 2889 O O . PHE A 1 377 ? 19.530 12.252 -10.007 1.00 97.56 377 PHE A O 1
ATOM 2896 N N . PHE A 1 378 ? 18.474 11.591 -11.873 1.00 97.38 378 PHE A N 1
ATOM 2897 C CA . PHE A 1 378 ? 19.575 10.743 -12.318 1.00 97.38 378 PHE A CA 1
ATOM 2898 C C . PHE A 1 378 ? 20.888 11.530 -12.422 1.00 97.38 378 PHE A C 1
ATOM 2900 O O . PHE A 1 378 ? 21.880 11.125 -11.831 1.00 97.38 378 PHE A O 1
ATOM 2907 N N . ALA A 1 379 ? 20.887 12.697 -13.072 1.00 96.56 379 ALA A N 1
ATOM 2908 C CA . ALA A 1 379 ? 22.085 13.526 -13.220 1.00 96.56 379 ALA A CA 1
ATOM 2909 C C . ALA A 1 379 ? 22.685 13.987 -11.878 1.00 96.56 379 ALA A C 1
ATOM 2911 O O . ALA A 1 379 ? 23.898 14.122 -11.758 1.00 96.56 379 ALA A O 1
ATOM 2912 N N . ALA A 1 380 ? 21.850 14.229 -10.863 1.00 95.62 380 ALA A N 1
ATOM 2913 C CA . ALA A 1 380 ? 22.316 14.678 -9.554 1.00 95.62 380 ALA A CA 1
ATOM 2914 C C . ALA A 1 380 ? 22.919 13.548 -8.702 1.00 95.62 380 ALA A C 1
ATOM 2916 O O . ALA A 1 380 ? 23.783 13.824 -7.873 1.00 95.62 380 ALA A O 1
ATOM 2917 N N . TRP A 1 381 ? 22.482 12.299 -8.896 1.00 95.56 381 TRP A N 1
ATOM 2918 C CA . TRP A 1 381 ? 22.839 11.170 -8.026 1.00 95.56 381 TRP A CA 1
ATOM 2919 C C . TRP A 1 381 ? 23.393 9.947 -8.766 1.00 95.56 381 TRP A C 1
ATOM 2921 O O . TRP A 1 381 ? 23.517 8.886 -8.167 1.00 95.56 381 TRP A O 1
ATOM 2931 N N . SER A 1 382 ? 23.777 10.068 -10.042 1.00 94.44 382 SER A N 1
ATOM 2932 C CA . SER A 1 382 ? 24.282 8.951 -10.866 1.00 94.44 382 SER A CA 1
ATOM 2933 C C . SER A 1 382 ? 25.515 8.249 -10.297 1.00 94.44 382 SER A C 1
ATOM 2935 O O . SER A 1 382 ? 25.789 7.114 -10.670 1.00 94.44 382 SER A O 1
ATOM 2937 N N . HIS A 1 383 ? 26.253 8.923 -9.417 1.00 94.25 383 HIS A N 1
ATOM 2938 C CA . HIS A 1 383 ? 27.440 8.410 -8.738 1.00 94.25 383 HIS A CA 1
ATOM 2939 C C . HIS A 1 383 ? 27.124 7.610 -7.461 1.00 94.25 383 HIS A C 1
ATOM 2941 O O . HIS A 1 383 ? 28.013 6.948 -6.936 1.00 94.25 383 HIS A O 1
ATOM 2947 N N . ASP A 1 384 ? 25.891 7.669 -6.946 1.00 95.06 384 ASP A N 1
ATOM 2948 C CA . ASP A 1 384 ? 25.465 6.943 -5.747 1.00 95.06 384 ASP A CA 1
ATOM 2949 C C . ASP A 1 384 ? 24.595 5.742 -6.145 1.00 95.06 384 ASP A C 1
ATOM 2951 O O . ASP A 1 384 ? 23.422 5.874 -6.512 1.00 95.06 384 ASP A O 1
ATOM 2955 N N . GLU A 1 385 ? 25.178 4.545 -6.075 1.00 93.50 385 GLU A N 1
ATOM 2956 C CA . GLU A 1 385 ? 24.532 3.311 -6.528 1.00 93.50 385 GLU A CA 1
ATOM 2957 C C . GLU A 1 385 ? 23.187 3.039 -5.839 1.00 93.50 385 GLU A C 1
ATOM 2959 O O . GLU A 1 385 ? 22.217 2.673 -6.518 1.00 93.50 385 GLU A O 1
ATOM 2964 N N . LEU A 1 386 ? 23.118 3.270 -4.520 1.00 93.06 386 LEU A N 1
ATOM 2965 C CA . LEU A 1 386 ? 21.935 3.015 -3.693 1.00 93.06 386 LEU A CA 1
ATOM 2966 C C . LEU A 1 386 ? 20.826 4.027 -3.978 1.00 93.06 386 LEU A C 1
ATOM 2968 O O . LEU A 1 386 ? 19.640 3.692 -3.941 1.00 93.06 386 LEU A O 1
ATOM 2972 N N . VAL A 1 387 ? 21.182 5.276 -4.278 1.00 94.94 387 VAL A N 1
ATOM 2973 C CA . VAL A 1 387 ? 20.199 6.286 -4.687 1.00 94.94 387 VAL A CA 1
ATOM 2974 C C . VAL A 1 387 ? 19.657 5.978 -6.083 1.00 94.94 387 VAL A C 1
ATOM 2976 O O . VAL A 1 387 ? 18.450 6.103 -6.312 1.00 94.94 387 VAL A O 1
ATOM 2979 N N . ILE A 1 388 ? 20.499 5.490 -6.998 1.00 96.75 388 ILE A N 1
ATOM 2980 C CA . ILE A 1 388 ? 20.040 5.050 -8.319 1.00 96.75 388 ILE A CA 1
ATOM 2981 C C . ILE A 1 388 ? 19.157 3.797 -8.236 1.00 96.75 388 ILE A C 1
ATOM 2983 O O . ILE A 1 388 ? 18.225 3.673 -9.030 1.00 96.75 388 ILE A O 1
ATOM 2987 N N . ASP A 1 389 ? 19.340 2.917 -7.245 1.00 97.25 389 ASP A N 1
ATOM 2988 C CA . ASP A 1 389 ? 18.407 1.798 -7.029 1.00 97.25 389 ASP A CA 1
ATOM 2989 C C . ASP A 1 389 ? 16.986 2.318 -6.765 1.00 97.25 389 ASP A C 1
ATOM 2991 O O . ASP A 1 389 ? 16.014 1.828 -7.344 1.00 97.25 389 ASP A O 1
ATOM 2995 N N . LYS A 1 390 ? 16.847 3.391 -5.979 1.00 95.69 390 LYS A N 1
ATOM 2996 C CA . LYS A 1 390 ? 15.542 4.031 -5.748 1.00 95.69 390 LYS A CA 1
ATOM 2997 C C . LYS A 1 390 ? 14.964 4.632 -7.028 1.00 95.69 390 LYS A C 1
ATOM 2999 O O . LYS A 1 390 ? 13.760 4.546 -7.250 1.00 95.69 390 LYS A O 1
ATOM 3004 N N . TRP A 1 391 ? 15.807 5.201 -7.887 1.00 97.88 391 TRP A N 1
ATOM 3005 C CA . TRP A 1 391 ? 15.384 5.745 -9.179 1.00 97.88 391 TRP A CA 1
ATOM 3006 C C . TRP A 1 391 ? 14.842 4.668 -10.131 1.00 97.88 391 TRP A C 1
ATOM 3008 O O . TRP A 1 391 ? 13.827 4.896 -10.796 1.00 97.88 391 TRP A O 1
ATOM 3018 N N . PHE A 1 392 ? 15.463 3.484 -10.177 1.00 98.38 392 PHE A N 1
ATOM 3019 C CA . PHE A 1 392 ? 14.915 2.340 -10.916 1.00 98.38 392 PHE A CA 1
ATOM 3020 C C . PHE A 1 392 ? 13.602 1.853 -10.294 1.00 98.38 392 PHE A C 1
ATOM 3022 O O . PHE A 1 392 ? 12.614 1.695 -11.012 1.00 98.38 392 PHE A O 1
ATOM 3029 N N . ALA A 1 393 ? 13.565 1.697 -8.968 1.00 97.94 393 ALA A N 1
ATOM 3030 C CA . ALA A 1 393 ? 12.403 1.166 -8.260 1.00 97.94 393 ALA A CA 1
ATOM 3031 C C . ALA A 1 393 ? 11.159 2.051 -8.396 1.00 97.94 393 ALA A C 1
ATOM 3033 O O . ALA A 1 393 ? 10.064 1.527 -8.592 1.00 97.94 393 ALA A O 1
ATOM 3034 N N . LEU A 1 394 ? 11.313 3.379 -8.343 1.00 96.94 394 LEU A N 1
ATOM 3035 C CA . LEU A 1 394 ? 10.204 4.313 -8.553 1.00 96.94 394 LEU A CA 1
ATOM 3036 C C . LEU A 1 394 ? 9.588 4.144 -9.945 1.00 96.94 394 LEU A C 1
ATOM 3038 O O . LEU A 1 394 ? 8.375 4.036 -10.076 1.00 96.94 394 LEU A O 1
ATOM 3042 N N . GLN A 1 395 ? 10.416 4.064 -10.988 1.00 97.88 395 GLN A N 1
ATOM 3043 C CA . GLN A 1 395 ? 9.921 3.887 -12.356 1.00 97.88 395 GLN A CA 1
ATOM 3044 C C . GLN A 1 395 ? 9.273 2.516 -12.567 1.00 97.88 395 GLN A C 1
ATOM 3046 O O . GLN A 1 395 ? 8.256 2.427 -13.247 1.00 97.88 395 GLN A O 1
ATOM 3051 N N . ALA A 1 396 ? 9.840 1.464 -11.973 1.00 98.06 396 ALA A N 1
ATOM 3052 C CA . ALA A 1 396 ? 9.327 0.101 -12.063 1.00 98.06 396 ALA A CA 1
ATOM 3053 C C . ALA A 1 396 ? 7.943 -0.067 -11.417 1.00 98.06 396 ALA A C 1
ATOM 3055 O O . ALA A 1 396 ? 7.143 -0.890 -11.858 1.00 98.06 396 ALA A O 1
ATOM 3056 N N . ARG A 1 397 ? 7.646 0.729 -10.387 1.00 96.69 397 ARG A N 1
ATOM 3057 C CA . ARG A 1 397 ? 6.383 0.678 -9.639 1.00 96.69 397 ARG A CA 1
ATOM 3058 C C . ARG A 1 397 ? 5.269 1.550 -10.214 1.00 96.69 397 ARG A C 1
ATOM 3060 O O . ARG A 1 397 ? 4.141 1.432 -9.759 1.00 96.69 397 ARG A O 1
ATOM 3067 N N . SER A 1 398 ? 5.571 2.350 -11.237 1.00 97.25 398 SER A N 1
ATOM 3068 C CA . SER A 1 398 ? 4.603 3.250 -11.858 1.00 97.25 398 SER A CA 1
ATOM 3069 C C . SER A 1 398 ? 3.389 2.512 -12.414 1.00 97.25 398 SER A C 1
ATOM 3071 O O . SER A 1 398 ? 3.517 1.614 -13.252 1.00 97.25 398 SER A O 1
ATOM 3073 N N . SER A 1 399 ? 2.202 2.951 -12.017 1.00 96.50 399 SER A N 1
ATOM 3074 C CA . SER A 1 399 ? 0.920 2.431 -12.496 1.00 96.50 399 SER A CA 1
ATOM 3075 C C . SER A 1 399 ? 0.601 2.829 -13.942 1.00 96.50 399 SER A C 1
ATOM 3077 O O . SER A 1 399 ? -0.376 2.346 -14.510 1.00 96.50 399 SER A O 1
ATOM 3079 N N . LEU A 1 400 ? 1.418 3.660 -14.597 1.00 97.00 400 LEU A N 1
ATOM 3080 C CA . LEU A 1 400 ? 1.141 4.138 -15.952 1.00 97.00 400 LEU A CA 1
ATOM 3081 C C . LEU A 1 400 ? 1.229 3.021 -17.018 1.00 97.00 400 LEU A C 1
ATOM 3083 O O . LEU A 1 400 ? 2.076 2.131 -16.912 1.00 97.00 400 LEU A O 1
ATOM 3087 N N . PRO A 1 401 ? 0.409 3.060 -18.089 1.00 96.19 401 PRO A N 1
ATOM 3088 C CA . PRO A 1 401 ? 0.368 2.000 -19.108 1.00 96.19 401 PRO A CA 1
ATOM 3089 C C . PRO A 1 401 ? 1.704 1.720 -19.806 1.00 96.19 401 PRO A C 1
ATOM 3091 O O . PRO A 1 401 ? 1.984 0.590 -20.190 1.00 96.19 401 PRO A O 1
ATOM 3094 N N . ALA A 1 402 ? 2.563 2.733 -19.949 1.00 94.88 402 ALA A N 1
ATOM 3095 C CA . ALA A 1 402 ? 3.865 2.592 -20.600 1.0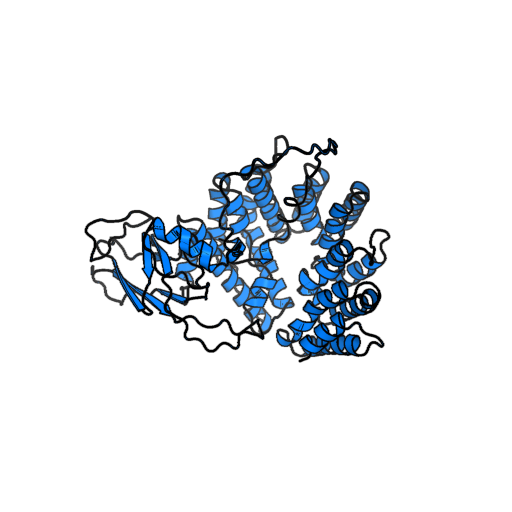0 94.88 402 ALA A CA 1
ATOM 3096 C C . ALA A 1 402 ? 4.936 1.903 -19.726 1.00 94.88 402 ALA A C 1
ATOM 3098 O O . ALA A 1 402 ? 6.043 1.645 -20.210 1.00 94.88 402 ALA A O 1
ATOM 3099 N N . THR A 1 403 ? 4.650 1.610 -18.452 1.00 96.88 403 THR A N 1
ATOM 3100 C CA . THR A 1 403 ? 5.640 1.082 -17.501 1.00 96.88 403 THR A CA 1
ATOM 3101 C C . THR A 1 403 ? 6.294 -0.232 -17.937 1.00 96.88 403 THR A C 1
ATOM 3103 O O . THR A 1 403 ? 7.521 -0.291 -17.860 1.00 96.88 403 THR A O 1
ATOM 3106 N N . PRO A 1 404 ? 5.587 -1.252 -18.470 1.00 96.38 404 PRO A N 1
ATOM 3107 C CA . PRO A 1 404 ? 6.239 -2.478 -18.947 1.00 96.38 404 PRO A CA 1
ATOM 3108 C C . PRO A 1 404 ? 7.320 -2.207 -20.003 1.00 96.38 404 PRO A C 1
ATOM 3110 O O . PRO A 1 404 ? 8.441 -2.712 -19.912 1.00 96.38 404 PRO A O 1
ATOM 3113 N N . ARG A 1 405 ? 7.026 -1.326 -20.971 1.00 96.12 405 ARG A N 1
ATOM 3114 C CA . ARG A 1 405 ? 8.008 -0.887 -21.972 1.00 96.12 405 ARG A CA 1
ATOM 3115 C C . ARG A 1 405 ? 9.167 -0.144 -21.311 1.00 96.12 405 ARG A C 1
ATOM 3117 O O . ARG A 1 405 ? 10.322 -0.440 -21.604 1.00 96.12 405 ARG A O 1
ATOM 3124 N N . ARG A 1 406 ? 8.871 0.783 -20.395 1.00 96.44 406 ARG A N 1
ATOM 3125 C CA . ARG A 1 406 ? 9.892 1.561 -19.683 1.00 96.44 406 ARG A CA 1
ATOM 3126 C C . ARG A 1 406 ? 10.843 0.669 -18.886 1.00 96.44 406 ARG A C 1
ATOM 3128 O O . ARG A 1 406 ? 12.046 0.894 -18.938 1.00 96.44 406 ARG A O 1
ATOM 3135 N N . VAL A 1 407 ? 10.330 -0.335 -18.179 1.00 97.81 407 VAL A N 1
ATOM 3136 C CA . VAL A 1 407 ? 11.139 -1.298 -17.417 1.00 97.81 407 VAL A CA 1
ATOM 3137 C C . VAL A 1 407 ? 12.073 -2.066 -18.348 1.00 97.81 407 VAL A C 1
ATOM 3139 O O . VAL A 1 407 ? 13.269 -2.142 -18.074 1.00 97.81 407 VAL A O 1
ATOM 3142 N N . ARG A 1 408 ? 11.569 -2.546 -19.492 1.00 97.25 408 ARG A N 1
ATOM 3143 C CA . ARG A 1 408 ? 12.392 -3.212 -20.509 1.00 97.25 408 ARG A CA 1
ATOM 3144 C C . ARG A 1 408 ? 13.497 -2.299 -21.046 1.00 97.25 408 ARG A C 1
ATOM 3146 O O . ARG A 1 408 ? 14.646 -2.728 -21.118 1.00 97.25 408 ARG A O 1
ATOM 3153 N N . ASP A 1 409 ? 13.184 -1.044 -21.361 1.00 97.56 409 ASP A N 1
ATOM 3154 C CA . ASP A 1 409 ? 14.174 -0.060 -21.819 1.00 97.56 409 ASP A CA 1
ATOM 3155 C C . ASP A 1 409 ? 15.238 0.223 -20.743 1.00 97.56 409 ASP A C 1
ATOM 3157 O O . ASP A 1 409 ? 16.430 0.309 -21.042 1.00 97.56 409 ASP A O 1
ATOM 3161 N N . LEU A 1 410 ? 14.833 0.293 -19.471 1.00 97.81 410 LEU A N 1
ATOM 3162 C CA . LEU A 1 410 ? 15.735 0.503 -18.338 1.00 97.81 410 LEU A CA 1
ATOM 3163 C C . LEU A 1 410 ? 16.732 -0.647 -18.144 1.00 97.81 410 LEU A C 1
ATOM 3165 O O . LEU A 1 410 ? 17.831 -0.401 -17.653 1.00 97.81 410 LEU A O 1
ATOM 3169 N N . THR A 1 411 ? 16.424 -1.866 -18.599 1.00 97.62 411 THR A N 1
ATOM 3170 C CA . THR A 1 411 ? 17.394 -2.978 -18.583 1.00 97.62 411 THR A CA 1
ATOM 3171 C C . THR A 1 411 ? 18.574 -2.803 -19.551 1.00 97.62 411 THR A C 1
ATOM 3173 O O . THR A 1 411 ? 19.531 -3.582 -19.524 1.00 97.62 411 THR A O 1
ATOM 3176 N N . ARG A 1 412 ? 18.496 -1.806 -20.440 1.00 96.94 412 ARG A N 1
ATOM 3177 C CA . ARG A 1 412 ? 19.557 -1.404 -21.377 1.00 96.94 412 ARG A CA 1
ATOM 3178 C C . ARG A 1 412 ? 20.230 -0.099 -20.954 1.00 96.94 412 ARG A C 1
ATOM 3180 O O . ARG A 1 412 ? 21.112 0.392 -21.651 1.00 96.94 412 ARG A O 1
ATOM 3187 N N . HIS A 1 413 ? 19.790 0.491 -19.845 1.00 97.62 413 HIS A N 1
ATOM 3188 C CA . HIS A 1 413 ? 20.353 1.731 -19.341 1.00 97.62 413 HIS A CA 1
ATOM 3189 C C . HIS A 1 413 ? 21.803 1.500 -18.874 1.00 97.62 413 HIS A C 1
ATOM 3191 O O . HIS A 1 413 ? 22.045 0.495 -18.211 1.00 97.62 413 HIS A O 1
ATOM 3197 N N . PRO A 1 414 ? 22.757 2.421 -19.121 1.00 95.62 414 PRO A N 1
ATOM 3198 C CA . PRO A 1 414 ? 24.162 2.227 -18.734 1.00 95.62 414 PRO A CA 1
ATOM 3199 C C . PRO A 1 414 ? 24.375 1.974 -17.237 1.00 95.62 414 PRO A C 1
ATOM 3201 O O . PRO A 1 414 ? 25.278 1.247 -16.852 1.00 95.62 414 PRO A O 1
ATOM 3204 N N . ALA A 1 415 ? 23.516 2.544 -16.388 1.00 95.94 415 ALA A N 1
ATOM 3205 C CA . ALA A 1 415 ? 23.546 2.309 -14.941 1.00 95.94 415 ALA A CA 1
ATOM 3206 C C . ALA A 1 415 ? 22.894 0.979 -14.500 1.00 95.94 415 ALA A C 1
ATOM 3208 O O . ALA A 1 415 ? 22.880 0.688 -13.303 1.00 95.94 415 ALA A O 1
ATOM 3209 N N . PHE A 1 416 ? 22.309 0.193 -15.414 1.00 97.44 416 PHE A N 1
ATOM 3210 C CA . PHE A 1 416 ? 21.707 -1.104 -15.107 1.00 97.44 416 PHE A CA 1
ATOM 3211 C C . PHE A 1 416 ? 22.683 -2.250 -15.385 1.00 97.44 416 PHE A C 1
ATOM 3213 O O . PHE A 1 416 ? 22.926 -2.635 -16.526 1.00 97.44 416 PHE A O 1
ATOM 3220 N N . GLU A 1 417 ? 23.186 -2.854 -14.314 1.00 94.31 417 GLU A N 1
ATOM 3221 C CA . GLU A 1 417 ? 24.095 -3.990 -14.377 1.00 94.31 417 GLU A CA 1
ATOM 3222 C C . GLU A 1 417 ? 23.411 -5.264 -13.877 1.00 94.31 417 GLU A C 1
ATOM 3224 O O . GLU A 1 417 ? 23.152 -5.418 -12.684 1.00 94.31 417 GLU A O 1
ATOM 3229 N N . ARG A 1 418 ? 23.176 -6.229 -14.776 1.00 93.94 418 ARG A N 1
ATOM 3230 C CA . ARG A 1 418 ? 22.554 -7.527 -14.432 1.00 93.94 418 ARG A CA 1
ATOM 3231 C C . ARG A 1 418 ? 23.360 -8.353 -13.426 1.00 93.94 418 ARG A C 1
ATOM 3233 O O . ARG A 1 418 ? 22.794 -9.157 -12.695 1.00 93.94 418 ARG A O 1
ATOM 3240 N N . LYS A 1 419 ? 24.680 -8.147 -13.368 1.00 91.69 419 LYS A N 1
ATOM 3241 C CA . LYS A 1 419 ? 25.560 -8.815 -12.397 1.00 91.69 419 LYS A CA 1
ATOM 3242 C C . LYS A 1 419 ? 25.369 -8.289 -10.973 1.00 91.69 419 LYS A C 1
ATOM 3244 O O . LYS A 1 419 ? 25.684 -9.013 -10.034 1.00 91.69 419 LYS A O 1
ATOM 3249 N N . ASN A 1 420 ? 24.846 -7.071 -10.805 1.00 94.44 420 ASN A N 1
ATOM 3250 C CA . ASN A 1 420 ? 24.584 -6.474 -9.502 1.00 94.44 420 ASN A CA 1
ATOM 3251 C C . ASN A 1 420 ? 23.191 -6.907 -8.994 1.00 94.44 420 ASN A C 1
ATOM 3253 O O . ASN A 1 420 ? 22.168 -6.460 -9.524 1.00 94.44 420 ASN A O 1
ATOM 3257 N N . PRO A 1 421 ? 23.102 -7.734 -7.933 1.00 94.56 421 PRO A N 1
ATOM 3258 C CA . PRO A 1 421 ? 21.817 -8.218 -7.440 1.00 94.56 421 PRO A CA 1
ATOM 3259 C C . PRO A 1 421 ? 20.911 -7.111 -6.894 1.00 94.56 421 PRO A C 1
ATOM 3261 O O . PRO A 1 421 ? 19.691 -7.254 -6.948 1.00 94.56 421 PRO A O 1
ATOM 3264 N N . ASN A 1 422 ? 21.475 -6.023 -6.356 1.00 95.00 422 ASN A N 1
ATOM 3265 C CA . ASN A 1 422 ? 20.681 -4.892 -5.871 1.00 95.00 422 ASN A CA 1
ATOM 3266 C C . ASN A 1 422 ? 20.001 -4.192 -7.041 1.00 95.00 422 ASN A C 1
ATOM 3268 O O . ASN A 1 422 ? 18.797 -3.962 -6.985 1.00 95.00 422 ASN A O 1
ATOM 3272 N N . ARG A 1 423 ? 20.725 -4.004 -8.147 1.00 96.50 423 ARG A N 1
ATOM 3273 C CA . ARG A 1 423 ? 20.189 -3.379 -9.353 1.00 96.50 423 ARG A CA 1
ATOM 3274 C C . ARG A 1 423 ? 19.081 -4.205 -10.007 1.00 96.50 423 ARG A C 1
ATOM 3276 O O . ARG A 1 423 ? 18.043 -3.663 -10.386 1.00 96.50 423 ARG A O 1
ATOM 3283 N N . VAL A 1 424 ? 19.258 -5.525 -10.080 1.00 97.62 424 VAL A N 1
ATOM 3284 C CA . VAL A 1 424 ? 18.207 -6.442 -10.552 1.00 97.62 424 VAL A CA 1
ATOM 3285 C C . VAL A 1 424 ? 16.974 -6.369 -9.648 1.00 97.62 424 VAL A C 1
ATOM 3287 O O . VAL A 1 424 ? 15.856 -6.260 -10.148 1.00 97.62 424 VAL A O 1
ATOM 3290 N N . ARG A 1 425 ? 17.142 -6.368 -8.318 1.00 96.25 425 ARG A N 1
ATOM 3291 C CA . ARG A 1 425 ? 16.009 -6.211 -7.385 1.00 96.25 425 ARG A CA 1
ATOM 3292 C C . ARG A 1 425 ? 15.335 -4.847 -7.522 1.00 96.25 425 ARG A C 1
ATOM 3294 O O . ARG A 1 425 ? 14.111 -4.784 -7.491 1.00 96.25 425 ARG A O 1
ATOM 3301 N N . ALA A 1 426 ? 16.113 -3.787 -7.710 1.00 96.94 426 ALA A N 1
ATOM 3302 C CA . ALA A 1 426 ? 15.630 -2.422 -7.843 1.00 96.94 426 ALA A CA 1
ATOM 3303 C C . ALA A 1 426 ? 14.786 -2.197 -9.104 1.00 96.94 426 ALA A C 1
ATOM 3305 O O . ALA A 1 426 ? 13.894 -1.361 -9.076 1.00 96.94 426 ALA A O 1
ATOM 3306 N N . LEU A 1 427 ? 15.027 -2.937 -10.191 1.00 98.44 427 LEU A N 1
ATOM 3307 C CA . LEU A 1 427 ? 14.237 -2.826 -11.422 1.00 98.44 427 LEU A CA 1
ATOM 3308 C C . LEU A 1 427 ? 13.269 -4.003 -11.607 1.00 98.44 427 LEU A C 1
ATOM 3310 O O . LEU A 1 427 ? 12.055 -3.821 -11.571 1.00 98.44 427 LEU A O 1
ATOM 3314 N N . VAL A 1 428 ? 13.801 -5.216 -11.782 1.00 98.31 428 VAL A N 1
ATOM 3315 C CA . VAL A 1 428 ? 13.023 -6.429 -12.092 1.00 98.31 428 VAL A CA 1
ATOM 3316 C C . VAL A 1 428 ? 12.194 -6.858 -10.882 1.00 98.31 428 VAL A C 1
ATOM 3318 O O . VAL A 1 428 ? 10.991 -7.092 -10.994 1.00 98.31 428 VAL A O 1
ATOM 3321 N N . GLY A 1 429 ? 12.814 -6.909 -9.700 1.00 96.56 429 GLY A N 1
ATOM 3322 C CA . GLY A 1 429 ? 12.108 -7.245 -8.458 1.00 96.56 429 GLY A CA 1
ATOM 3323 C C . GLY A 1 429 ? 11.023 -6.219 -8.115 1.00 96.56 429 GLY A C 1
ATOM 3324 O O . GLY A 1 429 ? 9.892 -6.587 -7.809 1.00 96.56 429 GLY A O 1
ATOM 3325 N N . ALA A 1 430 ? 11.343 -4.928 -8.228 1.00 96.88 430 ALA A N 1
ATOM 3326 C CA . ALA A 1 430 ? 10.407 -3.846 -7.945 1.00 96.88 430 ALA A CA 1
ATOM 3327 C C . ALA A 1 430 ? 9.193 -3.839 -8.886 1.00 96.88 430 ALA A C 1
ATOM 3329 O O . ALA A 1 430 ? 8.091 -3.579 -8.410 1.00 96.88 430 ALA A O 1
ATOM 3330 N N . PHE A 1 431 ? 9.377 -4.151 -10.174 1.00 98.38 431 PHE A N 1
ATOM 3331 C CA . PHE A 1 431 ? 8.276 -4.291 -11.132 1.00 98.38 431 PHE A CA 1
ATOM 3332 C C . PHE A 1 431 ? 7.391 -5.495 -10.788 1.00 98.38 431 PHE A C 1
ATOM 3334 O O . PHE A 1 431 ? 6.187 -5.358 -10.620 1.00 98.38 431 PHE A O 1
ATOM 3341 N N . THR A 1 432 ? 7.994 -6.670 -10.617 1.00 96.00 432 THR A N 1
ATOM 3342 C CA . THR A 1 432 ? 7.245 -7.931 -10.474 1.00 96.00 432 THR A CA 1
ATOM 3343 C C . THR A 1 432 ? 6.515 -8.069 -9.140 1.00 96.00 432 THR A C 1
ATOM 3345 O O . THR A 1 432 ? 5.427 -8.625 -9.089 1.00 96.00 432 THR A O 1
ATOM 3348 N N . GLN A 1 433 ? 7.089 -7.554 -8.050 1.00 90.31 433 GLN A N 1
ATOM 3349 C CA . GLN A 1 433 ? 6.494 -7.658 -6.711 1.00 90.31 433 GLN A CA 1
ATOM 3350 C C . GLN A 1 433 ? 5.728 -6.392 -6.318 1.00 90.31 433 GLN A C 1
ATOM 3352 O O . GLN A 1 433 ? 4.758 -6.458 -5.566 1.00 90.31 433 GLN A O 1
ATOM 3357 N N . GLY A 1 434 ? 6.178 -5.231 -6.802 1.00 89.62 434 GLY A N 1
ATOM 3358 C CA . GLY A 1 434 ? 5.666 -3.926 -6.392 1.00 89.62 434 GLY A CA 1
ATOM 3359 C C . GLY A 1 434 ? 4.675 -3.279 -7.356 1.00 89.62 434 GLY A C 1
ATOM 3360 O O . GLY A 1 434 ? 4.151 -2.228 -7.007 1.00 89.62 434 GLY A O 1
ATOM 3361 N N . ASN A 1 435 ? 4.432 -3.856 -8.537 1.00 96.31 435 ASN A N 1
ATOM 3362 C CA . ASN A 1 435 ? 3.511 -3.314 -9.539 1.00 96.31 435 ASN A CA 1
ATOM 3363 C C . ASN A 1 435 ? 2.509 -4.382 -9.993 1.00 96.31 435 ASN A C 1
ATOM 3365 O O . ASN A 1 435 ? 2.623 -4.936 -11.086 1.00 96.31 435 ASN A O 1
ATOM 3369 N N . GLN A 1 436 ? 1.538 -4.687 -9.129 1.00 95.12 436 GLN A N 1
ATOM 3370 C CA . GLN A 1 436 ? 0.556 -5.750 -9.366 1.00 95.12 436 GLN A CA 1
ATOM 3371 C C . GLN A 1 436 ? -0.222 -5.518 -10.666 1.00 95.12 436 GLN A C 1
ATOM 3373 O O . GLN A 1 436 ? -0.329 -6.430 -11.483 1.00 95.12 436 GLN A O 1
ATOM 3378 N N . LEU A 1 437 ? -0.669 -4.280 -10.899 1.00 97.56 437 LEU A N 1
ATOM 3379 C CA . LEU A 1 437 ? -1.398 -3.890 -12.103 1.00 97.56 437 LEU A CA 1
ATOM 3380 C C . LEU A 1 437 ? -0.620 -4.190 -13.393 1.00 97.56 437 LEU A C 1
ATOM 3382 O O . LEU A 1 437 ? -1.158 -4.795 -14.315 1.00 97.56 437 LEU A O 1
ATOM 3386 N N . ARG A 1 438 ? 0.645 -3.753 -13.487 1.00 97.88 438 ARG A N 1
ATOM 3387 C CA . ARG A 1 438 ? 1.410 -3.840 -14.745 1.00 97.88 438 ARG A CA 1
ATOM 3388 C C . ARG A 1 438 ? 2.169 -5.145 -14.916 1.00 97.88 438 ARG A C 1
ATOM 3390 O O . ARG A 1 438 ? 2.427 -5.534 -16.053 1.00 97.88 438 ARG A O 1
ATOM 3397 N N . PHE A 1 439 ? 2.521 -5.827 -13.829 1.00 98.19 439 PHE A N 1
ATOM 3398 C CA . PHE A 1 439 ? 3.094 -7.166 -13.918 1.00 98.19 439 PHE A CA 1
ATOM 3399 C C . PHE A 1 439 ? 2.043 -8.185 -14.370 1.00 98.19 439 PHE A C 1
ATOM 3401 O O . PHE A 1 439 ? 2.311 -8.965 -15.284 1.00 98.19 439 PHE A O 1
ATOM 3408 N N . HIS A 1 440 ? 0.835 -8.116 -13.801 1.00 98.00 440 HIS A N 1
ATOM 3409 C CA . HIS A 1 440 ? -0.297 -8.965 -14.167 1.00 98.00 440 HIS A CA 1
ATOM 3410 C C . HIS A 1 440 ? -1.179 -8.341 -15.261 1.00 98.00 440 HIS A C 1
ATOM 3412 O O . HIS A 1 440 ? -2.388 -8.567 -15.291 1.00 98.00 440 HIS A O 1
ATOM 3418 N N . ASP A 1 441 ? -0.609 -7.560 -16.177 1.00 97.00 441 ASP A N 1
ATOM 3419 C CA . ASP A 1 441 ? -1.352 -7.054 -17.333 1.00 97.00 441 ASP A CA 1
ATOM 3420 C C . ASP A 1 441 ? -1.920 -8.220 -18.170 1.00 97.00 441 ASP A C 1
ATOM 3422 O O . ASP A 1 441 ? -1.271 -9.260 -18.331 1.00 97.00 441 ASP A O 1
ATOM 3426 N N . ALA A 1 442 ? -3.132 -8.055 -18.708 1.00 96.50 442 ALA A N 1
ATOM 3427 C CA . ALA A 1 442 ? -3.851 -9.112 -19.425 1.00 96.50 442 ALA A CA 1
ATOM 3428 C C . ALA A 1 442 ? -3.111 -9.631 -20.675 1.00 96.50 442 ALA A C 1
ATOM 3430 O O . ALA A 1 442 ? -3.354 -10.756 -21.108 1.00 96.50 442 ALA A O 1
ATOM 3431 N N . SER A 1 443 ? -2.177 -8.853 -21.235 1.00 96.31 443 SER A N 1
ATOM 3432 C CA . SER A 1 443 ? -1.321 -9.293 -22.347 1.00 96.31 443 SER A CA 1
ATOM 3433 C C . SER A 1 443 ? -0.290 -10.361 -21.960 1.00 96.31 443 SER A C 1
ATOM 3435 O O . SER A 1 443 ? 0.293 -10.996 -22.837 1.00 96.31 443 SER A O 1
ATOM 3437 N N . GLY A 1 444 ? 0.004 -10.529 -20.666 1.00 96.94 444 GLY A N 1
ATOM 3438 C CA . GLY A 1 444 ? 1.076 -11.402 -20.185 1.00 96.94 444 GLY A CA 1
ATOM 3439 C C . GLY A 1 444 ? 2.493 -10.878 -20.447 1.00 96.94 444 GLY A C 1
ATOM 3440 O O . GLY A 1 444 ? 3.466 -11.588 -20.178 1.00 96.94 444 GLY A O 1
ATOM 3441 N N . ALA A 1 445 ? 2.645 -9.637 -20.929 1.00 96.81 445 ALA A N 1
ATOM 3442 C CA . ALA A 1 445 ? 3.950 -9.046 -21.229 1.00 96.81 445 ALA A CA 1
ATOM 3443 C C . ALA A 1 445 ? 4.874 -8.985 -19.998 1.00 96.81 445 ALA A C 1
ATOM 3445 O O . ALA A 1 445 ? 6.082 -9.190 -20.123 1.00 96.81 445 ALA A O 1
ATOM 3446 N N . GLY A 1 446 ? 4.313 -8.749 -18.806 1.00 97.94 446 GLY A N 1
ATOM 3447 C CA . GLY A 1 446 ? 5.066 -8.771 -17.552 1.00 97.94 446 GLY A CA 1
ATOM 3448 C C . GLY A 1 446 ? 5.631 -10.154 -17.219 1.00 97.94 446 GLY A C 1
ATOM 3449 O O . GLY A 1 446 ? 6.780 -10.261 -16.786 1.00 97.94 446 GLY A O 1
ATOM 3450 N N . TYR A 1 447 ? 4.871 -11.217 -17.495 1.00 98.56 447 TYR A N 1
ATOM 3451 C CA . TYR A 1 447 ? 5.303 -12.598 -17.272 1.00 98.56 447 TYR A CA 1
ATOM 3452 C C . TYR A 1 447 ? 6.419 -13.000 -18.235 1.00 98.56 447 TYR A C 1
ATOM 3454 O O . TYR A 1 447 ? 7.428 -13.557 -17.803 1.00 98.56 447 TYR A O 1
ATOM 3462 N N . ALA A 1 448 ? 6.263 -12.680 -19.524 1.00 98.44 448 ALA A N 1
ATOM 3463 C CA . ALA A 1 448 ? 7.284 -12.941 -20.535 1.00 98.44 448 ALA A CA 1
ATOM 3464 C C . ALA A 1 448 ? 8.591 -12.203 -20.211 1.00 98.44 448 ALA A C 1
ATOM 3466 O O . ALA A 1 448 ? 9.662 -12.806 -20.239 1.00 98.44 448 ALA A O 1
ATOM 3467 N N . PHE A 1 449 ? 8.497 -10.929 -19.811 1.00 98.44 449 PHE A N 1
ATOM 3468 C CA . PHE A 1 449 ? 9.647 -10.144 -19.362 1.00 98.44 449 PHE A CA 1
ATOM 3469 C C . PHE A 1 449 ? 10.378 -10.800 -18.182 1.00 98.44 449 PHE A C 1
ATOM 3471 O O . PHE A 1 449 ? 11.601 -10.926 -18.207 1.00 98.44 449 PHE A O 1
ATOM 3478 N N . LEU A 1 450 ? 9.646 -11.237 -17.154 1.00 98.50 450 LEU A N 1
ATOM 3479 C CA . LEU A 1 450 ? 10.256 -11.890 -15.998 1.00 98.50 450 LEU A CA 1
ATOM 3480 C C . LEU A 1 450 ? 10.943 -13.200 -16.384 1.00 98.50 450 LEU A C 1
ATOM 3482 O O . LEU A 1 450 ? 12.064 -13.449 -15.947 1.00 98.50 450 LEU A O 1
ATOM 3486 N N . ALA A 1 451 ? 10.303 -14.020 -17.216 1.00 98.50 451 ALA A N 1
ATOM 3487 C CA . ALA A 1 451 ? 10.907 -15.259 -17.678 1.00 98.50 451 ALA A CA 1
ATOM 3488 C C . ALA A 1 451 ? 12.166 -15.000 -18.527 1.00 98.50 451 ALA A C 1
ATOM 3490 O O . ALA A 1 451 ? 13.157 -15.692 -18.326 1.00 98.50 451 ALA A O 1
ATOM 3491 N N . ASP A 1 452 ? 12.188 -13.976 -19.389 1.00 98.25 452 ASP A N 1
ATOM 3492 C CA . ASP A 1 452 ? 13.398 -13.585 -20.135 1.00 98.25 452 ASP A CA 1
ATOM 3493 C C . ASP A 1 452 ? 14.555 -13.220 -19.182 1.00 98.25 452 ASP A C 1
ATOM 3495 O O . ASP A 1 452 ? 15.694 -13.656 -19.376 1.00 98.25 452 ASP A O 1
ATOM 3499 N N . GLU A 1 453 ? 14.277 -12.451 -18.122 1.00 97.88 453 GLU A N 1
ATOM 3500 C CA . GLU A 1 453 ? 15.293 -12.073 -17.132 1.00 97.88 453 GLU A CA 1
ATOM 3501 C C . GLU A 1 453 ? 15.744 -13.267 -16.277 1.00 97.88 453 GLU A C 1
ATOM 3503 O O . GLU A 1 453 ? 16.938 -13.394 -16.014 1.00 97.88 453 GLU A O 1
ATOM 3508 N N . VAL A 1 454 ? 14.845 -14.181 -15.887 1.00 97.94 454 VAL A N 1
ATOM 3509 C CA . VAL A 1 454 ? 15.215 -15.425 -15.181 1.00 97.94 454 VAL A CA 1
ATOM 3510 C C . VAL A 1 454 ? 16.158 -16.264 -16.040 1.00 97.94 454 VAL A C 1
ATOM 3512 O O . VAL A 1 454 ? 17.230 -16.631 -15.566 1.00 97.94 454 VAL A O 1
ATOM 3515 N N . ILE A 1 455 ? 15.804 -16.504 -17.306 1.00 97.94 455 ILE A N 1
ATOM 3516 C CA . ILE A 1 455 ? 16.611 -17.290 -18.252 1.00 97.94 455 ILE A CA 1
ATOM 3517 C C . ILE A 1 455 ? 17.982 -16.635 -18.467 1.00 97.94 455 ILE A C 1
ATOM 3519 O O . ILE A 1 455 ? 19.005 -17.311 -18.482 1.00 97.94 455 ILE A O 1
ATOM 3523 N N . THR A 1 456 ? 18.018 -15.305 -18.576 1.00 96.94 456 THR A N 1
ATOM 3524 C CA . THR A 1 456 ? 19.267 -14.547 -18.750 1.00 96.94 456 THR A CA 1
ATOM 3525 C C . THR A 1 456 ? 20.164 -14.604 -17.509 1.00 96.94 456 THR A C 1
ATOM 3527 O O . THR A 1 456 ? 21.390 -14.645 -17.625 1.00 96.94 456 THR A O 1
ATOM 3530 N N . LEU A 1 457 ? 19.578 -14.557 -16.311 1.00 96.62 457 LEU A N 1
ATOM 3531 C CA . LEU A 1 457 ? 20.316 -14.495 -15.049 1.00 96.62 457 LEU A CA 1
ATOM 3532 C C . LEU A 1 457 ? 20.763 -15.867 -14.547 1.00 96.62 457 LEU A C 1
ATOM 3534 O O . LEU A 1 457 ? 21.761 -15.930 -13.829 1.00 96.62 457 LEU A O 1
ATOM 3538 N N . ASP A 1 458 ? 20.052 -16.938 -14.897 1.00 97.56 458 ASP A N 1
ATOM 3539 C CA . ASP A 1 458 ? 20.274 -18.275 -14.343 1.00 97.56 458 ASP A CA 1
ATOM 3540 C C . ASP A 1 458 ? 21.721 -18.779 -14.491 1.00 97.56 458 ASP A C 1
ATOM 3542 O O . ASP A 1 458 ? 22.298 -19.150 -13.467 1.00 97.56 458 ASP A O 1
ATOM 3546 N N . PRO A 1 459 ? 22.389 -18.682 -15.661 1.00 95.75 459 PRO A N 1
ATOM 3547 C CA . PRO A 1 459 ? 23.756 -19.189 -15.808 1.00 95.75 459 PRO A CA 1
ATOM 3548 C C . PRO A 1 459 ? 24.785 -18.460 -14.930 1.00 95.75 459 PRO A C 1
ATOM 3550 O O . PRO A 1 459 ? 25.788 -19.041 -14.520 1.00 95.75 459 PRO A O 1
ATOM 3553 N N . GLY A 1 460 ? 24.562 -17.170 -14.647 1.00 94.06 460 GLY A N 1
ATOM 3554 C CA . GLY A 1 460 ? 25.499 -16.331 -13.893 1.00 94.06 460 GLY A CA 1
ATOM 3555 C C . GLY A 1 460 ? 25.163 -16.185 -12.409 1.00 94.06 460 GLY A C 1
ATOM 3556 O O . GLY A 1 460 ? 26.053 -15.955 -11.591 1.00 94.06 460 GLY A O 1
ATOM 3557 N N . ASN A 1 461 ? 23.883 -16.282 -12.045 1.00 95.69 461 ASN A N 1
ATOM 3558 C CA . ASN A 1 461 ? 23.408 -16.146 -10.673 1.00 95.69 461 ASN A CA 1
ATOM 3559 C C . ASN A 1 461 ? 22.140 -16.992 -10.413 1.00 95.69 461 ASN A C 1
ATOM 3561 O O . ASN A 1 461 ? 21.055 -16.430 -10.207 1.00 95.69 461 ASN A O 1
ATOM 3565 N N . PRO A 1 462 ? 22.280 -18.332 -10.331 1.00 95.38 462 PRO A N 1
ATOM 3566 C CA . PRO A 1 462 ? 21.182 -19.272 -10.075 1.00 95.38 462 PRO A CA 1
ATOM 3567 C C . PRO A 1 462 ? 20.300 -18.903 -8.879 1.00 95.38 462 PRO A C 1
ATOM 3569 O O . PRO A 1 462 ? 19.081 -19.025 -8.900 1.00 95.38 462 PRO A O 1
ATOM 3572 N N . THR A 1 463 ? 20.915 -18.428 -7.794 1.00 95.12 463 THR A N 1
ATOM 3573 C CA . THR A 1 463 ? 20.203 -18.080 -6.557 1.00 95.12 463 THR A CA 1
ATOM 3574 C C . THR A 1 463 ? 19.314 -16.850 -6.730 1.00 95.12 463 THR A C 1
ATOM 3576 O O . THR A 1 463 ? 18.232 -16.781 -6.144 1.00 95.12 463 THR A O 1
ATOM 3579 N N . LEU A 1 464 ? 19.764 -15.855 -7.498 1.00 94.94 464 LEU A N 1
ATOM 3580 C CA . LEU A 1 464 ? 18.958 -14.678 -7.805 1.00 94.94 464 LEU A CA 1
ATOM 3581 C C . LEU A 1 464 ? 17.829 -15.030 -8.776 1.00 94.94 464 LEU A C 1
ATOM 3583 O O . LEU A 1 464 ? 16.690 -14.653 -8.508 1.00 94.94 464 LEU A O 1
ATOM 3587 N N . ALA A 1 465 ? 18.135 -15.779 -9.839 1.00 96.25 465 ALA A N 1
ATOM 3588 C CA . ALA A 1 465 ? 17.156 -16.238 -10.822 1.00 96.25 465 ALA A CA 1
ATOM 3589 C C . ALA A 1 465 ? 16.025 -17.039 -10.156 1.00 96.25 465 ALA A C 1
ATOM 3591 O O . ALA A 1 465 ? 14.858 -16.675 -10.282 1.00 96.25 465 ALA A O 1
ATOM 3592 N N . ALA A 1 466 ? 16.365 -18.021 -9.317 1.00 95.69 466 ALA A N 1
ATOM 3593 C CA . ALA A 1 466 ? 15.394 -18.824 -8.575 1.00 95.69 466 ALA A CA 1
ATOM 3594 C C . ALA A 1 466 ? 14.458 -17.983 -7.684 1.00 95.69 466 ALA A C 1
ATOM 3596 O O . ALA A 1 466 ? 13.263 -18.262 -7.587 1.00 95.69 466 ALA A O 1
ATOM 3597 N N . ARG A 1 467 ? 14.961 -16.914 -7.046 1.00 94.12 467 ARG A N 1
ATOM 3598 C CA . ARG A 1 467 ? 14.120 -16.005 -6.240 1.00 94.12 467 ARG A CA 1
ATOM 3599 C C . ARG A 1 467 ? 13.161 -15.176 -7.090 1.00 94.12 467 ARG A C 1
ATOM 3601 O O . ARG A 1 467 ? 12.077 -14.852 -6.613 1.00 94.12 467 ARG A O 1
ATOM 3608 N N . LEU A 1 468 ? 13.550 -14.829 -8.315 1.00 95.81 468 LEU A N 1
ATOM 3609 C CA . LEU A 1 468 ? 12.713 -14.065 -9.240 1.00 95.81 468 LEU A CA 1
ATOM 3610 C C . LEU A 1 468 ? 11.557 -14.888 -9.822 1.00 95.81 468 LEU A C 1
ATOM 3612 O O . LEU A 1 468 ? 10.614 -14.288 -10.311 1.00 95.81 468 LEU A O 1
ATOM 3616 N N . VAL A 1 469 ? 11.573 -16.222 -9.721 1.00 96.81 469 VAL A N 1
ATOM 3617 C CA . VAL A 1 469 ? 10.464 -17.087 -10.176 1.00 96.81 469 VAL A CA 1
ATOM 3618 C C . VAL A 1 469 ? 9.194 -16.909 -9.333 1.00 96.81 469 VAL A C 1
ATOM 3620 O O . VAL A 1 469 ? 8.091 -17.082 -9.843 1.00 96.81 469 VAL A O 1
ATOM 3623 N N . GLN A 1 470 ? 9.331 -16.537 -8.054 1.00 94.12 470 GLN A N 1
ATOM 3624 C CA . GLN A 1 470 ? 8.235 -16.504 -7.070 1.00 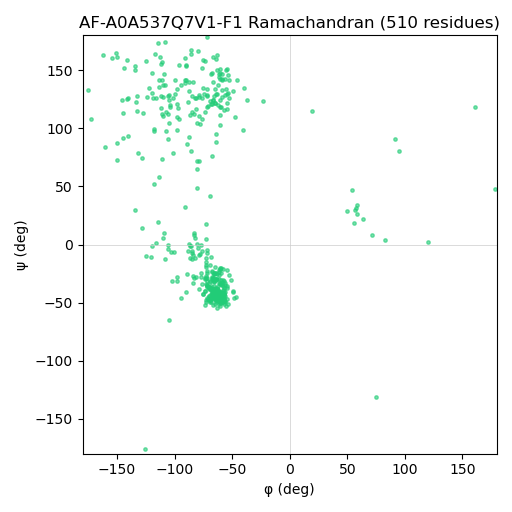94.12 470 GLN A CA 1
ATOM 3625 C C . GLN A 1 470 ? 6.935 -15.830 -7.558 1.00 94.12 470 GLN A C 1
ATOM 3627 O O . GLN A 1 470 ? 5.878 -16.430 -7.369 1.00 94.12 470 GLN A O 1
ATOM 3632 N N . PRO A 1 471 ? 6.958 -14.654 -8.222 1.00 95.06 471 PRO A N 1
ATOM 3633 C CA . PRO A 1 471 ? 5.739 -13.999 -8.699 1.00 95.06 471 PRO A CA 1
ATOM 3634 C C . PRO A 1 471 ? 4.962 -14.796 -9.760 1.00 95.06 471 PRO A C 1
ATOM 3636 O O . PRO A 1 471 ? 3.757 -14.624 -9.873 1.00 95.06 471 PRO A O 1
ATOM 3639 N N . LEU A 1 472 ? 5.607 -15.687 -10.527 1.00 97.38 472 LEU A N 1
ATOM 3640 C CA . LEU A 1 472 ? 4.898 -16.585 -11.455 1.00 97.38 472 LEU A CA 1
ATOM 3641 C C . LEU A 1 472 ? 4.227 -17.753 -10.719 1.00 97.38 472 LEU A C 1
ATOM 3643 O O . LEU A 1 472 ? 3.245 -18.312 -11.201 1.00 97.38 472 LEU A O 1
ATOM 3647 N N . GLY A 1 473 ? 4.734 -18.124 -9.540 1.00 94.44 473 GLY A N 1
ATOM 3648 C CA . GLY A 1 473 ? 4.208 -19.225 -8.730 1.00 94.44 473 GLY A CA 1
ATOM 3649 C C . GLY A 1 473 ? 2.876 -18.925 -8.038 1.00 94.44 473 GLY A C 1
ATOM 3650 O O . GLY A 1 473 ? 2.221 -19.845 -7.550 1.00 94.44 473 GLY A O 1
ATOM 3651 N N . THR A 1 474 ? 2.424 -17.667 -8.022 1.00 93.25 474 THR A N 1
ATOM 3652 C CA . THR A 1 474 ? 1.125 -17.276 -7.448 1.00 93.25 474 THR A CA 1
ATOM 3653 C C . THR A 1 474 ? -0.044 -17.483 -8.410 1.00 93.25 474 THR A C 1
ATOM 3655 O O . THR A 1 474 ? -1.166 -17.089 -8.090 1.00 93.25 474 THR A O 1
ATOM 3658 N N . TRP A 1 475 ? 0.181 -18.129 -9.563 1.00 96.25 475 TRP A N 1
ATOM 3659 C CA . TRP A 1 475 ? -0.783 -18.227 -10.659 1.00 96.25 475 TRP A CA 1
ATOM 3660 C C . TRP A 1 475 ? -2.181 -18.673 -10.222 1.00 96.25 475 TRP A C 1
ATOM 3662 O O . TRP A 1 475 ? -3.157 -18.054 -10.632 1.00 96.25 475 TRP A O 1
ATOM 3672 N N . ARG A 1 476 ? -2.288 -19.647 -9.306 1.00 95.88 476 ARG A N 1
ATOM 3673 C CA . ARG A 1 476 ? -3.560 -20.188 -8.776 1.00 95.88 476 ARG A CA 1
ATOM 3674 C C . ARG A 1 476 ? -4.507 -19.136 -8.201 1.00 95.88 476 ARG A C 1
ATOM 3676 O O . ARG A 1 476 ? -5.699 -19.395 -8.080 1.00 95.88 476 ARG A O 1
ATOM 3683 N N . ARG A 1 477 ? -3.976 -17.977 -7.813 1.00 95.94 477 ARG A N 1
ATOM 3684 C CA . ARG A 1 477 ? -4.744 -16.880 -7.229 1.00 95.94 477 ARG A CA 1
ATOM 3685 C C . ARG A 1 477 ? -5.381 -15.963 -8.266 1.00 95.94 477 ARG A C 1
ATOM 3687 O O . ARG A 1 477 ? -6.123 -15.085 -7.863 1.00 95.94 477 ARG A O 1
ATOM 3694 N N . HIS A 1 478 ? -5.106 -16.111 -9.557 1.00 96.69 478 HIS A N 1
ATOM 3695 C CA . HIS A 1 478 ? -5.599 -15.205 -10.602 1.00 96.69 478 HIS A CA 1
ATOM 3696 C C . HIS A 1 478 ? -6.678 -15.862 -11.471 1.00 96.69 478 HIS A C 1
ATOM 3698 O O . HIS A 1 478 ? -6.977 -17.045 -11.313 1.00 96.69 478 HIS A O 1
ATOM 3704 N N . ASP A 1 479 ? -7.279 -15.101 -12.384 1.00 95.94 479 ASP A N 1
ATOM 3705 C CA . ASP A 1 479 ? -8.254 -15.617 -13.348 1.00 95.94 479 ASP A CA 1
ATOM 3706 C C . ASP A 1 479 ? -7.640 -16.647 -14.329 1.00 95.94 479 ASP A C 1
ATOM 3708 O O . ASP A 1 479 ? -6.420 -16.662 -14.527 1.00 95.94 479 ASP A O 1
ATOM 3712 N N . PRO A 1 480 ? -8.461 -17.501 -14.977 1.00 97.50 480 PRO A N 1
ATOM 3713 C CA . PRO A 1 480 ? -7.968 -18.571 -15.847 1.00 97.50 480 PRO A CA 1
ATOM 3714 C C . PRO A 1 480 ? -7.056 -18.117 -16.995 1.00 97.50 480 PRO A C 1
ATOM 3716 O O . PRO A 1 480 ? -6.130 -18.844 -17.355 1.00 97.50 480 PRO A O 1
ATOM 3719 N N . ALA A 1 481 ? -7.272 -16.924 -17.563 1.00 97.69 481 ALA A N 1
ATOM 3720 C CA . ALA A 1 481 ? -6.434 -16.431 -18.654 1.00 97.69 481 ALA A CA 1
ATOM 3721 C C . ALA A 1 481 ? -5.029 -16.094 -18.139 1.00 97.69 481 ALA A C 1
ATOM 3723 O O . ALA A 1 481 ? -4.027 -16.541 -18.701 1.00 97.69 481 ALA A O 1
ATOM 3724 N N . ARG A 1 482 ? -4.940 -15.384 -17.008 1.00 98.06 482 ARG A N 1
ATOM 3725 C CA . ARG A 1 482 ? -3.659 -15.103 -16.343 1.00 98.06 482 ARG A CA 1
ATOM 3726 C C . ARG A 1 482 ? -2.964 -16.372 -15.853 1.00 98.06 482 ARG A C 1
ATOM 3728 O O . ARG A 1 482 ? -1.742 -16.459 -15.969 1.00 98.06 482 ARG A O 1
ATOM 3735 N N . GLN A 1 483 ? -3.714 -17.357 -15.350 1.00 98.25 483 GLN A N 1
ATOM 3736 C CA . GLN A 1 483 ? -3.172 -18.664 -14.962 1.00 98.25 483 GLN A CA 1
ATOM 3737 C C . GLN A 1 483 ? -2.424 -19.329 -16.117 1.00 98.25 483 GLN A C 1
ATOM 3739 O O . GLN A 1 483 ? -1.254 -19.677 -15.957 1.00 98.25 483 GLN A O 1
ATOM 3744 N N . ALA A 1 484 ? -3.073 -19.447 -17.278 1.00 98.44 484 ALA A N 1
ATOM 3745 C CA . ALA A 1 484 ? -2.479 -20.059 -18.462 1.00 98.44 484 ALA A CA 1
ATOM 3746 C C . ALA A 1 484 ? -1.209 -19.319 -18.912 1.00 98.44 484 ALA A C 1
ATOM 3748 O O . ALA A 1 484 ? -0.194 -19.949 -19.204 1.00 98.44 484 ALA A O 1
ATOM 3749 N N . LEU A 1 485 ? -1.228 -17.981 -18.902 1.00 98.62 485 LEU A N 1
ATOM 3750 C CA . LEU A 1 485 ? -0.069 -17.174 -19.286 1.00 98.62 485 LEU A CA 1
ATOM 3751 C C . LEU A 1 485 ? 1.124 -17.367 -18.338 1.00 98.62 485 LEU A C 1
ATOM 3753 O O . LEU A 1 485 ? 2.250 -17.510 -18.807 1.00 98.62 485 LEU A O 1
ATOM 3757 N N . MET A 1 486 ? 0.908 -17.395 -17.019 1.00 98.56 486 MET A N 1
ATOM 3758 C CA . MET A 1 486 ? 1.990 -17.628 -16.050 1.00 98.56 486 MET A CA 1
ATOM 3759 C C . MET A 1 486 ? 2.531 -19.059 -16.117 1.00 98.56 486 MET A C 1
ATOM 3761 O O . MET A 1 486 ? 3.748 -19.242 -16.102 1.00 98.56 486 MET A O 1
ATOM 3765 N N . GLN A 1 487 ? 1.651 -20.060 -16.229 1.00 98.50 487 GLN A N 1
ATOM 3766 C CA . GLN A 1 487 ? 2.053 -21.462 -16.380 1.00 98.50 487 GLN A CA 1
ATOM 3767 C C . GLN A 1 487 ? 2.892 -21.664 -17.640 1.00 98.50 487 GLN A C 1
ATOM 3769 O O . GLN A 1 487 ? 3.971 -22.241 -17.557 1.00 98.50 487 GLN A O 1
ATOM 3774 N N . HIS A 1 488 ? 2.478 -21.081 -18.767 1.00 98.56 488 HIS A N 1
ATOM 3775 C CA . HIS A 1 488 ? 3.251 -21.127 -20.004 1.00 98.56 488 HIS A CA 1
ATOM 3776 C C . HIS A 1 488 ? 4.675 -20.572 -19.825 1.00 98.56 488 HIS A C 1
ATOM 3778 O O . HIS A 1 488 ? 5.640 -21.140 -20.333 1.00 98.56 488 HIS A O 1
ATOM 3784 N N . GLN A 1 489 ? 4.843 -19.479 -19.070 1.00 98.69 489 GLN A N 1
ATOM 3785 C CA . GLN A 1 489 ? 6.176 -18.935 -18.788 1.00 98.69 489 GLN A CA 1
ATOM 3786 C C . GLN A 1 489 ? 6.996 -19.822 -17.843 1.00 98.69 489 GLN A C 1
ATOM 3788 O O . GLN A 1 489 ? 8.205 -19.944 -18.032 1.00 98.69 489 GLN A O 1
ATOM 3793 N N . LEU A 1 490 ? 6.365 -20.463 -16.854 1.00 98.56 490 LEU A N 1
ATOM 3794 C CA . LEU A 1 490 ? 7.025 -21.450 -15.993 1.00 98.56 490 LEU A CA 1
ATOM 3795 C C . LEU A 1 490 ? 7.509 -22.659 -16.807 1.00 98.56 490 LEU A C 1
ATOM 3797 O O . LEU A 1 490 ? 8.667 -23.048 -16.682 1.00 98.56 490 LEU A O 1
ATOM 3801 N N . GLU A 1 491 ? 6.670 -23.204 -17.687 1.00 98.38 491 GLU A N 1
ATOM 3802 C CA . GLU A 1 491 ? 7.034 -24.286 -18.612 1.00 98.38 491 GLU A CA 1
ATOM 3803 C C . GLU A 1 491 ? 8.171 -23.869 -19.552 1.00 98.38 491 GLU A C 1
ATOM 3805 O O . GLU A 1 491 ? 9.114 -24.630 -19.765 1.00 98.38 491 GLU A O 1
ATOM 3810 N N . ARG A 1 492 ? 8.136 -22.628 -20.057 1.00 98.31 492 ARG A N 1
ATOM 3811 C CA . ARG A 1 492 ? 9.203 -22.066 -20.893 1.00 98.31 492 ARG A CA 1
ATOM 3812 C C . ARG A 1 492 ? 10.545 -22.013 -20.163 1.00 98.31 492 ARG A C 1
ATOM 3814 O O . ARG A 1 492 ? 11.560 -22.344 -20.764 1.00 98.31 492 ARG A O 1
ATOM 3821 N N . ILE A 1 493 ? 10.560 -21.611 -18.889 1.00 98.31 493 ILE A N 1
ATOM 3822 C CA . ILE A 1 493 ? 11.784 -21.619 -18.070 1.00 98.31 493 ILE A CA 1
ATOM 3823 C C . ILE A 1 493 ? 12.244 -23.061 -17.829 1.00 98.31 493 ILE A C 1
ATOM 3825 O O . ILE A 1 493 ? 13.431 -23.349 -17.953 1.00 98.31 493 ILE A O 1
ATOM 3829 N N . LEU A 1 494 ? 11.315 -23.971 -17.513 1.00 97.38 494 LEU A N 1
ATOM 3830 C CA . LEU A 1 494 ? 11.620 -25.379 -17.251 1.00 97.38 494 LEU A CA 1
ATOM 3831 C C . LEU A 1 494 ? 12.249 -26.081 -18.464 1.00 97.38 494 LEU A C 1
ATOM 3833 O O . LEU A 1 494 ? 13.082 -26.965 -18.292 1.00 97.38 494 LEU A O 1
ATOM 3837 N N . GLY A 1 495 ? 11.861 -25.678 -19.677 1.00 96.38 495 GLY A N 1
ATOM 3838 C CA . GLY A 1 495 ? 12.367 -26.225 -20.936 1.00 96.38 495 GLY A CA 1
ATOM 3839 C C . GLY A 1 495 ? 13.762 -25.745 -21.354 1.00 96.38 495 GLY A C 1
ATOM 3840 O O . GLY A 1 495 ? 14.238 -26.156 -22.412 1.00 96.38 495 GLY A O 1
ATOM 3841 N N . ILE A 1 496 ? 14.421 -24.879 -20.577 1.00 96.31 496 ILE A N 1
ATOM 3842 C CA . ILE A 1 496 ? 15.772 -24.400 -20.896 1.00 96.31 496 ILE A CA 1
ATOM 3843 C C . ILE A 1 496 ? 16.814 -25.512 -20.680 1.00 96.31 496 ILE A C 1
ATOM 3845 O O . ILE A 1 496 ? 16.867 -26.093 -19.592 1.00 96.31 496 ILE A O 1
ATOM 3849 N N . PRO A 1 497 ? 17.680 -25.796 -21.676 1.00 93.44 497 PRO A N 1
ATOM 3850 C CA . PRO A 1 497 ? 18.817 -26.695 -21.493 1.00 93.44 497 PRO A CA 1
ATOM 3851 C C . PRO A 1 497 ? 19.749 -26.198 -20.384 1.00 93.44 497 PRO A C 1
ATOM 3853 O O . PRO A 1 497 ? 19.994 -24.999 -20.273 1.00 93.44 497 PRO A O 1
ATOM 3856 N N . ASP A 1 498 ? 20.281 -27.122 -19.583 1.00 93.38 498 ASP A N 1
ATOM 3857 C CA . ASP A 1 498 ? 21.216 -26.831 -18.486 1.00 93.38 498 ASP A CA 1
ATOM 3858 C C . ASP A 1 498 ? 20.677 -25.863 -17.412 1.00 93.38 498 ASP A C 1
ATOM 3860 O O . ASP A 1 498 ? 21.454 -25.199 -16.721 1.00 93.38 498 ASP A O 1
ATOM 3864 N N . LEU A 1 499 ? 19.349 -25.805 -17.232 1.00 96.94 499 LEU A N 1
ATOM 3865 C CA . LEU A 1 499 ? 18.722 -25.014 -16.173 1.00 96.94 499 LEU A CA 1
ATOM 3866 C C . LEU A 1 499 ? 19.315 -25.371 -14.804 1.00 96.94 499 LEU A C 1
ATOM 3868 O O . LEU A 1 499 ? 19.377 -26.542 -14.410 1.00 96.94 499 LEU A O 1
ATOM 3872 N N . SER A 1 500 ? 19.719 -24.355 -14.042 1.00 97.81 500 SER A N 1
ATOM 3873 C CA . SER A 1 500 ? 20.325 -24.577 -12.736 1.00 97.81 500 SER A CA 1
ATOM 3874 C C . SER A 1 500 ? 19.374 -25.309 -11.784 1.00 97.81 500 SER A C 1
ATOM 3876 O O . SER A 1 500 ? 18.160 -25.091 -11.771 1.00 97.81 500 SER A O 1
ATOM 3878 N N . LYS A 1 501 ? 19.939 -26.135 -10.895 1.00 97.06 501 LYS A N 1
ATOM 3879 C CA . LYS A 1 501 ? 19.162 -26.879 -9.890 1.00 97.06 501 LYS A CA 1
ATOM 3880 C C . LYS A 1 501 ? 18.273 -25.967 -9.032 1.00 97.06 501 LYS A C 1
ATOM 3882 O O . LYS A 1 501 ? 17.150 -26.345 -8.713 1.00 97.06 501 LYS A O 1
ATOM 3887 N N . ASN A 1 502 ? 18.764 -24.774 -8.683 1.00 95.62 502 ASN A N 1
ATOM 3888 C CA . ASN A 1 502 ? 18.024 -23.807 -7.868 1.00 95.62 502 ASN A CA 1
ATOM 3889 C C . ASN A 1 502 ? 16.760 -23.323 -8.591 1.00 95.62 502 ASN A C 1
ATOM 3891 O O . ASN A 1 502 ? 15.683 -23.284 -7.996 1.00 95.62 502 ASN A O 1
ATOM 3895 N N . THR A 1 503 ? 16.888 -22.951 -9.866 1.00 97.12 503 THR A N 1
ATOM 3896 C CA . THR A 1 503 ? 15.757 -22.451 -10.654 1.00 97.12 503 THR A CA 1
ATOM 3897 C C . THR A 1 503 ? 14.812 -23.586 -11.030 1.00 97.12 503 THR A C 1
ATOM 3899 O O . THR A 1 503 ? 13.603 -23.418 -10.889 1.00 97.12 503 THR A O 1
ATOM 3902 N N . TYR A 1 504 ? 15.337 -24.765 -11.383 1.00 97.69 504 TYR A N 1
ATOM 3903 C CA . TYR A 1 504 ? 14.538 -25.971 -11.609 1.00 97.69 504 TYR A CA 1
ATOM 3904 C C . TYR A 1 504 ? 13.637 -26.292 -10.411 1.00 97.69 504 TYR A C 1
ATOM 3906 O O . TYR A 1 504 ? 12.430 -26.443 -10.580 1.00 97.69 504 TYR A O 1
ATOM 3914 N N . GLU A 1 505 ? 14.192 -26.345 -9.193 1.00 96.31 505 GLU A N 1
ATOM 3915 C CA . GLU A 1 505 ? 13.421 -26.648 -7.980 1.00 96.31 505 GLU A CA 1
ATOM 3916 C C . GLU A 1 505 ? 12.284 -25.639 -7.774 1.00 96.31 505 GLU A C 1
ATOM 3918 O O . GLU A 1 505 ? 11.145 -26.022 -7.500 1.00 96.31 505 GLU A O 1
ATOM 3923 N N . MET A 1 506 ? 12.575 -24.349 -7.959 1.00 96.62 506 MET A N 1
ATOM 3924 C CA . MET A 1 506 ? 11.586 -23.291 -7.788 1.00 96.62 506 MET A CA 1
ATOM 3925 C C . MET A 1 506 ? 10.471 -23.326 -8.836 1.00 96.62 506 MET A C 1
ATOM 3927 O O . MET A 1 506 ? 9.304 -23.130 -8.487 1.00 96.62 506 MET A O 1
ATOM 3931 N N . VAL A 1 507 ? 10.801 -23.585 -10.101 1.00 96.69 507 VAL A N 1
ATOM 3932 C CA . VAL A 1 507 ? 9.824 -23.683 -11.194 1.00 96.69 507 VAL A CA 1
ATOM 3933 C C . VAL A 1 507 ? 8.982 -24.951 -11.056 1.00 96.69 507 VAL A C 1
ATOM 3935 O O . VAL A 1 507 ? 7.755 -24.868 -11.091 1.00 96.69 507 VAL A O 1
ATOM 3938 N N . ALA A 1 508 ? 9.610 -26.103 -10.806 1.00 94.81 508 ALA A N 1
ATOM 3939 C CA . ALA A 1 508 ? 8.914 -27.374 -10.618 1.00 94.81 508 ALA A CA 1
ATOM 3940 C C . ALA A 1 508 ? 7.935 -27.310 -9.436 1.00 94.81 508 ALA A C 1
ATOM 3942 O O . ALA A 1 508 ? 6.786 -27.727 -9.562 1.00 94.81 508 ALA A O 1
ATOM 3943 N N . LYS A 1 509 ? 8.351 -26.710 -8.312 1.00 94.88 509 LYS A N 1
ATOM 3944 C CA . LYS A 1 509 ? 7.475 -26.482 -7.153 1.00 94.88 509 LYS A CA 1
ATOM 3945 C C . LYS A 1 509 ? 6.329 -25.511 -7.448 1.00 94.88 509 LYS A C 1
ATOM 3947 O O . LYS A 1 509 ? 5.293 -25.599 -6.803 1.00 94.88 509 LYS A O 1
ATOM 3952 N N . SER A 1 510 ? 6.524 -24.565 -8.363 1.00 94.50 510 SER A N 1
ATOM 3953 C CA . SER A 1 510 ? 5.490 -23.597 -8.738 1.00 94.50 510 SER A CA 1
ATOM 3954 C C . SER A 1 510 ? 4.419 -24.220 -9.642 1.00 94.50 510 SER A C 1
ATOM 3956 O O . SER A 1 510 ? 3.253 -23.836 -9.545 1.00 94.50 510 SER A O 1
ATOM 3958 N N . LEU A 1 511 ? 4.804 -25.166 -10.507 1.00 93.69 511 LEU A N 1
ATOM 3959 C CA . LEU A 1 511 ? 3.900 -25.906 -11.398 1.00 93.69 511 LEU A CA 1
ATOM 3960 C C . LEU A 1 511 ? 3.138 -27.032 -10.681 1.00 93.69 511 LEU A C 1
ATOM 3962 O O . LEU A 1 511 ? 1.959 -27.231 -10.966 1.00 93.69 511 LEU A O 1
ATOM 3966 N N . ALA A 1 512 ? 3.798 -27.739 -9.756 1.00 90.56 512 ALA A N 1
ATOM 3967 C CA . ALA A 1 512 ? 3.173 -28.731 -8.872 1.00 90.56 512 ALA A CA 1
ATOM 3968 C C . ALA A 1 512 ? 2.147 -28.077 -7.948 1.00 90.56 512 ALA A C 1
ATOM 3970 O O . ALA A 1 512 ? 1.048 -28.648 -7.766 1.00 90.56 512 ALA A O 1
#

Secondary structure (DSSP, 8-state):
-HHHH-GGGGTTTSTTSSSS---------------------------PPPPHHHHHHHTGGGS-----PPP---EEEEPPPPS--S---EEEEEEEE------SS-TT-------PPPPEEEEEEEE-TTSPEEPB-BTT-SSPBPS-EEEEE-SSEEEEEE----S-PEEEESGGG-SS-EEES--HHHHHHHHHH-SSHHHHHHHHHHHHHHHHHHHHHHHHTTPPPPPPPHHHHHHHHHHHHTTTT-HHHHHHHT----HHHHHHT-SSB-HHHHHHHHHHHHHHHHHHTHHHHHHHHHHTS--SS---SHHHHHHHHHHHHHHHHHHHH-HHHHHHHHHHHHHH---HHHHHHHHHHHHHS-STHHHHHHHHHHHHHTT-HHHHHHHHHHHHH--STTHHHHHHHHTTSTT--TT-HHHHIIIIIHHHHH-HHHHT-TT-HHHHHHHHHHHHHTTT-HHHHHHHTGGGTTGGGB-HHHHHHHHHHHHHHHTSTT--HHHHHHHHHHH-